Protein AF-A0AAW3J1D9-F1 (afdb_monomer)

Nearest PDB structures (foldseek):
  5zl4-assembly1_A  TM=1.406E-01  e=4.788E+00  Pseudarthrobacter chlorophenolicus A6

Secondary structure (DSSP, 8-state):
-----S---TT-EEES-EEE-SS-EES-EEEE---TTS-----EEES-EEE-SS-EETT-EEEETT-EEES-EEE-TT-EES-EEEES-EE-S-EEEETT-EESS-EEEES-EE-S-EEEE-SSTT--EEES-EEE-TT-EE-S-EEEESSEEEEEEEEESSEE-S-EEEEB-STT-B-EEEEEEESSEESS-EEE-TT-EEEEEEEES-EETT-EEE---TT---EEEEEEEEEETT-EEEEEEESB-STT---EEEEEEEEE-TT-EEEEEEE-BTEEEEEEEE-TT-EESS-EEE-TT-EEEEEEEEES-EETT-EEESSEEEEEEEEEEEEEEEEEE-TT-EEEEEEEEEEEEEEESS-EEEEEEEE-TT-EEEETTTT-EEEE-SSSTTTEEE-TT-EEESEEEE-SEEEEEE--SEEES-EEE-TT-EEEEEEE-EEEEEEEESSEEEEEEE-SEEEEEEESSEEEEEEESSEETT-EEESSEEEEEEE-TT-B-TTT-EEESSEEEEEEE--TTEEEEESSEEEEEEESS-EEEESS-EEEEEEEE-STT--EEEPTT---EE-TTS--S------

Solvent-accessible surface area (backbone atoms only — not comparable to full-atom values): 24911 Å² total; per-residue (Å²): 141,82,85,77,87,84,67,93,53,59,62,47,68,47,80,57,67,52,71,50,65,64,84,36,72,45,62,65,47,78,38,61,7,74,44,99,82,78,58,65,16,55,19,31,38,41,32,34,40,38,29,40,55,51,18,36,26,62,68,9,40,39,28,23,42,45,1,30,36,50,30,34,42,37,32,24,38,61,8,39,32,39,19,38,39,28,39,41,11,35,32,55,30,34,42,39,34,28,33,38,10,35,32,39,86,11,38,39,28,38,47,12,44,29,54,27,31,42,37,32,43,25,92,53,89,83,26,51,28,41,31,37,31,39,35,34,29,57,76,11,41,30,52,24,36,42,37,28,23,5,41,12,33,36,68,49,36,39,37,32,44,13,38,33,58,20,36,43,36,27,22,58,58,56,92,93,35,32,3,34,36,42,28,34,44,28,48,20,38,30,55,29,33,42,36,31,15,25,55,6,36,33,50,32,40,39,24,62,43,6,36,28,54,56,10,39,38,32,59,46,60,56,88,43,77,30,48,14,37,33,49,33,38,40,28,28,49,67,7,37,31,44,24,38,41,28,14,40,92,57,88,84,46,48,15,26,16,36,34,47,34,39,38,29,26,44,57,6,37,35,31,34,40,37,28,23,28,48,8,37,32,50,30,40,38,34,29,46,53,8,36,28,65,61,13,38,38,32,31,56,63,8,38,35,41,33,38,40,39,33,52,62,39,49,43,36,86,14,37,39,30,29,12,43,33,44,32,40,38,36,46,21,64,88,38,76,36,41,36,36,29,34,73,72,9,39,33,29,28,43,37,30,55,25,18,33,40,40,42,32,75,70,27,49,72,75,57,31,42,35,31,28,50,70,7,36,44,26,24,53,92,34,72,26,70,52,79,28,64,42,76,36,66,87,20,54,43,58,30,59,62,10,36,37,27,16,26,43,31,36,57,24,60,40,69,66,49,72,45,52,24,39,31,52,24,33,42,34,35,30,68,85,9,36,33,42,32,36,39,42,28,38,27,61,36,37,42,36,33,44,14,39,35,36,38,39,36,30,72,28,47,30,21,31,38,36,35,62,26,42,30,45,34,38,39,34,54,23,32,26,55,58,7,39,41,32,56,17,40,30,46,32,38,37,36,33,64,62,36,39,28,52,91,55,16,36,37,32,63,20,40,32,46,29,38,39,34,42,23,66,77,38,39,37,35,30,58,35,39,33,26,29,41,39,34,58,21,28,32,39,38,29,33,68,16,34,37,42,41,34,65,42,70,46,70,100,82,46,46,71,41,70,40,99,82,32,43,92,40,77,40,92,68,24,66,91,80,52,86,76,73,90,122

Radius of gyration: 38.56 Å; Cα contacts (8 Å, |Δi|>4): 2156; chains: 1; bounding box: 84×46×118 Å

Sequence (583 aa):
GGNSTGGSGNNASLTGNISLAGQSSISKILIDGSNSSGANGTPKLDGNITLNTSNGITNGITIANGGTLDGNINAQSSSRIGGIAINNGSLAGNISLTNNARIQNGIVLDSANMTGSISLSTASGGGNITIDSINIGNGSTMTGDISVVGNSKITDTITIDGTLEGNVKAAWGNANYNGTINQMDISGIITQKVQLDNNSKIATLNLNGGTITGGIAFQGAITNGDTATIDNLTLNRDAYIGGIDIGNTTSGSQAKGVISNLILNDTASIGTITNNSNGTISNIALNGTSTITNGITNASGGTISNITLASSNTIHNGITNDGVITEINHNVAGVENAVTNNAGGSISKLIISQGTIEYNGEGDITEELSVKGGATLSMNAGSGTITMNGAVGSKLNLESGSTFKGSLKNTGSISSWSNVSNIEGSFINDAGANIGSLSAGQIAENLLNKGNIGDLTIDNVVGTLSNESEITTLSVQNRVANGILNSGNIQTLTLESNADLGSVGVSNDGVITSLNNHKAGMQITNAQGIGTLAVDANTTYAGAGSITNALDIDGTQTQFTIDNNGTLTLTDTAGANSVKTIT

Structure (mmCIF, N/CA/C/O backbone):
data_AF-A0AAW3J1D9-F1
#
_entry.id   AF-A0AAW3J1D9-F1
#
loop_
_atom_site.group_PDB
_atom_site.id
_atom_site.type_symbol
_atom_site.label_atom_id
_atom_site.label_alt_id
_atom_site.label_comp_id
_atom_site.label_asym_id
_atom_site.label_entity_id
_atom_site.label_seq_id
_atom_site.pdbx_PDB_ins_code
_atom_site.Cartn_x
_atom_site.Cartn_y
_atom_site.Cartn_z
_atom_site.occupancy
_atom_site.B_iso_or_equiv
_atom_site.auth_seq_id
_atom_site.auth_comp_id
_atom_site.auth_asym_id
_atom_site.auth_atom_id
_atom_site.pdbx_PDB_model_num
ATOM 1 N N . GLY A 1 1 ? 32.863 3.234 -49.747 1.00 33.53 1 GLY A N 1
ATOM 2 C CA . GLY A 1 1 ? 33.451 2.782 -51.021 1.00 33.53 1 GLY A CA 1
ATOM 3 C C . GLY A 1 1 ? 33.978 1.384 -50.816 1.00 33.53 1 GLY A C 1
ATOM 4 O O . GLY A 1 1 ? 34.699 1.180 -49.856 1.00 33.53 1 GLY A O 1
ATOM 5 N N . GLY A 1 2 ? 33.553 0.446 -51.659 1.00 29.66 2 GLY A N 1
ATOM 6 C CA . GLY A 1 2 ? 33.844 -0.984 -51.551 1.00 29.66 2 GLY A CA 1
ATOM 7 C C . GLY A 1 2 ? 32.875 -1.744 -52.450 1.00 29.66 2 GLY A C 1
ATOM 8 O O . GLY A 1 2 ? 31.914 -2.329 -51.972 1.00 29.66 2 GLY A O 1
ATOM 9 N N . ASN A 1 3 ? 33.057 -1.619 -53.765 1.00 34.56 3 ASN A N 1
ATOM 10 C CA . ASN A 1 3 ? 32.281 -2.370 -54.744 1.00 34.56 3 ASN A CA 1
ATOM 11 C C . ASN A 1 3 ? 32.959 -3.737 -54.908 1.00 34.56 3 ASN A C 1
ATOM 13 O O . ASN A 1 3 ? 33.983 -3.828 -55.582 1.00 34.56 3 ASN A O 1
ATOM 17 N N . SER A 1 4 ? 32.438 -4.780 -54.258 1.00 36.31 4 SER A N 1
ATOM 18 C CA . SER A 1 4 ? 32.796 -6.159 -54.606 1.00 36.31 4 SER A CA 1
ATOM 19 C C . SER A 1 4 ? 31.943 -6.572 -55.799 1.00 36.31 4 SER A C 1
ATOM 21 O O . SER A 1 4 ? 30.867 -7.152 -55.663 1.00 36.31 4 SER A O 1
ATOM 23 N N . THR A 1 5 ? 32.405 -6.237 -56.998 1.00 43.03 5 THR A N 1
ATOM 24 C CA . THR A 1 5 ? 31.952 -6.927 -58.202 1.00 43.03 5 THR A CA 1
ATOM 25 C C . THR A 1 5 ? 32.603 -8.308 -58.215 1.00 43.03 5 THR A C 1
ATOM 27 O O . THR A 1 5 ? 33.762 -8.434 -58.604 1.00 43.03 5 THR A O 1
ATOM 30 N N . GLY A 1 6 ? 31.861 -9.338 -57.795 1.00 38.62 6 GLY A N 1
ATOM 31 C CA . GLY A 1 6 ? 32.135 -10.719 -58.212 1.00 38.62 6 GLY A CA 1
ATOM 32 C C . GLY A 1 6 ? 32.705 -11.697 -57.180 1.00 38.62 6 GLY A C 1
ATOM 33 O O . GLY A 1 6 ? 33.361 -12.652 -57.584 1.00 38.62 6 GLY A O 1
ATOM 34 N N . GLY A 1 7 ? 32.440 -11.531 -55.883 1.00 36.62 7 GLY A N 1
ATOM 35 C CA . GLY A 1 7 ? 32.753 -12.560 -54.887 1.00 36.62 7 GLY A CA 1
ATOM 36 C C . GLY A 1 7 ? 31.686 -12.651 -53.804 1.00 36.62 7 GLY A C 1
ATOM 37 O O . GLY A 1 7 ? 31.622 -11.779 -52.941 1.00 36.62 7 GLY A O 1
ATOM 38 N N . SER A 1 8 ? 30.879 -13.716 -53.836 1.00 44.88 8 SER A N 1
ATOM 39 C CA . SER A 1 8 ? 30.083 -14.190 -52.694 1.00 44.88 8 SER A CA 1
ATOM 40 C C . SER A 1 8 ? 31.051 -14.676 -51.614 1.00 44.88 8 SER A C 1
ATOM 42 O O . SER A 1 8 ? 31.348 -15.863 -51.509 1.00 44.88 8 SER A O 1
ATOM 44 N N . GLY A 1 9 ? 31.667 -13.740 -50.897 1.00 48.22 9 GLY A N 1
ATOM 45 C CA . GLY A 1 9 ? 32.564 -14.046 -49.797 1.00 48.22 9 GLY A CA 1
ATOM 46 C C . GLY A 1 9 ? 31.739 -14.276 -48.545 1.00 48.22 9 GLY A C 1
ATOM 47 O O . GLY A 1 9 ? 31.242 -13.310 -47.975 1.00 48.22 9 GLY A O 1
ATOM 48 N N . ASN A 1 10 ? 31.651 -15.528 -48.094 1.00 53.97 10 ASN A N 1
ATOM 49 C CA . ASN A 1 10 ? 30.916 -15.918 -46.887 1.00 53.97 10 ASN A CA 1
ATOM 50 C C . ASN A 1 10 ? 31.329 -15.116 -45.628 1.00 53.97 10 ASN A C 1
ATOM 52 O O . ASN A 1 10 ? 30.590 -15.120 -44.662 1.00 53.97 10 ASN A O 1
ATOM 56 N N . ASN A 1 11 ? 32.453 -14.384 -45.633 1.00 63.72 11 ASN A N 1
ATOM 57 C CA . ASN A 1 11 ? 32.933 -13.542 -44.528 1.00 63.72 11 ASN A CA 1
ATOM 58 C C . ASN A 1 11 ? 33.411 -12.155 -45.017 1.00 63.72 11 ASN A C 1
ATOM 60 O O . ASN A 1 11 ? 34.530 -11.734 -44.720 1.00 63.72 11 ASN A O 1
ATOM 64 N N . ALA A 1 12 ? 32.617 -11.451 -45.830 1.00 69.38 12 ALA A N 1
ATOM 65 C CA . ALA A 1 12 ? 32.970 -10.099 -46.266 1.00 69.38 12 ALA A CA 1
ATOM 66 C C . ALA A 1 12 ? 33.048 -9.134 -45.063 1.00 69.38 12 ALA A C 1
ATOM 68 O O . ALA A 1 12 ? 32.057 -8.919 -44.368 1.00 69.38 12 ALA A O 1
ATOM 69 N N . SER A 1 13 ? 34.226 -8.549 -44.827 1.00 79.06 13 SER A N 1
ATOM 70 C CA . SER A 1 13 ? 34.449 -7.552 -43.774 1.00 79.06 13 SER A CA 1
ATOM 71 C C . SER A 1 13 ? 34.736 -6.188 -44.397 1.00 79.06 13 SER A C 1
ATOM 73 O O . SER A 1 13 ? 35.704 -6.041 -45.142 1.00 79.06 13 SER A O 1
ATOM 75 N N . LEU A 1 14 ? 33.919 -5.186 -44.077 1.00 84.44 14 LEU A N 1
ATOM 76 C CA . LEU A 1 14 ? 34.184 -3.782 -44.387 1.00 84.44 14 LEU A CA 1
ATOM 77 C C . LEU A 1 14 ? 34.719 -3.102 -43.128 1.00 84.44 14 LEU A C 1
ATOM 79 O O . LEU A 1 14 ? 34.025 -3.054 -42.120 1.00 84.44 14 LEU A O 1
ATOM 83 N N . THR A 1 15 ? 35.936 -2.566 -43.192 1.00 83.12 15 THR A N 1
ATOM 84 C CA . THR A 1 15 ? 36.508 -1.728 -42.134 1.00 83.12 15 THR A CA 1
ATOM 85 C C . THR A 1 15 ? 36.395 -0.252 -42.528 1.00 83.12 15 THR A C 1
ATOM 87 O O . THR A 1 15 ? 36.745 0.137 -43.645 1.00 83.12 15 THR A O 1
ATOM 90 N N . GLY A 1 16 ? 35.885 0.584 -41.623 1.00 84.31 16 GLY A N 1
ATOM 91 C CA . GLY A 1 16 ? 35.731 2.028 -41.817 1.00 84.31 16 GLY A CA 1
ATOM 92 C C . GLY A 1 16 ? 34.289 2.535 -41.715 1.00 84.31 16 GLY A C 1
ATOM 93 O O . GLY A 1 16 ? 33.321 1.783 -41.753 1.00 84.31 16 GLY A O 1
ATOM 94 N N . ASN A 1 17 ? 34.147 3.856 -41.577 1.00 89.56 17 ASN A N 1
ATOM 95 C CA . ASN A 1 17 ? 32.850 4.494 -41.342 1.00 89.56 17 ASN A CA 1
ATOM 96 C C . ASN A 1 17 ? 32.045 4.689 -42.641 1.00 89.56 17 ASN A C 1
ATOM 98 O O . ASN A 1 17 ? 32.584 5.114 -43.666 1.00 89.56 17 ASN A O 1
ATOM 102 N N . ILE A 1 18 ? 30.727 4.511 -42.560 1.00 91.44 18 ILE A N 1
ATOM 103 C CA . ILE A 1 18 ? 29.759 5.021 -43.534 1.00 91.44 18 ILE A CA 1
ATOM 104 C C . ILE A 1 18 ? 29.268 6.375 -43.014 1.00 91.44 18 ILE A C 1
ATOM 106 O O . ILE A 1 18 ? 28.468 6.434 -42.088 1.00 91.44 18 ILE A O 1
ATOM 110 N N . SER A 1 19 ? 29.752 7.474 -43.594 1.00 89.62 19 SER A N 1
ATOM 111 C CA . SER A 1 19 ? 29.357 8.834 -43.200 1.00 89.62 19 SER A CA 1
ATOM 112 C C . SER A 1 19 ? 28.662 9.548 -44.353 1.00 89.62 19 SER A C 1
ATOM 114 O O . SER A 1 19 ? 29.187 9.583 -45.468 1.00 89.62 19 SER A O 1
ATOM 116 N N . LEU A 1 20 ? 27.486 10.116 -44.089 1.00 88.12 20 LEU A N 1
ATOM 117 C CA . LEU A 1 20 ? 26.763 10.950 -45.042 1.00 88.12 20 LEU A CA 1
ATOM 118 C C . LEU A 1 20 ? 27.055 12.426 -44.737 1.00 88.12 20 LEU A C 1
ATOM 120 O O . LEU A 1 20 ? 27.019 12.869 -43.587 1.00 88.12 20 LEU A O 1
ATOM 124 N N . ALA A 1 21 ? 27.358 13.192 -45.784 1.00 80.31 21 ALA A N 1
ATOM 125 C CA . ALA A 1 21 ? 27.618 14.626 -45.708 1.00 80.31 21 ALA A CA 1
ATOM 126 C C . ALA A 1 21 ? 26.674 15.396 -46.643 1.00 80.31 21 ALA A C 1
ATOM 128 O O . ALA A 1 21 ? 26.164 14.847 -47.623 1.00 80.31 21 ALA A O 1
ATOM 129 N N . GLY A 1 22 ? 26.433 16.674 -46.343 1.00 82.25 22 GLY A N 1
ATOM 130 C CA . GLY A 1 22 ? 25.480 17.498 -47.094 1.00 82.25 22 GLY A CA 1
ATOM 131 C C . GLY A 1 22 ? 24.052 16.946 -47.024 1.00 82.25 22 GLY A C 1
ATOM 132 O O . GLY A 1 22 ? 23.687 16.312 -46.044 1.00 82.25 22 GLY A O 1
ATOM 133 N N . GLN A 1 23 ? 23.250 17.151 -48.070 1.00 87.00 23 GLN A N 1
ATOM 134 C CA . GLN A 1 23 ? 21.883 16.614 -48.188 1.00 87.00 23 GLN A CA 1
ATOM 135 C C . GLN A 1 23 ? 21.884 15.265 -48.927 1.00 87.00 23 GLN A C 1
ATOM 137 O O . GLN A 1 23 ? 21.346 15.136 -50.024 1.00 87.00 23 GLN A O 1
ATOM 142 N N . SER A 1 24 ? 22.558 14.268 -48.353 1.00 90.94 24 SER A N 1
ATOM 143 C CA . SER A 1 24 ? 22.689 12.934 -48.952 1.00 90.94 24 SER A CA 1
ATOM 144 C C . SER A 1 24 ? 21.612 11.965 -48.468 1.00 90.94 24 SER A C 1
ATOM 146 O O . SER A 1 24 ? 21.200 12.012 -47.306 1.00 90.94 24 SER A O 1
ATOM 148 N N . SER A 1 25 ? 21.212 11.039 -49.341 1.00 91.69 25 SER A N 1
ATOM 149 C CA . SER A 1 25 ? 20.334 9.920 -48.996 1.00 91.69 25 SER A CA 1
ATOM 150 C C . SER A 1 25 ? 20.894 8.588 -49.495 1.00 91.69 25 SER A C 1
ATOM 152 O O . SER A 1 25 ? 21.507 8.515 -50.559 1.00 91.69 25 SER A O 1
ATOM 154 N N . ILE A 1 26 ? 20.692 7.534 -48.709 1.00 93.19 26 ILE A N 1
ATOM 155 C CA . ILE A 1 26 ? 20.931 6.139 -49.079 1.00 93.19 26 ILE A CA 1
ATOM 156 C C . ILE A 1 26 ? 19.579 5.427 -49.063 1.00 93.19 26 ILE A C 1
ATOM 158 O O . ILE A 1 26 ? 18.743 5.679 -48.199 1.00 93.19 26 ILE A O 1
ATOM 162 N N . SER A 1 27 ? 19.349 4.519 -50.010 1.00 94.38 27 SER A N 1
ATOM 163 C CA . SER A 1 27 ? 18.112 3.738 -50.006 1.00 94.38 27 SER A CA 1
ATOM 164 C C . SER A 1 27 ? 18.087 2.747 -48.841 1.00 94.38 27 SER A C 1
ATOM 166 O O . SER A 1 27 ? 17.171 2.808 -48.035 1.00 94.38 27 SER A O 1
ATOM 168 N N . LYS A 1 28 ? 19.087 1.868 -48.716 1.00 95.06 28 LYS A N 1
ATOM 169 C CA . LYS A 1 28 ? 19.164 0.838 -47.671 1.00 95.06 28 LYS A CA 1
ATOM 170 C C . LYS A 1 28 ? 20.618 0.529 -47.324 1.00 95.06 28 LYS A C 1
ATOM 172 O O . LYS A 1 28 ? 21.468 0.558 -48.212 1.00 95.06 28 LYS A O 1
ATOM 177 N N . ILE A 1 29 ? 20.883 0.180 -46.068 1.00 95.12 29 ILE A N 1
ATOM 178 C CA . ILE A 1 29 ? 22.116 -0.511 -45.668 1.00 95.12 29 ILE A CA 1
ATOM 179 C C . ILE A 1 29 ? 21.734 -1.930 -45.245 1.00 95.12 29 ILE A C 1
ATOM 181 O O . ILE A 1 29 ? 20.838 -2.104 -44.422 1.00 95.12 29 ILE A O 1
ATOM 185 N N . LEU A 1 30 ? 22.384 -2.935 -45.829 1.00 93.56 30 LEU A N 1
ATOM 186 C CA . LEU A 1 30 ? 22.150 -4.347 -45.537 1.00 93.56 30 LEU A CA 1
ATOM 187 C C . LEU A 1 30 ? 23.481 -5.020 -45.192 1.00 93.56 30 LEU A C 1
ATOM 189 O O . LEU A 1 30 ? 24.410 -4.981 -45.996 1.00 93.56 30 LEU A O 1
ATOM 193 N N . ILE A 1 31 ? 23.549 -5.634 -44.014 1.00 91.88 31 ILE A N 1
ATOM 194 C CA . ILE A 1 31 ? 24.646 -6.495 -43.565 1.00 91.88 31 ILE A CA 1
ATOM 195 C C . ILE A 1 31 ? 24.032 -7.882 -43.368 1.00 91.88 31 ILE A C 1
ATOM 197 O O . ILE A 1 31 ? 23.417 -8.139 -42.339 1.00 91.88 31 ILE A O 1
ATOM 201 N N . ASP A 1 32 ? 24.118 -8.740 -44.383 1.00 89.00 32 ASP A N 1
ATOM 202 C CA . ASP A 1 32 ? 23.394 -10.017 -44.441 1.00 89.00 32 ASP A CA 1
ATOM 203 C C . ASP A 1 32 ? 24.348 -11.184 -44.690 1.00 89.00 32 ASP A C 1
ATOM 205 O O . ASP A 1 32 ? 25.047 -11.200 -45.703 1.00 89.00 32 ASP A O 1
ATOM 209 N N . GLY A 1 33 ? 24.374 -12.139 -43.757 1.00 82.00 33 GLY A N 1
ATOM 210 C CA . GLY A 1 33 ? 25.173 -13.361 -43.849 1.00 82.00 33 GLY A CA 1
ATOM 211 C C . GLY A 1 33 ? 24.520 -14.508 -44.613 1.00 82.00 33 GLY A C 1
ATOM 212 O O . GLY A 1 33 ? 25.092 -15.596 -44.658 1.00 82.00 33 GLY A O 1
ATOM 213 N N . SER A 1 34 ? 23.352 -14.315 -45.227 1.00 77.12 34 SER A N 1
ATOM 214 C CA . SER A 1 34 ? 22.714 -15.368 -46.018 1.00 77.12 34 SER A CA 1
ATOM 215 C C . SER A 1 34 ? 23.601 -15.830 -47.191 1.00 77.12 34 SER A C 1
ATOM 217 O O . SER A 1 34 ? 24.155 -15.026 -47.940 1.00 77.12 34 SER A O 1
ATOM 219 N N . ASN A 1 35 ? 23.740 -17.152 -47.364 1.00 65.12 35 ASN A N 1
ATOM 220 C CA . ASN A 1 35 ? 24.422 -17.764 -48.513 1.00 65.12 35 ASN A CA 1
ATOM 221 C C . ASN A 1 35 ? 23.514 -18.764 -49.229 1.00 65.12 35 ASN A C 1
ATOM 223 O O . ASN A 1 35 ? 22.748 -19.500 -48.608 1.00 65.12 35 ASN A O 1
ATOM 227 N N . SER A 1 36 ? 23.697 -18.881 -50.545 1.00 58.53 36 SER A N 1
ATOM 228 C CA . SER A 1 36 ? 22.977 -19.832 -51.406 1.00 58.53 36 SER A CA 1
ATOM 229 C C . SER A 1 36 ? 23.272 -21.312 -51.114 1.00 58.53 36 SER A C 1
ATOM 231 O O . SER A 1 36 ? 22.563 -22.180 -51.618 1.00 58.53 36 SER A O 1
ATOM 233 N N . SER A 1 37 ? 24.295 -21.615 -50.306 1.00 61.41 37 SER A N 1
ATOM 234 C CA . SER A 1 37 ? 24.718 -22.974 -49.934 1.00 61.41 37 SER A CA 1
ATOM 235 C C . SER A 1 37 ? 24.158 -23.478 -48.595 1.00 61.41 37 SER A C 1
ATOM 237 O O . SER A 1 37 ? 24.487 -24.591 -48.191 1.00 61.41 37 SER A O 1
ATOM 239 N N . GLY A 1 38 ? 23.333 -22.686 -47.897 1.00 56.78 38 GLY A N 1
ATOM 240 C CA . GLY A 1 38 ? 22.695 -23.075 -46.630 1.00 56.78 38 GLY A CA 1
ATOM 241 C C . GLY A 1 38 ? 23.554 -22.905 -45.368 1.00 56.78 38 GLY A C 1
ATOM 242 O O . GLY A 1 38 ? 23.057 -23.141 -44.272 1.00 56.78 38 GLY A O 1
ATOM 243 N N . ALA A 1 39 ? 24.813 -22.467 -45.491 1.00 59.97 39 ALA A N 1
ATOM 244 C CA . ALA A 1 39 ? 25.654 -22.079 -44.356 1.00 59.97 39 ALA A CA 1
ATOM 245 C C . ALA A 1 39 ? 25.742 -20.547 -44.264 1.00 59.97 39 ALA A C 1
ATOM 247 O O . ALA A 1 39 ? 26.372 -19.915 -45.117 1.00 59.97 39 ALA A O 1
ATOM 248 N N . ASN A 1 40 ? 25.120 -19.953 -43.241 1.00 61.25 40 ASN A N 1
ATOM 249 C CA . ASN A 1 40 ? 25.203 -18.511 -43.002 1.00 61.25 40 ASN A CA 1
ATOM 250 C C . ASN A 1 40 ? 26.663 -18.093 -42.757 1.00 61.25 40 ASN A C 1
ATOM 252 O O . ASN A 1 40 ? 27.382 -18.704 -41.967 1.00 61.25 40 ASN A O 1
ATOM 256 N N . GLY A 1 41 ? 27.095 -17.070 -43.482 1.00 65.50 41 GLY A N 1
ATOM 257 C CA . GLY A 1 41 ? 28.347 -16.362 -43.289 1.00 65.50 41 GLY A CA 1
ATOM 258 C C . GLY A 1 41 ? 28.297 -15.364 -42.130 1.00 65.50 41 GLY A C 1
ATOM 259 O O . GLY A 1 41 ? 27.224 -15.069 -41.611 1.00 65.50 41 GLY A O 1
ATOM 260 N N . THR A 1 42 ? 29.442 -14.793 -41.746 1.00 76.50 42 THR A N 1
ATOM 261 C CA . THR A 1 42 ? 29.513 -13.750 -40.699 1.00 76.50 42 THR A CA 1
ATOM 262 C C . THR A 1 42 ? 30.040 -12.423 -41.259 1.00 76.50 42 THR A C 1
ATOM 264 O O . THR A 1 42 ? 31.132 -11.984 -40.878 1.00 76.50 42 THR A O 1
ATOM 267 N N . PRO A 1 43 ? 29.347 -11.786 -42.223 1.00 84.06 43 PRO A N 1
ATOM 268 C CA . PRO A 1 43 ? 29.795 -10.511 -42.757 1.00 84.06 43 PRO A CA 1
ATOM 269 C C . PRO A 1 43 ? 29.787 -9.449 -41.663 1.00 84.06 43 PRO A C 1
ATOM 271 O O . PRO A 1 43 ? 28.867 -9.377 -40.844 1.00 84.06 43 PRO A O 1
ATOM 274 N N . LYS A 1 44 ? 30.827 -8.620 -41.664 1.00 88.25 44 LYS A N 1
ATOM 275 C CA . LYS A 1 44 ? 31.084 -7.637 -40.613 1.00 88.25 44 LYS A CA 1
ATOM 276 C C . LYS A 1 44 ? 31.223 -6.245 -41.218 1.00 88.25 44 LYS A C 1
ATOM 278 O O . LYS A 1 44 ? 32.023 -6.045 -42.131 1.00 88.25 44 LYS A O 1
ATOM 283 N N . LEU A 1 45 ? 30.491 -5.271 -40.687 1.00 92.31 45 LEU A N 1
ATOM 284 C CA . LEU A 1 45 ? 30.875 -3.864 -40.789 1.00 92.31 45 LEU A CA 1
ATOM 285 C C . LEU A 1 45 ? 31.555 -3.473 -39.479 1.00 92.31 45 LEU A C 1
ATOM 287 O O . LEU A 1 45 ? 30.917 -3.472 -38.435 1.00 92.31 45 LEU A O 1
ATOM 291 N N . ASP A 1 46 ? 32.846 -3.175 -39.546 1.00 91.69 46 ASP A N 1
ATOM 292 C CA . ASP A 1 46 ? 33.659 -2.689 -38.434 1.00 91.69 46 ASP A CA 1
ATOM 293 C C . ASP A 1 46 ? 33.876 -1.181 -38.615 1.00 91.69 46 ASP A C 1
ATOM 295 O O . ASP A 1 46 ? 34.748 -0.731 -39.369 1.00 91.69 46 ASP A O 1
ATOM 299 N N . GLY A 1 47 ? 32.980 -0.393 -38.028 1.00 91.88 47 GLY A N 1
ATOM 300 C CA . GLY A 1 47 ? 32.904 1.045 -38.245 1.00 91.88 47 GLY A CA 1
ATOM 301 C C . GLY A 1 47 ? 31.506 1.617 -38.035 1.00 91.88 47 GLY A C 1
ATOM 302 O O . GLY A 1 47 ? 30.504 0.909 -37.999 1.00 91.88 47 GLY A O 1
ATOM 303 N N . ASN A 1 48 ? 31.429 2.939 -37.893 1.00 95.50 48 ASN A N 1
ATOM 304 C CA . ASN A 1 48 ? 30.175 3.623 -37.590 1.00 95.50 48 ASN A CA 1
ATOM 305 C C . ASN A 1 48 ? 29.356 3.921 -38.850 1.00 95.50 48 ASN A C 1
ATOM 307 O O . ASN A 1 48 ? 29.911 4.246 -39.901 1.00 95.50 48 ASN A O 1
ATOM 311 N N . ILE A 1 49 ? 28.034 3.936 -38.704 1.00 96.44 49 ILE A N 1
ATOM 312 C CA . ILE A 1 49 ? 27.098 4.559 -39.641 1.00 96.44 49 ILE A CA 1
ATOM 313 C C . ILE A 1 49 ? 26.703 5.914 -39.050 1.00 96.44 49 ILE A C 1
ATOM 315 O O . ILE A 1 49 ? 26.047 5.960 -38.014 1.00 96.44 49 ILE A O 1
ATOM 319 N N . THR A 1 50 ? 27.086 7.018 -39.689 1.00 95.00 50 THR A N 1
ATOM 320 C CA . THR A 1 50 ? 26.844 8.377 -39.178 1.00 95.00 50 THR A CA 1
ATOM 321 C C . THR A 1 50 ? 26.086 9.232 -40.189 1.00 95.00 50 THR A C 1
ATOM 323 O O . THR A 1 50 ? 26.531 9.441 -41.320 1.00 95.00 50 THR A O 1
ATOM 326 N N . LEU A 1 51 ? 24.944 9.764 -39.755 1.00 94.69 51 LEU A N 1
ATOM 327 C CA . LEU A 1 51 ? 24.120 10.731 -40.472 1.00 94.69 51 LEU A CA 1
ATOM 328 C C . LEU A 1 51 ? 24.205 12.079 -39.752 1.00 94.69 51 LEU A C 1
ATOM 330 O O . LEU A 1 51 ? 23.870 12.170 -38.570 1.00 94.69 51 LEU A O 1
ATOM 334 N N . ASN A 1 52 ? 24.626 13.120 -40.471 1.00 88.25 52 ASN A N 1
ATOM 335 C CA . ASN A 1 52 ? 24.820 14.459 -39.919 1.00 88.25 52 ASN A CA 1
ATOM 336 C C . ASN A 1 52 ? 23.543 15.299 -40.057 1.00 88.25 52 ASN A C 1
ATOM 338 O O . ASN A 1 52 ? 22.554 15.026 -39.392 1.00 88.25 52 ASN A O 1
ATOM 342 N N . THR A 1 53 ? 23.521 16.329 -40.901 1.00 87.50 53 THR A N 1
ATOM 343 C CA . THR A 1 53 ? 22.364 17.227 -41.040 1.00 87.50 53 THR A CA 1
ATOM 344 C C . THR A 1 53 ? 21.599 16.913 -42.317 1.00 87.50 53 THR A C 1
ATOM 346 O O . THR A 1 53 ? 22.181 16.897 -43.397 1.00 87.50 53 THR A O 1
ATOM 349 N N . SER A 1 54 ? 20.282 16.718 -42.203 1.00 87.94 54 SER A N 1
ATOM 350 C CA . SER A 1 54 ? 19.374 16.461 -43.330 1.00 87.94 54 SER A CA 1
ATOM 351 C C . SER A 1 54 ? 19.754 15.235 -44.174 1.00 87.94 54 SER A C 1
ATOM 353 O O . SER A 1 54 ? 19.536 15.227 -45.386 1.00 87.94 54 SER A O 1
ATOM 355 N N . ASN A 1 55 ? 20.317 14.195 -43.548 1.00 93.94 55 ASN A N 1
ATOM 356 C CA . ASN A 1 55 ? 20.593 12.926 -44.216 1.00 93.94 55 ASN A CA 1
ATOM 357 C C . ASN A 1 55 ? 19.446 11.928 -44.060 1.00 93.94 55 ASN A C 1
ATOM 359 O O . ASN A 1 55 ? 18.690 11.977 -43.091 1.00 93.94 55 ASN A O 1
ATOM 363 N N . GLY A 1 56 ? 19.330 11.017 -45.025 1.00 94.31 56 GLY A N 1
ATOM 364 C CA . GLY A 1 56 ? 18.279 10.003 -45.048 1.00 94.31 56 GLY A CA 1
ATOM 365 C C . GLY A 1 56 ? 18.808 8.599 -45.317 1.00 94.31 56 GLY A C 1
ATOM 366 O O . GLY A 1 56 ? 19.597 8.414 -46.240 1.00 94.31 56 GLY A O 1
ATOM 367 N N . ILE A 1 57 ? 18.325 7.606 -44.572 1.00 96.31 57 ILE A N 1
ATOM 368 C CA . ILE A 1 57 ? 18.313 6.206 -45.016 1.00 96.31 57 ILE A CA 1
ATOM 369 C C . ILE A 1 57 ? 16.853 5.772 -45.143 1.00 96.31 57 ILE A C 1
ATOM 371 O O . ILE A 1 57 ? 16.207 5.494 -44.137 1.00 96.31 57 ILE A O 1
ATOM 375 N N . THR A 1 58 ? 16.313 5.753 -46.360 1.00 93.88 58 THR A N 1
ATOM 376 C CA . THR A 1 58 ? 14.856 5.665 -46.580 1.00 93.88 58 THR A CA 1
ATOM 377 C C . THR A 1 58 ? 14.256 4.317 -46.181 1.00 93.88 58 THR A C 1
ATOM 379 O O . THR A 1 58 ? 13.235 4.290 -45.511 1.00 93.88 58 THR A O 1
ATOM 382 N N . ASN A 1 59 ? 14.900 3.209 -46.546 1.00 93.44 59 ASN A N 1
ATOM 383 C CA . ASN A 1 59 ? 14.446 1.838 -46.273 1.00 93.44 59 ASN A CA 1
ATOM 384 C C . ASN A 1 59 ? 15.184 1.210 -45.080 1.00 93.44 59 ASN A C 1
ATOM 386 O O . ASN A 1 59 ? 15.240 -0.013 -44.951 1.00 93.44 59 ASN A O 1
ATOM 390 N N . GLY A 1 60 ? 15.791 2.052 -44.244 1.00 96.56 60 GLY A N 1
ATOM 391 C CA . GLY A 1 60 ? 16.425 1.640 -43.002 1.00 96.56 60 GLY A CA 1
ATOM 392 C C . GLY A 1 60 ? 17.747 0.880 -43.137 1.00 96.56 60 GLY A C 1
ATOM 393 O O . GLY A 1 60 ? 18.374 0.788 -44.201 1.00 96.56 60 GLY A O 1
ATOM 394 N N . ILE A 1 61 ? 18.178 0.364 -41.991 1.00 97.75 61 ILE A N 1
ATOM 395 C CA . ILE A 1 61 ? 19.371 -0.461 -41.811 1.00 97.75 61 ILE A CA 1
ATOM 396 C C . ILE A 1 61 ? 18.903 -1.861 -41.414 1.00 97.75 61 ILE A C 1
ATOM 398 O O . ILE A 1 61 ? 18.067 -2.007 -40.525 1.00 97.75 61 ILE A O 1
ATOM 402 N N . THR A 1 62 ? 19.431 -2.894 -42.062 1.00 96.94 62 THR A N 1
ATOM 403 C CA . THR A 1 62 ? 19.139 -4.291 -41.725 1.00 96.94 62 THR A CA 1
ATOM 404 C C . THR A 1 62 ? 20.435 -5.047 -41.461 1.00 96.94 62 THR A C 1
ATOM 406 O O . THR A 1 62 ? 21.325 -5.051 -42.312 1.00 96.94 62 THR A O 1
ATOM 409 N N . ILE A 1 63 ? 20.521 -5.707 -40.309 1.00 95.56 63 ILE A N 1
ATOM 410 C CA . ILE A 1 63 ? 21.587 -6.639 -39.938 1.00 95.56 63 ILE A CA 1
ATOM 411 C C . ILE A 1 63 ? 20.933 -8.014 -39.810 1.00 95.56 63 ILE A C 1
ATOM 413 O O . ILE A 1 63 ? 20.055 -8.183 -38.967 1.00 95.56 63 ILE A O 1
ATOM 417 N N . ALA A 1 64 ? 21.297 -8.971 -40.661 1.00 93.31 64 ALA A N 1
ATOM 418 C CA . ALA A 1 64 ? 20.580 -10.237 -40.759 1.00 93.31 64 ALA A CA 1
ATOM 419 C C . ALA A 1 64 ? 21.482 -11.472 -40.877 1.00 93.31 64 ALA A C 1
ATOM 421 O O . ALA A 1 64 ? 22.612 -11.386 -41.361 1.00 93.31 64 ALA A O 1
ATOM 422 N N . ASN A 1 65 ? 20.947 -12.629 -40.475 1.00 89.50 65 ASN A N 1
ATOM 423 C CA . ASN A 1 65 ? 21.485 -13.966 -40.769 1.00 89.50 65 ASN A CA 1
ATOM 424 C C . ASN A 1 65 ? 22.976 -14.144 -40.420 1.00 89.50 65 ASN A C 1
ATOM 426 O O . ASN A 1 65 ? 23.762 -14.587 -41.252 1.00 89.50 65 ASN A O 1
ATOM 430 N N . GLY A 1 66 ? 23.388 -13.774 -39.208 1.00 87.50 66 GLY A N 1
ATOM 431 C CA . GLY A 1 66 ? 24.783 -13.836 -38.750 1.00 87.50 66 GLY A CA 1
ATOM 432 C C . GLY A 1 66 ? 25.627 -12.608 -39.110 1.00 87.50 66 GLY A C 1
ATOM 433 O O . GLY A 1 66 ? 26.786 -12.513 -38.700 1.00 87.50 66 G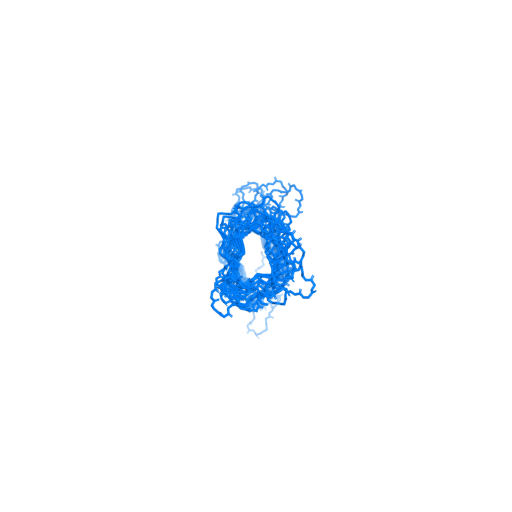LY A O 1
ATOM 434 N N . GLY A 1 67 ? 25.055 -11.640 -39.831 1.00 91.81 67 GLY A N 1
ATOM 435 C CA . GLY A 1 67 ? 25.661 -10.333 -40.051 1.00 91.81 67 GLY A CA 1
ATOM 436 C C . GLY A 1 67 ? 25.935 -9.597 -38.738 1.00 91.81 67 GLY A C 1
ATOM 437 O O . GLY A 1 67 ? 25.165 -9.690 -37.780 1.00 91.81 67 GLY A O 1
ATOM 438 N N . THR A 1 68 ? 27.044 -8.860 -38.695 1.00 93.00 68 THR A N 1
ATOM 439 C CA . THR A 1 68 ? 27.484 -8.113 -37.511 1.00 93.00 68 THR A CA 1
ATOM 440 C C . THR A 1 68 ? 27.824 -6.664 -37.862 1.00 93.00 68 THR A C 1
ATOM 442 O O . THR A 1 68 ? 28.601 -6.405 -38.783 1.00 93.00 68 THR A O 1
ATOM 445 N N . LEU A 1 69 ? 27.288 -5.712 -37.095 1.00 96.06 69 LEU A N 1
ATOM 446 C CA . LEU A 1 69 ? 27.780 -4.335 -37.042 1.00 96.06 69 LEU A CA 1
ATOM 447 C C . LEU A 1 69 ? 28.569 -4.134 -35.746 1.00 96.06 69 LEU A C 1
ATOM 449 O O . LEU A 1 69 ? 28.005 -4.103 -34.655 1.00 96.06 69 LEU A O 1
ATOM 453 N N . ASP A 1 70 ? 29.879 -3.977 -35.881 1.00 94.12 70 ASP A N 1
ATOM 454 C CA . ASP A 1 70 ? 30.788 -3.615 -34.799 1.00 94.12 70 ASP A CA 1
ATOM 455 C C . ASP A 1 70 ? 31.110 -2.123 -34.900 1.00 94.12 70 ASP A C 1
ATOM 457 O O . ASP A 1 70 ? 32.089 -1.685 -35.504 1.00 94.12 70 ASP A O 1
ATOM 461 N N . GLY A 1 71 ? 30.168 -1.318 -34.431 1.00 93.94 71 GLY A N 1
ATOM 462 C CA . GLY A 1 71 ? 30.200 0.128 -34.564 1.00 93.94 71 GLY A CA 1
ATOM 463 C C . GLY A 1 71 ? 28.859 0.739 -34.193 1.00 93.94 71 GLY A C 1
ATOM 464 O O . GLY A 1 71 ? 27.888 0.034 -33.928 1.00 93.94 71 GLY A O 1
ATOM 465 N N . ASN A 1 72 ? 28.805 2.067 -34.146 1.00 97.06 72 ASN A N 1
ATOM 466 C CA . ASN A 1 72 ? 27.604 2.791 -33.743 1.00 97.06 72 ASN A CA 1
ATOM 467 C C . ASN A 1 72 ? 26.750 3.183 -34.954 1.00 97.06 72 ASN A C 1
ATOM 469 O O . ASN A 1 72 ? 27.276 3.484 -36.027 1.00 97.06 72 ASN A O 1
ATOM 473 N N . ILE A 1 73 ? 25.440 3.282 -34.746 1.00 97.81 73 ILE A N 1
ATOM 474 C CA . ILE A 1 73 ? 24.505 3.959 -35.644 1.00 97.81 73 ILE A CA 1
ATOM 475 C C . ILE A 1 73 ? 24.181 5.318 -35.024 1.00 97.81 73 ILE A C 1
ATOM 477 O O . ILE A 1 73 ? 23.509 5.401 -34.000 1.00 97.81 73 ILE A O 1
ATOM 481 N N . ASN A 1 74 ? 24.653 6.394 -35.645 1.00 96.12 74 ASN A N 1
ATOM 482 C CA . ASN A 1 74 ? 24.485 7.759 -35.163 1.00 96.12 74 ASN A CA 1
ATOM 483 C C . ASN A 1 74 ? 23.602 8.552 -36.127 1.00 96.12 74 ASN A C 1
ATOM 485 O O . ASN A 1 74 ? 23.982 8.769 -37.279 1.00 96.12 74 ASN A O 1
ATOM 489 N N . ALA A 1 75 ? 22.459 9.041 -35.652 1.00 93.69 75 ALA A N 1
ATOM 490 C CA . ALA A 1 75 ? 21.629 9.990 -36.384 1.00 93.69 75 ALA A CA 1
ATOM 491 C C . ALA A 1 75 ? 21.575 11.320 -35.630 1.00 93.69 75 ALA A C 1
ATOM 493 O O . ALA A 1 75 ? 21.150 11.392 -34.482 1.00 93.69 75 ALA A O 1
ATOM 494 N N . GLN A 1 76 ? 22.021 12.388 -36.278 1.00 91.31 76 GLN A N 1
ATOM 495 C CA . GLN A 1 76 ? 22.123 13.706 -35.661 1.00 91.31 76 GLN A CA 1
ATOM 496 C C . GLN A 1 76 ? 21.177 14.700 -36.340 1.00 91.31 76 GLN A C 1
ATOM 498 O O . GLN A 1 76 ? 20.693 14.473 -37.451 1.00 91.31 76 GLN A O 1
ATOM 503 N N . SER A 1 77 ? 20.930 15.834 -35.682 1.00 87.75 77 SER A N 1
ATOM 504 C CA . SER A 1 77 ? 20.255 16.993 -36.288 1.00 87.75 77 SER A CA 1
ATOM 505 C C . SER A 1 77 ? 18.942 16.600 -36.976 1.00 87.75 77 SER A C 1
ATOM 507 O O . SER A 1 77 ? 18.132 15.939 -36.358 1.00 87.75 77 SER A O 1
ATOM 509 N N . SER A 1 78 ? 18.673 17.007 -38.216 1.00 89.69 78 SER A N 1
ATOM 510 C CA . SER A 1 78 ? 17.429 16.717 -38.951 1.00 89.69 78 SER A CA 1
ATOM 511 C C . SER A 1 78 ? 17.427 15.374 -39.706 1.00 89.69 78 SER A C 1
ATOM 513 O O . SER A 1 78 ? 16.631 15.201 -40.634 1.00 89.69 78 SER A O 1
ATOM 515 N N . SER A 1 79 ? 18.328 14.446 -39.369 1.00 93.62 79 SER A N 1
ATOM 516 C CA . SER A 1 79 ? 18.474 13.179 -40.093 1.00 93.62 79 SER A CA 1
ATOM 517 C C . SER A 1 79 ? 17.346 12.182 -39.825 1.00 93.62 79 SER A C 1
ATOM 519 O O . SER A 1 79 ? 16.710 12.198 -38.769 1.00 93.62 79 SER A O 1
ATOM 521 N N . ARG A 1 80 ? 17.094 11.306 -40.803 1.00 95.38 80 ARG A N 1
ATOM 522 C CA . ARG A 1 80 ? 16.013 10.313 -40.778 1.00 95.38 80 ARG A CA 1
ATOM 523 C C . ARG A 1 80 ? 16.505 8.928 -41.186 1.00 95.38 80 ARG A C 1
ATOM 525 O O . ARG A 1 80 ? 17.201 8.788 -42.188 1.00 95.38 80 ARG A O 1
ATOM 532 N N . ILE A 1 81 ? 16.081 7.905 -40.456 1.00 97.31 81 ILE A N 1
ATOM 533 C CA . ILE A 1 81 ? 16.266 6.496 -40.816 1.00 97.31 81 ILE A CA 1
ATOM 534 C C . ILE A 1 81 ? 14.878 5.848 -40.855 1.00 97.31 81 ILE A C 1
ATOM 536 O O . ILE A 1 81 ? 14.090 6.039 -39.938 1.00 97.31 81 ILE A O 1
ATOM 540 N N . GLY A 1 82 ? 14.568 5.091 -41.904 1.00 95.62 82 GLY A N 1
ATOM 541 C CA . GLY A 1 82 ? 13.274 4.422 -42.082 1.00 95.62 82 GLY A CA 1
ATOM 542 C C . GLY A 1 82 ? 13.072 3.151 -41.253 1.00 95.62 82 GLY A C 1
ATOM 543 O O . GLY A 1 82 ? 12.141 2.410 -41.538 1.00 95.62 82 GLY A O 1
ATOM 544 N N . GLY A 1 83 ? 13.960 2.865 -40.301 1.00 97.12 83 GLY A N 1
ATOM 545 C CA . GLY A 1 83 ? 13.904 1.705 -39.410 1.00 97.12 83 GLY A CA 1
ATOM 546 C C . GLY A 1 83 ? 15.274 1.063 -39.206 1.00 97.12 83 GLY A C 1
ATOM 547 O O . GLY A 1 83 ? 16.172 1.202 -40.044 1.00 97.12 83 GLY A O 1
ATOM 548 N N . ILE A 1 84 ? 15.447 0.357 -38.094 1.00 98.44 84 ILE A N 1
ATOM 549 C CA . ILE A 1 84 ? 16.624 -0.486 -37.849 1.00 98.44 84 ILE A CA 1
ATOM 550 C C . ILE A 1 84 ? 16.128 -1.879 -37.481 1.00 98.44 84 ILE A C 1
ATOM 552 O O . ILE A 1 84 ? 15.429 -2.040 -36.490 1.00 98.44 84 ILE A O 1
ATOM 556 N N . ALA A 1 85 ? 16.490 -2.883 -38.272 1.00 97.81 85 ALA A N 1
ATOM 557 C CA . ALA A 1 85 ? 16.123 -4.271 -38.024 1.00 97.81 85 ALA A CA 1
ATOM 558 C C . ALA A 1 85 ? 17.379 -5.118 -37.814 1.00 97.81 85 ALA A C 1
ATOM 560 O O . ALA A 1 85 ? 18.259 -5.148 -38.676 1.00 97.81 85 ALA A O 1
ATOM 561 N N . ILE A 1 86 ? 17.444 -5.825 -36.692 1.00 97.25 86 ILE A N 1
ATOM 562 C CA . ILE A 1 86 ? 18.467 -6.819 -36.381 1.00 97.25 86 ILE A CA 1
ATOM 563 C C . ILE A 1 86 ? 17.741 -8.160 -36.293 1.00 97.25 86 ILE A C 1
ATOM 565 O O . ILE A 1 86 ? 16.979 -8.378 -35.360 1.00 97.25 86 ILE A O 1
ATOM 569 N N . ASN A 1 87 ? 17.919 -9.030 -37.285 1.00 95.44 87 ASN A N 1
ATOM 570 C CA . ASN A 1 87 ? 17.206 -10.305 -37.392 1.00 95.44 87 ASN A CA 1
ATOM 571 C C . ASN A 1 87 ? 18.211 -11.455 -37.465 1.00 95.44 87 ASN A C 1
ATOM 573 O O . ASN A 1 87 ? 18.870 -11.632 -38.489 1.00 95.44 87 ASN A O 1
ATOM 577 N N . ASN A 1 88 ? 18.354 -12.231 -36.392 1.00 92.25 88 ASN A N 1
ATOM 578 C CA . ASN A 1 88 ? 19.413 -13.237 -36.275 1.00 92.25 88 ASN A CA 1
ATOM 579 C C . ASN A 1 88 ? 20.816 -12.640 -36.515 1.00 92.25 88 ASN A C 1
ATOM 581 O O . ASN A 1 88 ? 21.701 -13.297 -37.059 1.00 92.25 88 ASN A O 1
ATOM 585 N N . GLY A 1 89 ? 21.002 -11.360 -36.185 1.00 92.69 89 GLY A N 1
ATOM 586 C CA . GLY A 1 89 ? 22.238 -10.599 -36.373 1.00 92.69 89 GLY A CA 1
ATOM 587 C C . GLY A 1 89 ? 22.778 -10.049 -35.054 1.00 92.69 89 GLY A C 1
ATOM 588 O O . GLY A 1 89 ? 22.183 -10.255 -33.993 1.00 92.69 89 GLY A O 1
ATOM 589 N N . SER A 1 90 ? 23.902 -9.333 -35.125 1.00 95.19 90 SER A N 1
ATOM 590 C CA . SER A 1 90 ? 24.527 -8.714 -33.951 1.00 95.19 90 SER A CA 1
ATOM 591 C C . SER A 1 90 ? 24.881 -7.240 -34.160 1.00 95.19 90 SER A C 1
ATOM 593 O O . SER A 1 90 ? 25.395 -6.857 -35.215 1.00 95.19 90 SER A O 1
ATOM 595 N N . LEU A 1 91 ? 24.633 -6.415 -33.142 1.00 97.31 91 LEU A N 1
ATOM 596 C CA . LEU A 1 91 ? 25.078 -5.023 -33.063 1.00 97.31 91 LEU A CA 1
ATOM 597 C C . LEU A 1 91 ? 25.889 -4.806 -31.782 1.00 97.31 91 LEU A C 1
ATOM 599 O O . LEU A 1 91 ? 25.339 -4.793 -30.683 1.00 97.31 91 LEU A O 1
ATOM 603 N N . ALA A 1 92 ? 27.195 -4.582 -31.917 1.00 94.19 92 ALA A N 1
ATOM 604 C CA . ALA A 1 92 ? 28.049 -4.360 -30.753 1.00 94.19 92 ALA A CA 1
ATOM 605 C C . ALA A 1 92 ? 27.952 -2.920 -30.204 1.00 94.19 92 ALA A C 1
ATOM 607 O O . ALA A 1 92 ? 28.068 -2.688 -28.999 1.00 94.19 92 ALA A O 1
ATOM 608 N N . GLY A 1 93 ? 27.752 -1.940 -31.090 1.00 94.06 93 GLY A N 1
ATOM 609 C CA . GLY A 1 93 ? 27.742 -0.521 -30.736 1.00 94.06 93 GLY A CA 1
ATOM 610 C C . GLY A 1 93 ? 26.358 0.052 -30.437 1.00 94.06 93 GLY A C 1
ATOM 611 O O . GLY A 1 93 ? 25.345 -0.641 -30.409 1.00 94.06 93 GLY A O 1
ATOM 612 N N . ASN A 1 94 ? 26.321 1.359 -30.196 1.00 97.56 94 ASN A N 1
ATOM 613 C CA . ASN A 1 94 ? 25.118 2.074 -29.781 1.00 97.56 94 ASN A CA 1
ATOM 614 C C . ASN A 1 94 ? 24.264 2.511 -30.973 1.00 97.56 94 ASN A C 1
ATOM 616 O O . ASN A 1 94 ? 24.780 2.786 -32.058 1.00 97.56 94 ASN A O 1
ATOM 620 N N . ILE A 1 95 ? 22.973 2.707 -30.724 1.00 98.00 95 ILE A N 1
ATOM 621 C CA . ILE A 1 95 ? 22.089 3.499 -31.580 1.00 98.00 95 ILE A CA 1
ATOM 622 C C . ILE A 1 95 ? 21.865 4.839 -30.878 1.00 98.00 95 ILE A C 1
ATOM 624 O O . ILE A 1 95 ? 21.194 4.905 -29.851 1.00 98.00 95 ILE A O 1
ATOM 628 N N . SER A 1 96 ? 22.446 5.910 -31.415 1.00 96.19 96 SER A N 1
ATOM 629 C CA . SER A 1 96 ? 22.432 7.237 -30.790 1.00 96.19 96 SER A CA 1
ATOM 630 C C . SER A 1 96 ? 21.731 8.260 -31.671 1.00 96.19 96 SER A C 1
ATOM 632 O O . SER A 1 96 ? 22.123 8.489 -32.819 1.00 96.19 96 SER A O 1
ATOM 634 N N . LEU A 1 97 ? 20.713 8.912 -31.116 1.00 94.38 97 LEU A N 1
ATOM 635 C CA . LEU A 1 97 ? 19.988 10.006 -31.744 1.00 94.38 97 LEU A CA 1
ATOM 636 C C . LEU A 1 97 ? 20.233 11.298 -30.973 1.00 94.38 97 LEU A C 1
ATOM 638 O O . LEU A 1 97 ? 20.116 11.333 -29.747 1.00 94.38 97 LEU A O 1
ATOM 642 N N . THR A 1 98 ? 20.517 12.380 -31.698 1.00 90.75 98 THR A N 1
ATOM 643 C CA . THR A 1 98 ? 20.664 13.713 -31.102 1.00 90.75 98 THR A CA 1
ATOM 644 C C . THR A 1 98 ? 19.873 14.786 -31.843 1.00 90.75 98 THR A C 1
ATOM 646 O O . THR A 1 98 ? 19.616 14.704 -33.047 1.00 90.75 98 THR A O 1
ATOM 649 N N . ASN A 1 99 ? 19.511 15.843 -31.113 1.00 86.19 99 ASN A N 1
ATOM 650 C CA . ASN A 1 99 ? 18.803 17.027 -31.609 1.00 86.19 99 ASN A CA 1
ATOM 651 C C . ASN A 1 99 ? 17.396 16.741 -32.177 1.00 86.19 99 ASN A C 1
ATOM 653 O O . ASN A 1 99 ? 16.435 16.749 -31.423 1.00 86.19 99 ASN A O 1
ATOM 657 N N . ASN A 1 100 ? 17.242 16.554 -33.493 1.00 88.25 100 ASN A N 1
ATOM 658 C CA . ASN A 1 100 ? 15.940 16.422 -34.177 1.00 88.25 100 ASN A CA 1
ATOM 659 C C . ASN A 1 100 ? 15.834 15.124 -34.997 1.00 88.25 100 ASN A C 1
ATOM 661 O O . ASN A 1 100 ? 15.035 15.038 -35.942 1.00 88.25 100 ASN A O 1
ATOM 665 N N . ALA A 1 101 ? 16.717 14.167 -34.698 1.00 92.00 101 ALA A N 1
ATOM 666 C CA . ALA A 1 101 ? 16.870 12.955 -35.475 1.00 92.00 101 ALA A CA 1
ATOM 667 C C . ALA A 1 101 ? 15.642 12.065 -35.298 1.00 92.00 101 ALA A C 1
ATOM 669 O O . ALA A 1 101 ? 14.973 12.112 -34.264 1.00 92.00 101 ALA A O 1
ATOM 670 N N . ARG A 1 102 ? 15.327 11.265 -36.317 1.00 94.12 102 ARG A N 1
ATOM 671 C CA . ARG A 1 102 ? 14.165 10.372 -36.277 1.00 94.12 102 ARG A CA 1
ATOM 672 C C . ARG A 1 102 ? 14.487 8.986 -36.804 1.00 94.12 102 ARG A C 1
ATOM 674 O O . ARG A 1 102 ? 15.137 8.864 -37.845 1.00 94.12 102 ARG A O 1
ATOM 681 N N . ILE A 1 103 ? 13.957 7.971 -36.129 1.00 96.31 103 ILE A N 1
ATOM 682 C CA . ILE A 1 103 ? 13.801 6.627 -36.687 1.00 96.31 103 ILE A CA 1
ATOM 683 C C . ILE A 1 103 ? 12.308 6.368 -36.866 1.00 96.31 103 ILE A C 1
ATOM 685 O O . ILE A 1 103 ? 11.557 6.347 -35.897 1.00 96.31 103 ILE A O 1
ATOM 689 N N . GLN A 1 104 ? 11.901 6.181 -38.114 1.00 93.19 104 GLN A N 1
ATOM 690 C CA . GLN A 1 104 ? 10.554 5.746 -38.478 1.00 93.19 104 GLN A CA 1
ATOM 691 C C . GLN A 1 104 ? 10.517 4.218 -38.514 1.00 93.19 104 GLN A C 1
ATOM 693 O O . GLN A 1 104 ? 11.554 3.602 -38.739 1.00 93.19 104 GLN A O 1
ATOM 698 N N . ASN A 1 105 ? 9.358 3.601 -38.297 1.00 94.38 105 ASN A N 1
ATOM 699 C CA . ASN A 1 105 ? 9.173 2.142 -38.205 1.00 94.38 105 ASN A CA 1
ATOM 700 C C . ASN A 1 105 ? 9.971 1.456 -37.076 1.00 94.38 105 ASN A C 1
ATOM 702 O O . ASN A 1 105 ? 10.032 0.229 -37.016 1.00 94.38 105 ASN A O 1
ATOM 706 N N . GLY A 1 106 ? 10.576 2.245 -36.187 1.00 96.88 106 GLY A N 1
ATOM 707 C CA . GLY A 1 106 ? 11.210 1.767 -34.969 1.00 96.88 106 GLY A CA 1
ATOM 708 C C . GLY A 1 106 ? 12.525 1.001 -35.132 1.00 96.88 106 GLY A C 1
ATOM 709 O O . GLY A 1 106 ? 13.182 0.993 -36.180 1.00 96.88 106 GLY A O 1
ATOM 710 N N . ILE A 1 107 ? 12.925 0.389 -34.021 1.00 98.44 107 ILE A N 1
ATOM 711 C CA . ILE A 1 107 ? 14.075 -0.507 -33.893 1.00 98.44 107 ILE A CA 1
ATOM 712 C C . ILE A 1 107 ? 13.538 -1.886 -33.517 1.00 98.44 107 ILE A C 1
ATOM 714 O O . ILE A 1 107 ? 12.799 -2.002 -32.544 1.00 98.44 107 ILE A O 1
ATOM 718 N N . VAL A 1 108 ? 13.909 -2.928 -34.257 1.00 98.25 108 VAL A N 1
ATOM 719 C CA . VAL A 1 108 ? 13.435 -4.300 -34.031 1.00 98.25 108 VAL A CA 1
ATOM 720 C C . VAL A 1 108 ? 14.621 -5.243 -33.887 1.00 98.25 108 VAL A C 1
ATOM 722 O O . VAL A 1 108 ? 15.472 -5.304 -34.773 1.00 98.25 108 VAL A O 1
ATOM 725 N N . LEU A 1 109 ? 14.655 -5.986 -32.784 1.00 98.00 109 LEU A N 1
ATOM 726 C CA . LEU A 1 109 ? 15.576 -7.085 -32.515 1.00 98.00 109 LEU A CA 1
ATOM 727 C C . LEU A 1 109 ? 14.773 -8.389 -32.525 1.00 98.00 109 LEU A C 1
ATOM 729 O O . LEU A 1 109 ? 13.949 -8.612 -31.642 1.00 98.00 109 LEU A O 1
ATOM 733 N N . ASP A 1 110 ? 15.033 -9.264 -33.488 1.00 97.00 110 ASP A N 1
ATOM 734 C CA . ASP A 1 110 ? 14.398 -10.578 -33.628 1.00 97.00 110 ASP A CA 1
ATOM 735 C C . ASP A 1 110 ? 15.469 -11.670 -33.589 1.00 97.00 110 ASP A C 1
ATOM 737 O O . ASP A 1 110 ? 16.328 -11.726 -34.475 1.00 97.00 110 ASP A O 1
ATOM 741 N N . SER A 1 111 ? 15.457 -12.499 -32.539 1.00 95.38 111 SER A N 1
ATOM 742 C CA . SER A 1 111 ? 16.507 -13.491 -32.263 1.00 95.38 111 SER A CA 1
ATOM 743 C C . SER A 1 111 ? 17.924 -12.894 -32.359 1.00 95.38 111 SER A C 1
ATOM 745 O O . SER A 1 111 ? 18.840 -13.479 -32.939 1.00 95.38 111 SER A O 1
ATOM 747 N N . ALA A 1 112 ? 18.089 -11.664 -31.869 1.00 95.94 112 ALA A N 1
ATOM 748 C CA . ALA A 1 112 ? 19.259 -10.823 -32.103 1.00 95.94 112 ALA A CA 1
ATOM 749 C C . ALA A 1 112 ? 20.041 -10.515 -30.824 1.00 95.94 112 ALA A C 1
ATOM 751 O O . ALA A 1 112 ? 19.490 -10.508 -29.728 1.00 95.94 112 ALA A O 1
ATOM 752 N N . ASN A 1 113 ? 21.324 -10.182 -30.977 1.00 95.31 113 ASN A N 1
ATOM 753 C CA . ASN A 1 113 ? 22.165 -9.731 -29.869 1.00 95.31 113 ASN A CA 1
ATOM 754 C C . ASN A 1 113 ? 22.578 -8.271 -30.075 1.00 95.31 113 ASN A C 1
ATOM 756 O O . ASN A 1 113 ? 23.173 -7.928 -31.095 1.00 95.31 113 ASN A O 1
ATOM 760 N N . MET A 1 114 ? 22.294 -7.409 -29.103 1.00 97.81 114 MET A N 1
ATOM 761 C CA . MET A 1 114 ? 22.779 -6.031 -29.089 1.00 97.81 114 MET A CA 1
ATOM 762 C C . MET A 1 114 ? 23.516 -5.753 -27.784 1.00 97.81 114 MET A C 1
ATOM 764 O O . MET A 1 114 ? 22.941 -5.890 -26.712 1.00 97.81 114 MET A O 1
ATOM 768 N N . THR A 1 115 ? 24.776 -5.329 -27.845 1.00 95.81 115 THR A N 1
ATOM 769 C CA . THR A 1 115 ? 25.516 -4.997 -26.612 1.00 95.81 115 THR A CA 1
ATOM 770 C C . THR A 1 115 ? 25.520 -3.508 -26.283 1.00 95.81 115 THR A C 1
ATOM 772 O O . THR A 1 115 ? 25.783 -3.121 -25.147 1.00 95.81 115 THR A O 1
ATOM 775 N N . GLY A 1 116 ? 25.238 -2.657 -27.270 1.00 95.56 116 GLY A N 1
ATOM 776 C CA . GLY A 1 116 ? 25.167 -1.213 -27.073 1.00 95.56 116 GLY A CA 1
ATOM 777 C C . GLY A 1 116 ? 23.819 -0.734 -26.543 1.00 95.56 116 GLY A C 1
ATOM 778 O O . GLY A 1 116 ? 22.859 -1.493 -26.434 1.00 95.56 116 GLY A O 1
ATOM 779 N N . SER A 1 117 ? 23.754 0.561 -26.248 1.00 97.81 117 SER A N 1
ATOM 780 C CA . SER A 1 117 ? 22.554 1.258 -25.781 1.00 97.81 117 SER A CA 1
ATOM 781 C C . SER A 1 117 ? 21.765 1.879 -26.937 1.00 97.81 117 SER A C 1
ATOM 783 O O . SER A 1 117 ? 22.317 2.195 -27.995 1.00 97.81 117 SER A O 1
ATOM 785 N N . ILE A 1 118 ? 20.478 2.131 -26.707 1.00 97.81 118 ILE A N 1
ATOM 786 C CA . ILE A 1 118 ? 19.645 3.008 -27.534 1.00 97.81 118 ILE A CA 1
ATOM 787 C C . ILE A 1 118 ? 19.474 4.318 -26.767 1.00 97.81 118 ILE A C 1
ATOM 789 O O . ILE A 1 118 ? 18.866 4.341 -25.700 1.00 97.81 118 ILE A O 1
ATOM 793 N N . SER A 1 119 ? 20.013 5.420 -27.286 1.00 94.31 119 SER A N 1
ATOM 794 C CA . SER A 1 119 ? 19.986 6.717 -26.605 1.00 94.31 119 SER A CA 1
ATOM 795 C C . SER A 1 119 ? 19.384 7.804 -27.483 1.00 94.31 119 SER A C 1
ATOM 797 O O . SER A 1 119 ? 19.829 8.033 -28.607 1.00 94.31 119 SER A O 1
ATOM 799 N N . LEU A 1 120 ? 18.387 8.501 -26.946 1.00 92.50 120 LEU A N 1
ATOM 800 C CA . LEU A 1 120 ? 17.808 9.709 -27.514 1.00 92.50 120 LEU A CA 1
ATOM 801 C C . LEU A 1 120 ? 18.171 10.860 -26.578 1.00 92.50 120 LEU A C 1
ATOM 803 O O . LEU A 1 120 ? 17.712 10.896 -25.436 1.00 92.50 120 LEU A O 1
ATOM 807 N N . SER A 1 121 ? 19.002 11.790 -27.042 1.00 88.50 121 SER A N 1
ATOM 808 C CA . SER A 1 121 ? 19.481 12.890 -26.205 1.00 88.50 121 SER A CA 1
ATOM 809 C C . SER A 1 121 ? 19.412 14.238 -26.914 1.00 88.50 121 SER A C 1
ATOM 811 O O . SER A 1 121 ? 20.102 14.500 -27.904 1.00 88.50 121 SER A O 1
ATOM 813 N N . THR A 1 122 ? 18.584 15.137 -26.383 1.00 79.56 122 THR A N 1
ATOM 814 C CA . THR A 1 122 ? 18.564 16.545 -26.794 1.00 79.56 122 THR A CA 1
ATOM 815 C C . THR A 1 122 ? 19.448 17.367 -25.855 1.00 79.56 122 THR A C 1
ATOM 817 O O . THR A 1 122 ? 19.084 17.585 -24.701 1.00 79.56 122 THR A O 1
ATOM 820 N N . ALA A 1 123 ? 20.593 17.852 -26.345 1.00 62.56 123 ALA A N 1
ATOM 821 C CA . ALA A 1 123 ? 21.528 18.664 -25.556 1.00 62.56 123 ALA A CA 1
ATOM 822 C C . ALA A 1 123 ? 21.050 20.114 -25.321 1.00 62.56 123 ALA A C 1
ATOM 824 O O . ALA A 1 123 ? 21.517 20.786 -24.404 1.00 62.56 123 ALA A O 1
ATOM 825 N N . SER A 1 124 ? 20.120 20.616 -26.138 1.00 57.41 124 SER A N 1
ATOM 826 C CA . SER A 1 124 ? 19.541 21.957 -26.023 1.00 57.41 124 SER A CA 1
ATOM 827 C C . SER A 1 124 ? 18.038 21.894 -26.296 1.00 57.41 124 SER A C 1
ATOM 829 O O . SER A 1 124 ? 17.587 21.150 -27.167 1.00 57.41 124 SER A O 1
ATOM 831 N N . GLY A 1 125 ? 17.252 22.650 -25.528 1.00 56.53 125 GLY A N 1
ATOM 832 C CA . GLY A 1 125 ? 15.797 22.501 -25.411 1.00 56.53 125 GLY A CA 1
ATOM 833 C C . GLY A 1 125 ? 14.956 22.587 -26.697 1.00 56.53 125 GLY A C 1
ATOM 834 O O . GLY A 1 125 ? 13.763 22.385 -26.643 1.00 56.53 125 GLY A O 1
ATOM 835 N N . GLY A 1 126 ? 15.509 22.854 -27.878 1.00 63.06 126 GLY A N 1
ATOM 836 C CA . GLY A 1 126 ? 14.714 22.922 -29.116 1.00 63.06 126 GLY A CA 1
ATOM 837 C C . GLY A 1 126 ? 14.539 21.597 -29.868 1.00 63.06 126 GLY A C 1
ATOM 838 O O . GLY A 1 126 ? 13.779 21.553 -30.833 1.00 63.06 126 GLY A O 1
ATOM 839 N N . GLY A 1 127 ? 15.283 20.548 -29.506 1.00 71.31 127 GLY A N 1
ATOM 840 C CA . GLY A 1 127 ? 15.253 19.271 -30.223 1.00 71.31 127 GLY A CA 1
ATOM 841 C C . GLY A 1 127 ? 13.935 18.517 -30.042 1.00 71.31 127 GLY A C 1
ATOM 842 O O . GLY A 1 127 ? 13.311 18.635 -28.999 1.00 71.31 127 GLY A O 1
ATOM 843 N N . ASN A 1 128 ? 13.506 17.737 -31.030 1.00 82.38 128 ASN A N 1
ATOM 844 C CA . ASN A 1 128 ? 12.461 16.724 -30.865 1.00 82.38 128 ASN A CA 1
ATOM 845 C C . ASN A 1 128 ? 12.918 15.444 -31.567 1.00 82.38 128 ASN A C 1
ATOM 847 O O . ASN A 1 128 ? 12.911 15.367 -32.802 1.00 82.38 128 ASN A O 1
ATOM 851 N N . ILE A 1 129 ? 13.359 14.479 -30.763 1.00 88.75 129 ILE A N 1
ATOM 852 C CA . ILE A 1 129 ? 13.804 13.169 -31.230 1.00 88.75 129 ILE A CA 1
ATOM 853 C C . ILE A 1 129 ? 12.632 12.217 -31.108 1.00 88.75 129 ILE A C 1
ATOM 855 O O . ILE A 1 129 ? 12.072 12.070 -30.023 1.00 88.75 129 ILE A O 1
ATOM 859 N N . THR A 1 130 ? 12.293 11.545 -32.203 1.00 91.00 130 THR A N 1
ATOM 860 C CA . THR A 1 130 ? 11.235 10.536 -32.196 1.00 91.00 130 THR A CA 1
ATOM 861 C C . THR A 1 130 ? 11.759 9.208 -32.705 1.00 91.00 130 THR A C 1
ATOM 863 O O . THR A 1 130 ? 12.41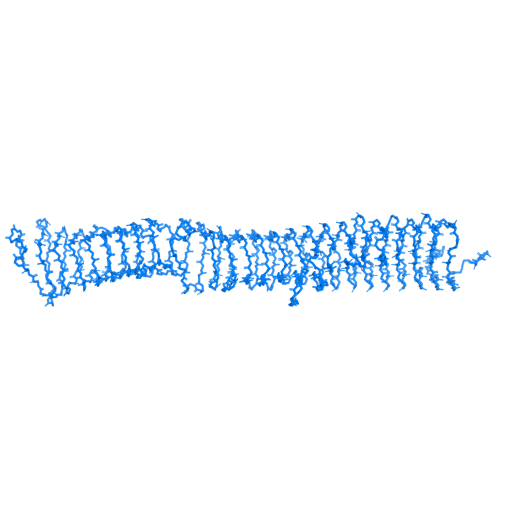2 9.141 -33.751 1.00 91.00 130 THR A O 1
ATOM 866 N N . ILE A 1 131 ? 11.428 8.152 -31.977 1.00 94.75 131 ILE A N 1
ATOM 867 C CA . ILE A 1 131 ? 11.431 6.790 -32.496 1.00 94.75 131 ILE A CA 1
ATOM 868 C C . ILE A 1 131 ? 9.999 6.287 -32.373 1.00 94.75 131 ILE A C 1
ATOM 870 O O . ILE A 1 131 ? 9.372 6.501 -31.335 1.00 94.75 131 ILE A O 1
ATOM 874 N N . ASP A 1 132 ? 9.489 5.647 -33.421 1.00 95.06 132 ASP A N 1
ATOM 875 C CA . ASP A 1 132 ? 8.121 5.126 -33.394 1.00 95.06 132 ASP A CA 1
ATOM 876 C C . ASP A 1 132 ? 7.993 4.046 -32.305 1.00 95.06 132 ASP A C 1
ATOM 878 O O . ASP A 1 132 ? 7.267 4.216 -31.326 1.00 95.06 132 ASP A O 1
ATOM 882 N N . SER A 1 133 ? 8.804 2.989 -32.400 1.00 97.06 133 SER A N 1
ATOM 883 C CA . SER A 1 133 ? 8.818 1.875 -31.448 1.00 97.06 133 SER A CA 1
ATOM 884 C C . SER A 1 133 ? 10.212 1.283 -31.225 1.00 97.06 133 SER A C 1
ATOM 886 O O . SER A 1 133 ? 11.132 1.467 -32.026 1.00 97.06 133 SER A O 1
ATOM 888 N N . ILE A 1 134 ? 10.375 0.548 -30.127 1.00 98.44 134 ILE A N 1
ATOM 889 C CA . ILE A 1 134 ? 11.529 -0.328 -29.888 1.00 98.44 134 ILE A CA 1
ATOM 890 C C . ILE A 1 134 ? 10.974 -1.703 -29.534 1.00 98.44 134 ILE A C 1
ATOM 892 O O . ILE A 1 134 ? 10.199 -1.813 -28.593 1.00 98.44 134 ILE A O 1
ATOM 896 N N . ASN A 1 135 ? 11.354 -2.743 -30.268 1.00 98.38 135 ASN A N 1
ATOM 897 C CA . ASN A 1 135 ? 10.909 -4.110 -30.030 1.00 98.38 135 ASN A CA 1
ATOM 898 C C . ASN A 1 135 ? 12.116 -5.023 -29.799 1.00 98.38 135 ASN A C 1
ATOM 900 O O . ASN A 1 135 ? 12.923 -5.225 -30.707 1.00 98.38 135 ASN A O 1
ATOM 904 N N . ILE A 1 136 ? 12.220 -5.576 -28.592 1.00 98.50 136 ILE A N 1
ATOM 905 C CA . ILE A 1 136 ? 13.138 -6.662 -28.254 1.00 98.50 136 ILE A CA 1
ATOM 906 C C . ILE A 1 136 ? 12.324 -7.951 -28.244 1.00 98.50 136 ILE A C 1
ATOM 908 O O . ILE A 1 136 ? 11.725 -8.309 -27.231 1.00 98.50 136 ILE A O 1
ATOM 912 N N . GLY A 1 137 ? 12.284 -8.622 -29.392 1.00 97.62 137 GLY A N 1
ATOM 913 C CA . GLY A 1 137 ? 11.508 -9.836 -29.602 1.00 97.62 137 GLY A CA 1
ATOM 914 C C . GLY A 1 137 ? 12.038 -11.036 -28.820 1.00 97.62 137 GLY A C 1
ATOM 915 O O . GLY A 1 137 ? 13.139 -11.020 -28.264 1.00 97.62 137 GLY A O 1
ATOM 916 N N . ASN A 1 138 ? 11.251 -12.110 -28.803 1.00 95.12 138 ASN A N 1
ATOM 917 C CA . ASN A 1 138 ? 11.630 -13.362 -28.155 1.00 95.12 138 ASN A CA 1
ATOM 918 C C . ASN A 1 138 ? 12.961 -13.901 -28.722 1.00 95.12 138 ASN A C 1
ATOM 920 O O . ASN A 1 138 ? 13.221 -13.820 -29.922 1.00 95.12 138 ASN A O 1
ATOM 924 N N . GLY A 1 139 ? 13.818 -14.424 -27.846 1.00 94.50 139 GLY A N 1
ATOM 925 C CA . GLY A 1 139 ? 15.153 -14.909 -28.199 1.00 94.50 139 GLY A CA 1
ATOM 926 C C . GLY A 1 139 ? 16.187 -13.807 -28.445 1.00 94.50 139 GLY A C 1
ATOM 927 O O . GLY A 1 139 ? 17.347 -14.131 -28.690 1.00 94.50 139 GLY A O 1
ATOM 928 N N . SER A 1 140 ? 15.800 -12.529 -28.370 1.00 98.31 140 SER A N 1
ATOM 929 C CA . SER A 1 140 ? 16.736 -11.408 -28.432 1.00 98.31 140 SER A CA 1
ATOM 930 C C . SER A 1 140 ? 17.256 -11.018 -27.051 1.00 98.31 140 SER A C 1
ATOM 932 O O . SER A 1 140 ? 16.513 -11.035 -26.067 1.00 98.31 140 SER A O 1
ATOM 934 N N . THR A 1 141 ? 18.510 -10.568 -27.013 1.00 98.12 141 THR A N 1
ATOM 935 C CA . THR A 1 141 ? 19.145 -9.991 -25.825 1.00 98.12 141 THR A CA 1
ATOM 936 C C . THR A 1 141 ? 19.730 -8.622 -26.153 1.00 98.12 141 THR A C 1
ATOM 938 O O . THR A 1 141 ? 20.469 -8.468 -27.130 1.00 98.12 141 THR A O 1
ATOM 941 N N . MET A 1 142 ? 19.436 -7.629 -25.315 1.00 98.44 142 MET A N 1
ATOM 942 C CA . MET A 1 142 ? 20.096 -6.325 -25.326 1.00 98.44 142 MET A CA 1
ATOM 943 C C . MET A 1 142 ? 20.769 -6.071 -23.980 1.00 98.44 142 MET A C 1
ATOM 945 O O . MET A 1 142 ? 20.094 -6.107 -22.956 1.00 98.44 142 MET A O 1
ATOM 949 N N . THR A 1 143 ? 22.072 -5.790 -23.959 1.00 97.50 143 THR A N 1
ATOM 950 C CA . THR A 1 143 ? 22.793 -5.546 -22.694 1.00 97.50 143 THR A CA 1
ATOM 951 C C . THR A 1 143 ? 22.906 -4.070 -22.326 1.00 97.50 143 THR A C 1
ATOM 953 O O . THR A 1 143 ? 23.145 -3.740 -21.168 1.00 97.50 143 THR A O 1
ATOM 956 N N . GLY A 1 144 ? 22.778 -3.171 -23.305 1.00 97.25 144 GLY A N 1
ATOM 957 C CA . GLY A 1 144 ? 22.797 -1.730 -23.064 1.00 97.25 144 GLY A CA 1
ATOM 958 C C . GLY A 1 144 ? 21.466 -1.190 -22.543 1.00 97.25 144 GLY A C 1
ATOM 959 O O . GLY A 1 144 ? 20.465 -1.898 -22.470 1.00 97.25 144 GLY A O 1
ATOM 960 N N . ASP A 1 145 ? 21.449 0.101 -22.221 1.00 97.38 145 ASP A N 1
ATOM 961 C CA . ASP A 1 145 ? 20.253 0.797 -21.741 1.00 97.38 145 ASP A CA 1
ATOM 962 C C . ASP A 1 145 ? 19.386 1.307 -22.904 1.00 97.38 145 ASP A C 1
ATOM 964 O O . ASP A 1 145 ? 19.889 1.654 -23.978 1.00 97.38 145 ASP A O 1
ATOM 968 N N . ILE A 1 146 ? 18.088 1.474 -22.655 1.00 97.56 146 ILE A N 1
ATOM 969 C CA . ILE A 1 146 ? 17.213 2.336 -23.456 1.00 97.56 146 ILE A CA 1
ATOM 970 C C . ILE A 1 146 ? 17.037 3.649 -22.694 1.00 97.56 146 ILE A C 1
ATOM 972 O O . ILE A 1 146 ? 16.491 3.663 -21.595 1.00 97.56 146 ILE A O 1
ATOM 976 N N . SER A 1 147 ? 17.488 4.763 -23.266 1.00 94.38 147 SER A N 1
ATOM 977 C CA . SER A 1 147 ? 17.507 6.065 -22.595 1.00 94.38 147 SER A CA 1
ATOM 978 C C . SER A 1 147 ? 16.824 7.145 -23.429 1.00 94.38 147 SER A C 1
ATOM 980 O O . SER A 1 147 ? 17.235 7.438 -24.553 1.00 94.38 147 SER A O 1
ATOM 982 N N . VAL A 1 148 ? 15.783 7.753 -22.861 1.00 92.12 148 VAL A N 1
ATOM 983 C CA . VAL A 1 148 ? 14.974 8.818 -23.458 1.00 92.12 148 VAL A CA 1
ATOM 984 C C . VAL A 1 148 ? 15.174 10.087 -22.635 1.00 92.12 148 VAL A C 1
ATOM 986 O O . VAL A 1 148 ? 14.612 10.235 -21.549 1.00 92.12 148 VAL A O 1
ATOM 989 N N . VAL A 1 149 ? 16.006 11.001 -23.137 1.00 88.06 149 VAL A N 1
ATOM 990 C CA . VAL A 1 149 ? 16.458 12.189 -22.397 1.00 88.06 149 VAL A CA 1
ATOM 991 C C . VAL A 1 149 ? 16.030 13.479 -23.087 1.00 88.06 149 VAL A C 1
ATOM 993 O O . VAL A 1 149 ? 16.114 13.614 -24.313 1.00 88.06 149 VAL A O 1
ATOM 996 N N . GLY A 1 150 ? 15.626 14.466 -22.284 1.00 83.00 150 GLY A N 1
ATOM 997 C CA . GLY A 1 150 ? 15.199 15.777 -22.779 1.00 83.00 150 GLY A CA 1
ATOM 998 C C . GLY A 1 150 ? 13.891 15.667 -23.557 1.00 83.00 150 GLY A C 1
ATOM 999 O O . GLY A 1 150 ? 13.071 14.844 -23.198 1.00 83.00 150 GLY A O 1
ATOM 1000 N N . ASN A 1 151 ? 13.667 16.446 -24.616 1.00 84.12 151 ASN A N 1
ATOM 1001 C CA . ASN A 1 151 ? 12.387 16.457 -25.354 1.00 84.12 151 ASN A CA 1
ATOM 1002 C C . ASN A 1 151 ? 12.218 15.258 -26.318 1.00 84.12 151 ASN A C 1
ATOM 1004 O O . ASN A 1 151 ? 11.744 15.401 -27.449 1.00 84.12 151 ASN A O 1
ATOM 1008 N N . SER A 1 152 ? 12.719 14.093 -25.923 1.00 89.44 152 SER A N 1
ATOM 1009 C CA . SER A 1 152 ? 12.724 12.883 -26.737 1.00 89.44 152 SER A CA 1
ATOM 1010 C C . SER A 1 152 ? 11.468 12.061 -26.472 1.00 89.44 152 SER A C 1
ATOM 1012 O O . SER A 1 152 ? 11.002 11.975 -25.334 1.00 89.44 152 SER A O 1
ATOM 1014 N N . LYS A 1 153 ? 10.932 11.423 -27.515 1.00 92.50 153 LYS A N 1
ATOM 1015 C CA . LYS A 1 153 ? 9.707 10.632 -27.427 1.00 92.50 153 LYS A CA 1
ATOM 1016 C C . LYS A 1 153 ? 9.840 9.275 -28.112 1.00 92.50 153 LYS A C 1
ATOM 1018 O O . LYS A 1 153 ? 10.264 9.198 -29.265 1.00 92.50 153 LYS A O 1
ATOM 1023 N N . ILE A 1 154 ? 9.391 8.230 -27.423 1.00 95.62 154 ILE A N 1
ATOM 1024 C CA . ILE A 1 154 ? 8.939 6.996 -28.071 1.00 95.62 154 ILE A CA 1
ATOM 1025 C C . ILE A 1 154 ? 7.438 7.144 -28.295 1.00 95.62 154 ILE A C 1
ATOM 1027 O O . ILE A 1 154 ? 6.686 7.298 -27.326 1.00 95.62 154 ILE A O 1
ATOM 1031 N N . THR A 1 155 ? 7.012 7.236 -29.556 1.00 92.69 155 THR A N 1
ATOM 1032 C CA . THR A 1 155 ? 5.636 7.656 -29.864 1.00 92.69 155 THR A CA 1
ATOM 1033 C C . THR A 1 155 ? 4.622 6.548 -29.689 1.00 92.69 155 THR A C 1
ATOM 1035 O O . THR A 1 155 ? 3.503 6.861 -29.286 1.00 92.69 155 THR A O 1
ATOM 1038 N N . ASP A 1 156 ? 5.026 5.300 -29.920 1.00 95.50 156 ASP A N 1
ATOM 1039 C CA . ASP A 1 156 ? 4.125 4.157 -29.927 1.00 95.50 156 ASP A CA 1
ATOM 1040 C C . ASP A 1 156 ? 4.410 3.285 -28.703 1.00 95.50 156 ASP A C 1
ATOM 1042 O O . ASP A 1 156 ? 3.802 3.491 -27.649 1.00 95.50 156 ASP A O 1
ATOM 1046 N N . THR A 1 157 ? 5.340 2.329 -28.805 1.00 97.50 157 THR A N 1
ATOM 1047 C CA . THR A 1 157 ? 5.561 1.316 -27.762 1.00 97.50 157 THR A CA 1
ATOM 1048 C C . THR A 1 157 ? 7.020 0.875 -27.668 1.00 97.50 157 THR A C 1
ATOM 1050 O O . THR A 1 157 ? 7.707 0.725 -28.681 1.00 97.50 157 THR A O 1
ATOM 1053 N N . ILE A 1 158 ? 7.486 0.636 -26.442 1.00 98.50 158 ILE A N 1
ATOM 1054 C CA . ILE A 1 158 ? 8.631 -0.239 -26.176 1.00 98.50 158 ILE A CA 1
ATOM 1055 C C . ILE A 1 158 ? 8.080 -1.623 -25.823 1.00 98.50 158 ILE A C 1
ATOM 1057 O O . ILE A 1 158 ? 7.424 -1.776 -24.794 1.00 98.50 158 ILE A O 1
ATOM 1061 N N . THR A 1 159 ? 8.343 -2.618 -26.661 1.00 98.56 159 THR A N 1
ATOM 1062 C CA . THR A 1 159 ? 7.952 -4.013 -26.436 1.00 98.56 159 THR A CA 1
ATOM 1063 C C . THR A 1 159 ? 9.176 -4.821 -26.033 1.00 98.56 159 THR A C 1
ATOM 1065 O O . THR A 1 159 ? 10.188 -4.799 -26.735 1.00 98.56 159 THR A O 1
ATOM 1068 N N . ILE A 1 160 ? 9.090 -5.527 -24.907 1.00 98.62 160 ILE A N 1
ATOM 1069 C CA . ILE A 1 160 ? 10.153 -6.401 -24.401 1.00 98.62 160 ILE A CA 1
ATOM 1070 C C . ILE A 1 160 ? 9.574 -7.804 -24.225 1.00 98.62 160 ILE A C 1
ATOM 1072 O O . ILE A 1 160 ? 8.945 -8.094 -23.208 1.00 98.62 160 ILE A O 1
ATOM 1076 N N . ASP A 1 161 ? 9.802 -8.668 -25.210 1.00 98.44 161 ASP A N 1
ATOM 1077 C CA . ASP A 1 161 ? 9.468 -10.098 -25.170 1.00 98.44 161 ASP A CA 1
ATOM 1078 C C . ASP A 1 161 ? 10.711 -10.968 -24.904 1.00 98.44 161 ASP A C 1
ATOM 1080 O O . ASP A 1 161 ? 10.599 -12.081 -24.394 1.00 98.44 161 ASP A O 1
ATOM 1084 N N . GLY A 1 162 ? 11.901 -10.466 -25.252 1.00 98.12 162 GLY A N 1
ATOM 1085 C CA . GLY A 1 162 ? 13.197 -11.065 -24.930 1.00 98.12 162 GLY A CA 1
ATOM 1086 C C . GLY A 1 162 ? 13.782 -10.559 -23.608 1.00 98.12 162 GLY A C 1
ATOM 1087 O O . GLY A 1 162 ? 13.061 -10.264 -22.653 1.00 98.12 162 GLY A O 1
ATOM 1088 N N . THR A 1 163 ? 15.109 -10.431 -23.561 1.00 98.62 163 THR A N 1
ATOM 1089 C CA . THR A 1 163 ? 15.837 -9.962 -22.373 1.00 98.62 163 THR A CA 1
ATOM 1090 C C . THR A 1 163 ? 16.489 -8.608 -22.629 1.00 98.62 163 THR A C 1
ATOM 1092 O O . THR A 1 163 ? 17.321 -8.457 -23.523 1.00 98.62 163 THR A O 1
ATOM 1095 N N . LEU A 1 164 ? 16.163 -7.626 -21.796 1.00 98.62 164 LEU A N 1
ATOM 1096 C CA . LEU A 1 164 ? 16.922 -6.392 -21.637 1.00 98.62 164 LEU A CA 1
ATOM 1097 C C . LEU A 1 164 ? 17.721 -6.486 -20.334 1.00 98.62 164 LEU A C 1
ATOM 1099 O O . LEU A 1 164 ? 17.156 -6.424 -19.244 1.00 98.62 164 LEU A O 1
ATOM 1103 N N . GLU A 1 165 ? 19.039 -6.634 -20.434 1.00 98.31 165 GLU A N 1
ATOM 1104 C CA . GLU A 1 165 ? 19.911 -6.651 -19.255 1.00 98.31 165 GLU A CA 1
ATOM 1105 C C . GLU A 1 165 ? 20.250 -5.242 -18.741 1.00 98.31 165 GLU A C 1
ATOM 1107 O O . GLU A 1 165 ? 20.830 -5.089 -17.668 1.00 98.31 165 GLU A O 1
ATOM 1112 N N . GLY A 1 166 ? 19.916 -4.206 -19.514 1.00 97.38 166 GLY A N 1
ATOM 1113 C CA . GLY A 1 166 ? 20.064 -2.807 -19.130 1.00 97.38 166 GLY A CA 1
ATOM 1114 C C . GLY A 1 166 ? 18.814 -2.219 -18.473 1.00 97.38 166 GLY A C 1
ATOM 1115 O O . GLY A 1 166 ? 17.843 -2.904 -18.149 1.00 97.38 166 GLY A O 1
ATOM 1116 N N . ASN A 1 167 ? 18.841 -0.906 -18.274 1.00 96.81 167 ASN A N 1
ATOM 1117 C CA . ASN A 1 167 ? 17.725 -0.119 -17.764 1.00 96.81 167 ASN A CA 1
ATOM 1118 C C . ASN A 1 167 ? 16.850 0.406 -18.905 1.00 96.81 167 ASN A C 1
ATOM 1120 O O . ASN A 1 167 ? 17.320 0.649 -20.019 1.00 96.81 167 ASN A O 1
ATOM 1124 N N . VAL A 1 168 ? 15.598 0.723 -18.579 1.00 97.25 168 VAL A N 1
ATOM 1125 C CA . VAL A 1 168 ? 14.812 1.700 -19.343 1.00 97.25 168 VAL A CA 1
ATOM 1126 C C . VAL A 1 168 ? 14.772 2.991 -18.545 1.00 97.25 168 VAL A C 1
ATOM 1128 O O . VAL A 1 168 ? 14.264 3.015 -17.429 1.00 97.25 168 VAL A O 1
ATOM 1131 N N . LYS A 1 169 ? 15.313 4.073 -19.098 1.00 93.38 169 LYS A N 1
ATOM 1132 C CA . LYS A 1 169 ? 15.426 5.366 -18.426 1.00 93.38 169 LYS A CA 1
ATOM 1133 C C . LYS A 1 169 ? 14.700 6.457 -19.207 1.00 93.38 169 LYS A C 1
ATOM 1135 O O . LYS A 1 169 ? 15.056 6.743 -20.347 1.00 93.38 169 LYS A O 1
ATOM 1140 N N . ALA A 1 170 ? 13.742 7.120 -18.569 1.00 91.19 170 ALA A N 1
ATOM 1141 C CA . ALA A 1 170 ? 13.149 8.364 -19.045 1.00 91.19 170 ALA A CA 1
ATOM 1142 C C . ALA A 1 170 ? 13.599 9.502 -18.125 1.00 91.19 170 ALA A C 1
ATOM 1144 O O . ALA A 1 170 ? 13.327 9.490 -16.928 1.00 91.19 170 ALA A O 1
ATOM 1145 N N . ALA A 1 171 ? 14.328 10.480 -18.658 1.00 83.12 171 ALA A N 1
ATOM 1146 C CA . ALA A 1 171 ? 14.960 11.498 -17.828 1.00 83.12 171 ALA A CA 1
ATOM 1147 C C . ALA A 1 171 ? 14.956 12.896 -18.442 1.00 83.12 171 ALA A C 1
ATOM 1149 O O . ALA A 1 171 ? 14.704 13.120 -19.628 1.00 83.12 171 ALA A O 1
ATOM 1150 N N . TRP A 1 172 ? 15.264 13.862 -17.584 1.00 72.50 172 TRP A N 1
ATOM 1151 C CA . TRP A 1 172 ? 15.337 15.277 -17.918 1.00 72.50 172 TRP A CA 1
ATOM 1152 C C . TRP A 1 172 ? 16.730 15.697 -18.390 1.00 72.50 172 TRP A C 1
ATOM 1154 O O . TRP A 1 172 ? 17.736 15.231 -17.863 1.00 72.50 172 TRP A O 1
ATOM 1164 N N . GLY A 1 173 ? 16.770 16.588 -19.387 1.00 63.94 173 GLY A N 1
ATOM 1165 C CA . GLY A 1 173 ? 18.002 17.173 -19.933 1.00 63.94 173 GLY A CA 1
ATOM 1166 C C . GLY A 1 173 ? 18.248 18.640 -19.530 1.00 63.94 173 GLY A C 1
ATOM 1167 O O . GLY A 1 173 ? 19.357 18.966 -19.124 1.00 63.94 173 GLY A O 1
ATOM 1168 N N . ASN A 1 174 ? 17.247 19.536 -19.650 1.00 61.06 174 ASN A N 1
ATOM 1169 C CA . ASN A 1 174 ? 17.265 20.960 -19.233 1.00 61.06 174 ASN A CA 1
ATOM 1170 C C . ASN A 1 174 ? 15.823 21.548 -19.258 1.00 61.06 174 ASN A C 1
ATOM 1172 O O . ASN A 1 174 ? 14.942 20.978 -19.907 1.00 61.06 174 ASN A O 1
ATOM 1176 N N . ALA A 1 175 ? 15.552 22.630 -18.517 1.00 55.44 175 ALA A N 1
ATOM 1177 C CA . ALA A 1 175 ? 14.231 23.116 -18.094 1.00 55.44 175 ALA A CA 1
ATOM 1178 C C . ALA A 1 175 ? 13.211 23.245 -19.241 1.00 55.44 175 ALA A C 1
ATOM 1180 O O . ALA A 1 175 ? 13.499 23.866 -20.264 1.00 55.44 175 ALA A O 1
ATOM 1181 N N . ASN A 1 176 ? 12.018 22.676 -19.012 1.00 60.84 176 ASN A N 1
ATOM 1182 C CA . ASN A 1 176 ? 10.811 22.619 -19.864 1.00 60.84 176 ASN A CA 1
ATOM 1183 C C . ASN A 1 176 ? 10.630 21.412 -20.806 1.00 60.84 176 ASN A C 1
ATOM 1185 O O . ASN A 1 176 ? 9.621 21.368 -21.504 1.00 60.84 176 ASN A O 1
ATOM 1189 N N . TYR A 1 177 ? 11.527 20.422 -20.822 1.00 68.69 177 TYR A N 1
ATOM 1190 C CA . TYR A 1 177 ? 11.442 19.304 -21.778 1.00 68.69 177 TYR A CA 1
ATOM 1191 C C . TYR A 1 177 ? 11.547 17.938 -21.117 1.00 68.69 177 TYR A C 1
ATOM 1193 O O . TYR A 1 177 ? 12.371 17.765 -20.227 1.00 68.69 177 TYR A O 1
ATOM 1201 N N . ASN A 1 178 ? 10.765 16.958 -21.567 1.00 73.94 178 ASN A N 1
ATOM 1202 C CA . ASN A 1 178 ? 10.640 15.676 -20.883 1.00 73.94 178 ASN A CA 1
ATOM 1203 C C . ASN A 1 178 ? 10.742 14.445 -21.783 1.00 73.94 178 ASN A C 1
ATOM 1205 O O . ASN A 1 178 ? 10.149 14.377 -22.860 1.00 73.94 178 ASN A O 1
ATOM 1209 N N . GLY A 1 179 ? 11.464 13.438 -21.280 1.00 84.75 179 GLY A N 1
ATOM 1210 C CA . GLY A 1 179 ? 11.491 12.126 -21.899 1.00 84.75 179 GLY A CA 1
ATOM 1211 C C . GLY A 1 179 ? 10.112 11.500 -21.756 1.00 84.75 179 GLY A C 1
ATOM 1212 O O . GLY A 1 179 ? 9.632 11.329 -20.633 1.00 84.75 179 GLY A O 1
ATOM 1213 N N . THR A 1 180 ? 9.468 11.205 -22.883 1.00 90.69 180 THR A N 1
ATOM 1214 C CA . THR A 1 180 ? 8.123 10.624 -22.901 1.00 90.69 180 THR A CA 1
ATOM 1215 C C . THR A 1 180 ? 8.142 9.265 -23.582 1.00 90.69 180 THR A C 1
ATOM 1217 O O . THR A 1 180 ? 8.571 9.137 -24.729 1.00 90.69 180 THR A O 1
ATOM 1220 N N . ILE A 1 181 ? 7.618 8.255 -22.901 1.00 95.81 181 ILE A N 1
ATOM 1221 C CA . ILE A 1 181 ? 7.337 6.943 -23.477 1.00 95.81 181 ILE A CA 1
ATOM 1222 C C . ILE A 1 181 ? 5.822 6.781 -23.476 1.00 95.81 181 ILE A C 1
ATOM 1224 O O . ILE A 1 181 ? 5.175 6.873 -22.434 1.00 95.81 181 ILE A O 1
ATOM 1228 N N . ASN A 1 182 ? 5.232 6.604 -24.655 1.00 95.88 182 ASN A N 1
ATOM 1229 C CA . ASN A 1 182 ? 3.786 6.455 -24.753 1.00 95.88 182 ASN A CA 1
ATOM 1230 C C . ASN A 1 182 ? 3.317 5.148 -24.098 1.00 95.88 182 ASN A C 1
ATOM 1232 O O . ASN A 1 182 ? 2.465 5.172 -23.213 1.00 95.88 182 ASN A O 1
ATOM 1236 N N . GLN A 1 183 ? 3.927 4.027 -24.470 1.00 97.94 183 GLN A N 1
ATOM 1237 C CA . GLN A 1 183 ? 3.585 2.727 -23.913 1.00 97.94 183 GLN A CA 1
ATOM 1238 C C . GLN A 1 183 ? 4.820 1.847 -23.741 1.00 97.94 183 GLN A C 1
ATOM 1240 O O . GLN A 1 183 ? 5.764 1.908 -24.530 1.00 97.94 183 GLN A O 1
ATOM 1245 N N . MET A 1 184 ? 4.790 1.011 -22.714 1.00 98.62 184 MET A N 1
ATOM 1246 C CA . MET A 1 184 ? 5.696 -0.109 -22.530 1.00 98.62 184 MET A CA 1
ATOM 1247 C C . MET A 1 184 ? 4.876 -1.375 -22.308 1.00 98.62 184 MET A C 1
ATOM 1249 O O . MET A 1 184 ? 4.035 -1.396 -21.413 1.00 98.62 184 MET A O 1
ATOM 1253 N N . ASP A 1 185 ? 5.158 -2.420 -23.080 1.00 98.56 185 ASP A N 1
ATOM 1254 C CA . ASP A 1 185 ? 4.564 -3.744 -22.910 1.00 98.56 185 ASP A CA 1
ATOM 1255 C C . ASP A 1 185 ? 5.681 -4.770 -22.696 1.00 98.56 185 ASP A C 1
ATOM 1257 O O . ASP A 1 185 ? 6.572 -4.928 -23.532 1.00 98.56 185 ASP A O 1
ATOM 1261 N N . ILE A 1 186 ? 5.654 -5.453 -21.553 1.00 98.69 186 ILE A N 1
ATOM 1262 C CA . ILE A 1 186 ? 6.713 -6.374 -21.135 1.00 98.69 186 ILE A CA 1
ATOM 1263 C C . ILE A 1 186 ? 6.111 -7.761 -20.926 1.00 98.69 186 ILE A C 1
ATOM 1265 O O . ILE A 1 186 ? 5.287 -7.966 -20.030 1.00 98.69 186 ILE A O 1
ATOM 1269 N N . SER A 1 187 ? 6.545 -8.722 -21.734 1.00 98.44 187 SER A N 1
ATOM 1270 C CA . SER A 1 187 ? 6.284 -10.153 -21.534 1.00 98.44 187 SER A CA 1
ATOM 1271 C C . SER A 1 187 ? 7.565 -10.949 -21.237 1.00 98.44 187 SER A C 1
ATOM 1273 O O . SER A 1 187 ? 7.494 -12.045 -20.690 1.00 98.44 187 SER A O 1
ATOM 1275 N N . GLY A 1 188 ? 8.728 -10.365 -21.541 1.00 98.44 188 GLY A N 1
ATOM 1276 C CA . GLY A 1 188 ? 10.058 -10.871 -21.226 1.00 98.44 188 GLY A CA 1
ATOM 1277 C C . GLY A 1 188 ? 10.628 -10.282 -19.935 1.00 98.44 188 GLY A C 1
ATOM 1278 O O . GLY A 1 188 ? 9.921 -10.123 -18.937 1.00 98.44 188 GLY A O 1
ATOM 1279 N N . ILE A 1 189 ? 11.926 -9.968 -19.938 1.00 98.69 189 ILE A N 1
ATOM 1280 C CA . ILE A 1 189 ? 12.674 -9.610 -18.724 1.00 98.69 189 ILE A CA 1
ATOM 1281 C C . ILE A 1 189 ? 13.421 -8.288 -18.908 1.00 98.69 189 ILE A C 1
ATOM 1283 O O . ILE A 1 189 ? 14.166 -8.115 -19.869 1.00 98.69 189 ILE A O 1
ATOM 1287 N N . ILE A 1 190 ? 13.290 -7.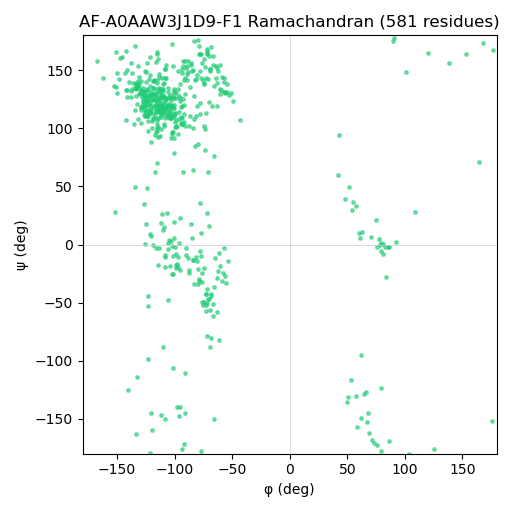393 -17.929 1.00 98.75 190 ILE A N 1
ATOM 1288 C CA . ILE A 1 190 ? 14.229 -6.300 -17.664 1.00 98.75 190 ILE A CA 1
ATOM 1289 C C . ILE A 1 190 ? 14.979 -6.658 -16.381 1.00 98.75 190 ILE A C 1
ATOM 1291 O O . ILE A 1 190 ? 14.372 -6.763 -15.314 1.00 98.75 190 ILE A O 1
ATOM 1295 N N . THR A 1 191 ? 16.290 -6.877 -16.453 1.00 98.06 191 THR A N 1
ATOM 1296 C CA . THR A 1 191 ? 17.051 -7.318 -15.268 1.00 98.06 191 THR A CA 1
ATOM 1297 C C . THR A 1 191 ? 17.352 -6.163 -14.312 1.00 98.06 191 THR A C 1
ATOM 1299 O O . THR A 1 191 ? 17.415 -6.363 -13.100 1.00 98.06 191 THR A O 1
ATOM 1302 N N . GLN A 1 192 ? 17.488 -4.946 -14.842 1.00 97.75 192 GLN A N 1
ATOM 1303 C CA . GLN A 1 192 ? 17.767 -3.746 -14.060 1.00 97.75 192 GLN A CA 1
ATOM 1304 C C . GLN A 1 192 ? 16.469 -2.973 -13.789 1.00 97.75 192 GLN A C 1
ATOM 1306 O O . GLN A 1 192 ? 15.453 -3.577 -13.443 1.00 97.75 192 GLN A O 1
ATOM 1311 N N . LYS A 1 193 ? 16.493 -1.637 -13.867 1.00 96.50 193 LYS A N 1
ATOM 1312 C CA . LYS A 1 193 ? 15.373 -0.785 -13.457 1.00 96.50 193 LYS A CA 1
ATOM 1313 C C . LYS A 1 193 ? 14.635 -0.164 -14.635 1.00 96.50 193 LYS A C 1
ATOM 1315 O O . LYS A 1 193 ? 15.225 0.137 -15.673 1.00 96.50 193 LYS A O 1
ATOM 1320 N N . VAL A 1 194 ? 13.365 0.154 -14.400 1.00 97.50 194 VAL A N 1
ATOM 1321 C CA . VAL A 1 194 ? 12.698 1.260 -15.096 1.00 97.50 194 VAL A CA 1
ATOM 1322 C C . VAL A 1 194 ? 12.864 2.516 -14.239 1.00 97.50 194 VAL A C 1
ATOM 1324 O O . VAL A 1 194 ? 12.472 2.537 -13.074 1.00 97.50 194 VAL A O 1
ATOM 1327 N N . GLN A 1 195 ? 13.496 3.549 -14.789 1.00 93.31 195 GLN A N 1
ATOM 1328 C CA . GLN A 1 195 ? 13.862 4.769 -14.071 1.00 93.31 195 GLN A CA 1
ATOM 1329 C C . GLN A 1 195 ? 13.178 5.985 -14.686 1.00 93.31 195 GLN A C 1
ATOM 1331 O O . GLN A 1 195 ? 13.267 6.200 -15.897 1.00 93.31 195 GLN A O 1
ATOM 1336 N N . LEU A 1 196 ? 12.532 6.788 -13.844 1.00 92.69 196 LEU A N 1
ATOM 1337 C CA . LEU A 1 196 ? 11.914 8.049 -14.232 1.00 92.69 196 LEU A CA 1
ATOM 1338 C C . LEU A 1 196 ? 12.507 9.192 -13.415 1.00 92.69 196 LEU A C 1
ATOM 1340 O O . LEU A 1 196 ? 12.456 9.174 -12.188 1.00 92.69 196 LEU A O 1
ATOM 1344 N N . ASP A 1 197 ? 13.008 10.220 -14.093 1.00 84.25 197 ASP A N 1
ATOM 1345 C CA . ASP A 1 197 ? 13.619 11.378 -13.443 1.00 84.25 197 ASP A CA 1
ATOM 1346 C C . ASP A 1 197 ? 12.876 12.671 -13.840 1.00 84.25 197 ASP A C 1
ATOM 1348 O O . ASP A 1 197 ? 12.595 12.892 -15.024 1.00 84.25 197 ASP A O 1
ATOM 1352 N N . ASN A 1 198 ? 12.618 13.561 -12.870 1.00 79.56 198 ASN A N 1
ATOM 1353 C CA . ASN A 1 198 ? 12.028 14.906 -13.054 1.00 79.56 198 ASN A CA 1
ATOM 1354 C C . ASN A 1 198 ? 10.739 14.878 -13.909 1.00 79.56 198 ASN A C 1
ATOM 1356 O O . ASN A 1 198 ? 9.927 14.004 -13.696 1.00 79.56 198 ASN A O 1
ATOM 1360 N N . ASN A 1 199 ? 10.511 15.771 -14.883 1.00 85.81 199 ASN A N 1
ATOM 1361 C CA . ASN A 1 199 ? 9.239 15.848 -15.642 1.00 85.81 199 ASN A CA 1
ATOM 1362 C C . ASN A 1 199 ? 8.956 14.688 -16.630 1.00 85.81 199 ASN A C 1
ATOM 1364 O O . ASN A 1 199 ? 8.136 14.843 -17.540 1.00 85.81 199 ASN A O 1
ATOM 1368 N N . SER A 1 200 ? 9.657 13.559 -16.519 1.00 89.31 200 SER A N 1
ATOM 1369 C CA . SER A 1 200 ? 9.489 12.404 -17.408 1.00 89.31 200 SER A CA 1
ATOM 1370 C C . SER A 1 200 ? 8.124 11.728 -17.258 1.00 89.31 200 SER A C 1
ATOM 1372 O O . SER A 1 200 ? 7.455 11.813 -16.224 1.00 89.31 200 SER A O 1
ATOM 1374 N N . LYS A 1 201 ? 7.691 11.057 -18.328 1.00 93.19 201 LYS A N 1
ATOM 1375 C CA . LYS A 1 201 ? 6.381 10.410 -18.376 1.00 93.19 201 LYS A CA 1
ATOM 1376 C C . LYS A 1 201 ? 6.423 9.069 -19.092 1.00 93.19 201 LYS A C 1
ATOM 1378 O O . LYS A 1 201 ? 6.921 8.979 -20.214 1.00 93.19 201 LYS A O 1
ATOM 1383 N N . ILE A 1 202 ? 5.805 8.068 -18.475 1.00 96.94 202 ILE A N 1
ATOM 1384 C CA . ILE A 1 202 ? 5.362 6.840 -19.133 1.00 96.94 202 ILE A CA 1
ATOM 1385 C C . ILE A 1 202 ? 3.835 6.821 -19.051 1.00 96.94 202 ILE A C 1
ATOM 1387 O O . ILE A 1 202 ? 3.281 6.785 -17.957 1.00 96.94 202 ILE A O 1
ATOM 1391 N N . ALA A 1 203 ? 3.121 6.893 -20.176 1.00 97.44 203 ALA A N 1
ATOM 1392 C CA . ALA A 1 203 ? 1.657 6.951 -20.091 1.00 97.44 203 ALA A CA 1
ATOM 1393 C C . ALA A 1 203 ? 1.066 5.590 -19.685 1.00 97.44 203 ALA A C 1
ATOM 1395 O O . ALA A 1 203 ? 0.181 5.524 -18.837 1.00 97.44 203 ALA A O 1
ATOM 1396 N N . THR A 1 204 ? 1.575 4.493 -20.248 1.00 98.31 204 THR A N 1
ATOM 1397 C CA . THR A 1 204 ? 1.151 3.137 -19.872 1.00 98.31 204 THR A CA 1
ATOM 1398 C C . THR A 1 204 ? 2.347 2.199 -19.765 1.00 98.31 204 THR A C 1
ATOM 1400 O O . THR A 1 204 ? 3.176 2.149 -20.671 1.00 98.31 204 THR A O 1
ATOM 1403 N N . LEU A 1 205 ? 2.423 1.441 -18.674 1.00 98.69 205 LEU A N 1
ATOM 1404 C CA . LEU A 1 205 ? 3.375 0.355 -18.463 1.00 98.69 205 LEU A CA 1
ATOM 1405 C C . LEU A 1 205 ? 2.596 -0.916 -18.108 1.00 98.69 205 LEU A C 1
ATOM 1407 O O . LEU A 1 205 ? 2.013 -1.013 -17.029 1.00 98.69 205 LEU A O 1
ATOM 1411 N N . ASN A 1 206 ? 2.591 -1.884 -19.020 1.00 98.62 206 ASN A N 1
ATOM 1412 C CA . ASN A 1 206 ? 1.926 -3.167 -18.839 1.00 98.62 206 ASN A CA 1
ATOM 1413 C C . ASN A 1 206 ? 2.954 -4.290 -18.731 1.00 98.62 206 ASN A C 1
ATOM 1415 O O . ASN A 1 206 ? 3.827 -4.430 -19.589 1.00 98.62 206 ASN A O 1
ATOM 1419 N N . LEU A 1 207 ? 2.808 -5.138 -17.717 1.00 98.69 207 LEU A N 1
ATOM 1420 C CA . LEU A 1 207 ? 3.523 -6.405 -17.622 1.00 98.69 207 LEU A CA 1
ATOM 1421 C C . LEU A 1 207 ? 2.516 -7.541 -17.811 1.00 98.69 207 LEU A C 1
ATOM 1423 O O . LEU A 1 207 ? 1.574 -7.680 -17.035 1.00 98.69 207 LEU A O 1
ATOM 1427 N N . ASN A 1 208 ? 2.717 -8.366 -18.836 1.00 97.50 208 ASN A N 1
ATOM 1428 C CA . ASN A 1 208 ? 1.835 -9.479 -19.190 1.00 97.50 208 ASN A CA 1
ATOM 1429 C C . ASN A 1 208 ? 2.581 -10.811 -19.025 1.00 97.50 208 ASN A C 1
ATOM 1431 O O . ASN A 1 208 ? 2.938 -11.452 -20.011 1.00 97.50 208 ASN A O 1
ATOM 1435 N N . GLY A 1 209 ? 2.848 -11.195 -17.772 1.00 97.50 209 GLY A N 1
ATOM 1436 C CA . GLY A 1 209 ? 3.783 -12.277 -17.418 1.00 97.50 209 GLY A CA 1
ATOM 1437 C C . GLY A 1 209 ? 5.265 -11.871 -17.457 1.00 97.50 209 GLY A C 1
ATOM 1438 O O . GLY A 1 209 ? 6.140 -12.692 -17.205 1.00 97.50 209 GLY A O 1
ATOM 1439 N N . GLY A 1 210 ? 5.556 -10.602 -17.764 1.00 98.38 210 GLY A N 1
ATOM 1440 C CA . GLY A 1 210 ? 6.915 -10.066 -17.788 1.00 98.38 210 GLY A CA 1
ATOM 1441 C C . GLY A 1 210 ? 7.487 -9.756 -16.402 1.00 98.38 210 GLY A C 1
ATOM 1442 O O . GLY A 1 210 ? 6.761 -9.641 -15.414 1.00 98.38 210 GLY A O 1
ATOM 1443 N N . THR A 1 211 ? 8.805 -9.578 -16.338 1.00 98.75 211 THR A N 1
ATOM 1444 C CA . THR A 1 211 ? 9.567 -9.375 -15.095 1.00 98.75 211 THR A CA 1
ATOM 1445 C C . THR A 1 211 ? 10.419 -8.105 -15.171 1.00 98.75 211 THR A C 1
ATOM 1447 O O . THR A 1 211 ? 11.171 -7.927 -16.127 1.00 98.75 211 THR A O 1
ATOM 1450 N N . ILE A 1 212 ? 10.367 -7.248 -14.145 1.00 98.81 212 ILE A N 1
ATOM 1451 C CA . ILE A 1 212 ? 11.346 -6.172 -13.908 1.00 98.81 212 ILE A CA 1
ATOM 1452 C C . ILE A 1 212 ? 12.070 -6.461 -12.591 1.00 98.81 212 ILE A C 1
ATOM 1454 O O . ILE A 1 212 ? 11.581 -6.135 -11.507 1.00 98.81 212 ILE A O 1
ATOM 1458 N N . THR A 1 213 ? 13.248 -7.071 -12.668 1.00 98.06 213 THR A N 1
ATOM 1459 C CA . THR A 1 213 ? 13.956 -7.571 -11.482 1.00 98.06 213 THR A CA 1
ATOM 1460 C C . THR A 1 213 ? 14.465 -6.442 -10.587 1.00 98.06 213 THR A C 1
ATOM 1462 O O . THR A 1 213 ? 14.303 -6.512 -9.371 1.00 98.06 213 THR A O 1
ATOM 1465 N N . GLY A 1 214 ? 15.036 -5.376 -11.157 1.00 97.19 214 GLY A N 1
ATOM 1466 C CA . GLY A 1 214 ? 15.548 -4.237 -10.386 1.00 97.19 214 GLY A CA 1
ATOM 1467 C C . GLY A 1 214 ? 14.468 -3.276 -9.879 1.00 97.19 214 GLY A C 1
ATOM 1468 O O . GLY A 1 214 ? 14.772 -2.396 -9.070 1.00 97.19 214 GLY A O 1
ATOM 1469 N N . GLY A 1 215 ? 13.223 -3.436 -10.331 1.00 98.00 215 GLY A N 1
ATOM 1470 C CA . GLY A 1 215 ? 12.093 -2.608 -9.929 1.00 98.00 215 GLY A CA 1
ATOM 1471 C C . GLY A 1 215 ? 11.904 -1.314 -10.729 1.00 98.00 215 GLY A C 1
ATOM 1472 O O . GLY A 1 215 ? 12.524 -1.086 -11.771 1.00 98.00 215 GLY A O 1
ATOM 1473 N N . ILE A 1 216 ? 11.026 -0.454 -10.218 1.00 97.81 216 ILE A N 1
ATOM 1474 C CA . ILE A 1 216 ? 10.740 0.883 -10.748 1.00 97.81 216 ILE A CA 1
ATOM 1475 C C . ILE A 1 216 ? 11.229 1.917 -9.740 1.00 97.81 216 ILE A C 1
ATOM 1477 O O . ILE A 1 216 ? 10.957 1.796 -8.548 1.00 97.81 216 ILE A O 1
ATOM 1481 N N . ALA A 1 217 ? 11.929 2.946 -10.208 1.00 93.69 217 ALA A N 1
ATOM 1482 C CA . ALA A 1 217 ? 12.410 4.018 -9.346 1.00 93.69 217 ALA A CA 1
ATOM 1483 C C . ALA A 1 217 ? 12.157 5.397 -9.955 1.00 93.69 217 ALA A C 1
ATOM 1485 O O . ALA A 1 217 ? 12.469 5.642 -11.122 1.00 93.69 217 ALA A O 1
ATOM 1486 N N . PHE A 1 218 ? 11.660 6.311 -9.128 1.00 91.19 218 PHE A N 1
ATOM 1487 C CA . PHE A 1 218 ? 11.516 7.723 -9.457 1.00 91.19 218 PHE A CA 1
ATOM 1488 C C . PHE A 1 218 ? 12.707 8.491 -8.858 1.00 91.19 218 PHE A C 1
ATOM 1490 O O . PHE A 1 218 ? 12.741 8.733 -7.655 1.00 91.19 218 PHE A O 1
ATOM 1497 N N . GLN A 1 219 ? 13.718 8.850 -9.659 1.00 72.31 219 GLN A N 1
ATOM 1498 C CA . GLN A 1 219 ? 14.957 9.481 -9.176 1.00 72.31 219 GLN A CA 1
ATOM 1499 C C . GLN A 1 219 ? 15.061 10.935 -9.665 1.00 72.31 219 GLN A C 1
ATOM 1501 O O . GLN A 1 219 ? 15.542 11.239 -10.749 1.00 72.31 219 GLN A O 1
ATOM 1506 N N . GLY A 1 220 ? 14.594 11.890 -8.863 1.00 64.75 220 GLY A N 1
ATOM 1507 C CA . GLY A 1 220 ? 14.650 13.310 -9.225 1.00 64.75 220 GLY A CA 1
ATOM 1508 C C . GLY A 1 220 ? 15.982 13.999 -8.913 1.00 64.75 220 GLY A C 1
ATOM 1509 O O . GLY A 1 220 ? 16.652 13.679 -7.930 1.00 64.75 220 GLY A O 1
ATOM 1510 N N . ALA A 1 221 ? 16.335 15.016 -9.707 1.00 60.59 221 ALA A N 1
ATOM 1511 C CA . ALA A 1 221 ? 17.377 15.968 -9.340 1.00 60.59 221 ALA A CA 1
ATOM 1512 C C . ALA A 1 221 ? 16.868 16.876 -8.206 1.00 60.59 221 ALA A C 1
ATOM 1514 O O . ALA A 1 221 ? 15.705 17.269 -8.164 1.00 60.59 221 ALA A O 1
ATOM 1515 N N . ILE A 1 222 ? 17.752 17.215 -7.267 1.00 61.12 222 ILE A N 1
ATOM 1516 C CA . ILE A 1 222 ? 17.398 17.770 -5.949 1.00 61.12 222 ILE A CA 1
ATOM 1517 C C . ILE A 1 222 ? 16.662 19.127 -6.036 1.00 61.12 222 ILE A C 1
ATOM 1519 O O . ILE A 1 222 ? 15.928 19.484 -5.120 1.00 61.12 222 ILE A O 1
ATOM 1523 N N . THR A 1 223 ? 16.805 19.880 -7.129 1.00 61.31 223 THR A N 1
ATOM 1524 C CA . THR A 1 223 ? 16.555 21.329 -7.120 1.00 61.31 223 THR A CA 1
ATOM 1525 C C . THR A 1 223 ? 15.184 21.794 -7.614 1.00 61.31 223 THR A C 1
ATOM 1527 O O . THR A 1 223 ? 14.821 22.928 -7.309 1.00 61.31 223 THR A O 1
ATOM 1530 N N . ASN A 1 224 ? 14.410 20.974 -8.335 1.00 64.62 224 ASN A N 1
ATOM 1531 C CA . ASN A 1 224 ? 13.182 21.429 -9.004 1.00 64.62 224 ASN A CA 1
ATOM 1532 C C . ASN A 1 224 ? 11.953 20.628 -8.547 1.00 64.62 224 ASN A C 1
ATOM 1534 O O . ASN A 1 224 ? 12.038 19.418 -8.364 1.00 64.62 224 ASN A O 1
ATOM 1538 N N . GLY A 1 225 ? 10.798 21.288 -8.401 1.00 73.31 225 GLY A N 1
ATOM 1539 C CA . GLY A 1 225 ? 9.501 20.675 -8.053 1.00 73.31 225 GLY A CA 1
ATOM 1540 C C . GLY A 1 225 ? 8.860 19.834 -9.167 1.00 73.31 225 GLY A C 1
ATOM 1541 O O . GLY A 1 225 ? 7.633 19.756 -9.252 1.00 73.31 225 GLY A O 1
ATOM 1542 N N . ASP A 1 226 ? 9.687 19.278 -10.049 1.00 84.25 226 ASP A N 1
ATOM 1543 C CA . ASP A 1 226 ? 9.302 18.539 -11.247 1.00 84.25 226 ASP A CA 1
ATOM 1544 C C . ASP A 1 226 ? 8.653 17.197 -10.886 1.00 84.25 226 ASP A C 1
ATOM 1546 O O . ASP A 1 226 ? 8.952 16.611 -9.845 1.00 84.25 226 ASP A O 1
ATOM 1550 N N . THR A 1 227 ? 7.758 16.708 -11.748 1.00 88.56 227 THR A N 1
ATOM 1551 C CA . THR A 1 227 ? 6.936 15.518 -11.469 1.00 88.56 227 THR A CA 1
ATOM 1552 C C . THR A 1 227 ? 7.143 14.427 -12.510 1.00 88.56 227 THR A C 1
ATOM 1554 O O . THR A 1 227 ? 6.754 14.595 -13.666 1.00 88.56 227 THR A O 1
ATOM 1557 N N . ALA A 1 228 ? 7.696 13.295 -12.078 1.00 91.81 228 ALA A N 1
ATOM 1558 C CA . ALA A 1 228 ? 7.804 12.090 -12.893 1.00 91.81 228 ALA A CA 1
ATOM 1559 C C . ALA A 1 228 ? 6.516 11.281 -12.758 1.00 91.81 228 ALA A C 1
ATOM 1561 O O . ALA A 1 228 ? 6.001 11.118 -11.651 1.00 91.81 228 ALA A O 1
ATOM 1562 N N . THR A 1 229 ? 5.989 10.780 -13.875 1.00 94.81 229 THR A N 1
ATOM 1563 C CA . THR A 1 229 ? 4.650 10.174 -13.914 1.00 94.81 229 THR A CA 1
ATOM 1564 C C . THR A 1 229 ? 4.640 8.819 -14.612 1.00 94.81 229 THR A C 1
ATOM 1566 O O . THR A 1 229 ? 5.184 8.667 -15.708 1.00 94.81 229 THR A O 1
ATOM 1569 N N . ILE A 1 230 ? 3.963 7.853 -13.993 1.00 98.00 230 ILE A N 1
ATOM 1570 C CA . ILE A 1 230 ? 3.370 6.709 -14.685 1.00 98.00 230 ILE A CA 1
ATOM 1571 C C . ILE A 1 230 ? 1.852 6.843 -14.549 1.00 98.00 230 ILE A C 1
ATOM 1573 O O . ILE A 1 230 ? 1.338 6.763 -13.433 1.00 98.00 230 ILE A O 1
ATOM 1577 N N . ASP A 1 231 ? 1.120 7.065 -15.646 1.00 98.38 231 ASP A N 1
ATOM 1578 C CA . ASP A 1 231 ? -0.340 7.222 -15.517 1.00 98.38 231 ASP A CA 1
ATOM 1579 C C . ASP A 1 231 ? -0.987 5.867 -15.178 1.00 98.38 231 ASP A C 1
ATOM 1581 O O . ASP A 1 231 ? -1.788 5.767 -14.251 1.00 98.38 231 ASP A O 1
ATOM 1585 N N . ASN A 1 232 ? -0.620 4.801 -15.897 1.00 98.50 232 ASN A N 1
ATOM 1586 C CA . ASN A 1 232 ? -1.167 3.463 -15.672 1.00 98.50 232 ASN A CA 1
ATOM 1587 C C . ASN A 1 232 ? -0.055 2.416 -15.612 1.00 98.50 232 ASN A C 1
ATOM 1589 O O . ASN A 1 232 ? 0.680 2.232 -16.582 1.00 98.50 232 ASN A O 1
ATOM 1593 N N . LEU A 1 233 ? 0.031 1.715 -14.485 1.00 98.81 233 LEU A N 1
ATOM 1594 C CA . LEU A 1 233 ? 0.891 0.562 -14.262 1.00 98.81 233 LEU A CA 1
ATOM 1595 C C . LEU A 1 233 ? 0.016 -0.661 -13.987 1.00 98.81 233 LEU A C 1
ATOM 1597 O O . LEU A 1 233 ? -0.621 -0.744 -12.938 1.00 98.81 233 LEU A O 1
ATOM 1601 N N . THR A 1 234 ? -0.007 -1.604 -14.928 1.00 98.69 234 THR A N 1
ATOM 1602 C CA . THR A 1 234 ? -0.815 -2.826 -14.816 1.00 98.69 234 THR A CA 1
ATOM 1603 C C . THR A 1 234 ? 0.068 -4.062 -14.888 1.00 98.69 234 THR A C 1
ATOM 1605 O O . THR A 1 234 ? 0.847 -4.221 -15.827 1.00 98.69 234 THR A O 1
ATOM 1608 N N . LEU A 1 235 ? -0.073 -4.957 -13.913 1.00 98.69 235 LEU A N 1
ATOM 1609 C CA . LEU A 1 235 ? 0.572 -6.264 -13.900 1.00 98.69 235 LEU A CA 1
ATOM 1610 C C . LEU A 1 235 ? -0.503 -7.346 -14.041 1.00 98.69 235 LEU A C 1
ATOM 1612 O O . LEU A 1 235 ? -1.451 -7.385 -13.259 1.00 98.69 235 LEU A O 1
ATOM 1616 N N . ASN A 1 236 ? -0.346 -8.231 -15.021 1.00 98.00 236 ASN A N 1
ATOM 1617 C CA . ASN A 1 236 ? -1.248 -9.350 -15.296 1.00 98.00 236 ASN A CA 1
ATOM 1618 C C . ASN A 1 236 ? -0.500 -10.685 -15.229 1.00 98.00 236 ASN A C 1
ATOM 1620 O O . ASN A 1 236 ? 0.721 -10.730 -15.414 1.00 98.00 236 ASN A O 1
ATOM 1624 N N . ARG A 1 237 ? -1.245 -11.787 -15.075 1.00 97.38 237 ARG A N 1
ATOM 1625 C CA . ARG A 1 237 ? -0.704 -13.153 -15.004 1.00 97.38 237 ARG A CA 1
ATOM 1626 C C . ARG A 1 237 ? 0.308 -13.299 -13.859 1.00 97.38 237 ARG A C 1
ATOM 1628 O O . ARG A 1 237 ? 0.014 -12.942 -12.727 1.00 97.38 237 ARG A O 1
ATOM 1635 N N . ASP A 1 238 ? 1.479 -13.849 -14.134 1.00 97.12 238 ASP A N 1
ATOM 1636 C CA . ASP A 1 238 ? 2.604 -14.076 -13.229 1.00 97.12 238 ASP A CA 1
ATOM 1637 C C . ASP A 1 238 ? 3.648 -12.947 -13.281 1.00 97.12 238 ASP A C 1
ATOM 1639 O O . ASP A 1 238 ? 4.804 -13.148 -12.918 1.00 97.12 238 ASP A O 1
ATOM 1643 N N . ALA A 1 239 ? 3.250 -11.748 -13.724 1.00 98.69 239 ALA A N 1
ATOM 1644 C CA . ALA A 1 239 ? 4.145 -10.600 -13.794 1.00 98.69 239 ALA A CA 1
ATOM 1645 C C . ALA A 1 239 ? 4.774 -10.248 -12.434 1.00 98.69 239 ALA A C 1
ATOM 1647 O O . ALA A 1 239 ? 4.109 -10.294 -11.395 1.00 98.69 239 ALA A O 1
ATOM 1648 N N . TYR A 1 240 ? 6.038 -9.821 -12.465 1.00 98.75 240 TYR A N 1
ATOM 1649 C CA . TYR A 1 240 ? 6.814 -9.494 -11.267 1.00 98.75 240 TYR A CA 1
ATOM 1650 C C . TYR A 1 240 ? 7.568 -8.169 -11.387 1.00 98.75 240 TYR A C 1
ATOM 1652 O O . TYR A 1 240 ? 8.202 -7.885 -12.405 1.00 98.75 240 TYR A O 1
ATOM 1660 N N . ILE A 1 241 ? 7.573 -7.391 -10.303 1.00 98.81 241 ILE A N 1
ATOM 1661 C CA . ILE A 1 241 ? 8.447 -6.225 -10.131 1.00 98.81 241 ILE A CA 1
ATOM 1662 C C . ILE A 1 241 ? 9.182 -6.344 -8.793 1.00 98.81 241 ILE A C 1
ATOM 1664 O O . ILE A 1 241 ? 8.554 -6.473 -7.745 1.00 98.81 241 ILE A O 1
ATOM 1668 N N . GLY A 1 242 ? 10.513 -6.232 -8.803 1.00 98.44 242 GLY A N 1
ATOM 1669 C CA . GLY A 1 242 ? 11.333 -6.364 -7.588 1.00 98.44 242 GLY A CA 1
ATOM 1670 C C . GLY A 1 242 ? 10.999 -5.363 -6.479 1.00 98.44 242 GLY A C 1
ATOM 1671 O O . GLY A 1 242 ? 11.085 -5.681 -5.297 1.00 98.44 242 GLY A O 1
ATOM 1672 N N . GLY A 1 243 ? 10.563 -4.166 -6.852 1.00 98.12 243 GLY A N 1
ATOM 1673 C CA . GLY A 1 243 ? 10.052 -3.156 -5.937 1.00 98.12 243 GLY A CA 1
ATOM 1674 C C . GLY A 1 243 ? 9.709 -1.868 -6.670 1.00 98.12 243 GLY A C 1
ATOM 1675 O O . GLY A 1 243 ? 10.061 -1.694 -7.839 1.00 98.12 243 GLY A O 1
ATOM 1676 N N . ILE A 1 244 ? 9.003 -0.972 -5.996 1.00 98.06 244 ILE A N 1
ATOM 1677 C CA . ILE A 1 244 ? 8.644 0.342 -6.516 1.00 98.06 244 ILE A CA 1
ATOM 1678 C C . ILE A 1 244 ? 9.035 1.395 -5.481 1.00 98.06 244 ILE A C 1
ATOM 1680 O O . ILE A 1 244 ? 8.482 1.408 -4.386 1.00 98.06 244 ILE A O 1
ATOM 1684 N N . ASP A 1 245 ? 9.938 2.297 -5.858 1.00 95.12 245 ASP A N 1
ATOM 1685 C CA . ASP A 1 245 ? 10.355 3.438 -5.042 1.00 95.12 245 ASP A CA 1
ATOM 1686 C C . ASP A 1 245 ? 9.863 4.742 -5.682 1.00 95.12 245 ASP A C 1
ATOM 1688 O O . ASP A 1 245 ? 10.335 5.142 -6.750 1.00 95.12 245 ASP A O 1
ATOM 1692 N N . ILE A 1 246 ? 8.909 5.411 -5.033 1.00 93.44 246 ILE A N 1
ATOM 1693 C CA . ILE A 1 246 ? 8.274 6.649 -5.511 1.00 93.44 246 ILE A CA 1
ATOM 1694 C C . ILE A 1 246 ? 8.648 7.801 -4.583 1.00 93.44 246 ILE A C 1
ATOM 1696 O O . ILE A 1 246 ? 8.790 7.610 -3.378 1.00 93.44 246 ILE A O 1
ATOM 1700 N N . GLY A 1 247 ? 8.784 9.008 -5.132 1.00 85.25 247 GLY A N 1
ATOM 1701 C CA . GLY A 1 247 ? 9.210 10.181 -4.367 1.00 85.25 247 GLY A CA 1
ATOM 1702 C C . GLY A 1 247 ? 10.709 10.166 -4.066 1.00 85.25 247 GLY A C 1
ATOM 1703 O O . GLY A 1 247 ? 11.451 9.331 -4.581 1.00 85.25 247 GLY A O 1
ATOM 1704 N N . ASN A 1 248 ? 11.172 11.112 -3.247 1.00 77.12 248 ASN A N 1
ATOM 1705 C CA . ASN A 1 248 ? 12.596 11.263 -2.949 1.00 77.12 248 ASN A CA 1
ATOM 1706 C C . ASN A 1 248 ? 12.936 10.843 -1.512 1.00 77.12 248 ASN A C 1
ATOM 1708 O O . ASN A 1 248 ? 12.229 11.176 -0.564 1.00 77.12 248 ASN A O 1
ATOM 1712 N N . THR A 1 249 ? 14.065 10.156 -1.354 1.00 70.50 249 THR A N 1
ATOM 1713 C CA . THR A 1 249 ? 14.677 9.787 -0.068 1.00 70.50 249 THR A CA 1
ATOM 1714 C C . THR A 1 249 ? 15.670 10.839 0.450 1.00 70.50 249 THR A C 1
ATOM 1716 O O . THR A 1 249 ? 16.142 10.753 1.580 1.00 70.50 249 THR A O 1
ATOM 1719 N N . THR A 1 250 ? 16.005 11.842 -0.366 1.00 72.38 250 THR A N 1
ATOM 1720 C CA . THR A 1 250 ? 17.006 12.874 -0.073 1.00 72.38 250 THR A CA 1
ATOM 1721 C C . THR A 1 250 ? 16.357 14.106 0.550 1.00 72.38 250 THR A C 1
ATOM 1723 O O . THR A 1 250 ? 15.553 14.792 -0.089 1.00 72.38 250 THR A O 1
ATOM 1726 N N . SER A 1 251 ? 16.766 14.438 1.776 1.00 69.62 251 SER A N 1
ATOM 1727 C CA . SER A 1 251 ? 16.321 15.637 2.492 1.00 69.62 251 SER A CA 1
ATOM 1728 C C . SER A 1 251 ? 16.505 16.911 1.659 1.00 69.62 251 SER A C 1
ATOM 1730 O O . SER A 1 251 ? 17.592 17.186 1.153 1.00 69.62 251 SER A O 1
ATOM 1732 N N . GLY A 1 252 ? 15.442 17.710 1.546 1.00 69.12 252 GLY A N 1
ATOM 1733 C CA . GLY A 1 252 ? 15.447 18.988 0.825 1.00 69.12 252 GLY A CA 1
ATOM 1734 C C . GLY A 1 252 ? 15.166 18.896 -0.678 1.00 69.12 252 GLY A C 1
ATOM 1735 O O . GLY A 1 252 ? 15.091 19.937 -1.329 1.00 69.12 252 GLY A O 1
ATOM 1736 N N . SER A 1 253 ? 14.976 17.696 -1.240 1.00 77.00 253 SER A N 1
ATOM 1737 C CA . SER A 1 253 ? 14.512 17.581 -2.623 1.00 77.00 253 SER A CA 1
ATOM 1738 C C . SER A 1 253 ? 13.022 17.892 -2.761 1.00 77.00 253 SER A C 1
ATOM 1740 O O . SER A 1 253 ? 12.210 17.495 -1.930 1.00 77.00 253 SER A O 1
ATOM 1742 N N . GLN A 1 254 ? 12.670 18.566 -3.857 1.00 80.25 254 GLN A N 1
ATOM 1743 C CA . GLN A 1 254 ? 11.287 18.872 -4.235 1.00 80.25 254 GLN A CA 1
ATOM 1744 C C . GLN A 1 254 ? 10.743 17.964 -5.347 1.00 80.25 254 GLN A C 1
ATOM 1746 O O . GLN A 1 254 ? 9.591 18.126 -5.750 1.00 80.25 254 GLN A O 1
ATOM 1751 N N . ALA A 1 255 ? 11.557 17.043 -5.869 1.00 82.50 255 ALA A N 1
ATOM 1752 C CA . ALA A 1 255 ? 11.144 16.194 -6.975 1.00 82.50 255 ALA A CA 1
ATOM 1753 C C . ALA A 1 255 ? 10.016 15.251 -6.546 1.00 82.50 255 ALA A C 1
ATOM 1755 O O . ALA A 1 255 ? 10.066 14.654 -5.468 1.00 82.50 255 ALA A O 1
ATOM 1756 N N . LYS A 1 256 ? 9.013 15.120 -7.413 1.00 88.88 256 LYS A N 1
ATOM 1757 C CA . LYS A 1 256 ? 7.798 14.349 -7.163 1.00 88.88 256 LYS A CA 1
ATOM 1758 C C . LYS A 1 256 ? 7.770 13.108 -8.041 1.00 88.88 256 LYS A C 1
ATOM 1760 O O . LYS A 1 256 ? 8.171 13.152 -9.204 1.00 88.88 256 LYS A O 1
ATOM 1765 N N . GLY A 1 257 ? 7.254 12.017 -7.491 1.00 92.62 257 GLY A N 1
ATOM 1766 C CA . GLY A 1 257 ? 6.940 10.806 -8.243 1.00 92.62 257 GLY A CA 1
ATOM 1767 C C . GLY A 1 257 ? 5.453 10.521 -8.136 1.00 92.62 257 GLY A C 1
ATOM 1768 O O . GLY A 1 257 ? 4.895 10.612 -7.045 1.00 92.62 257 GLY A O 1
ATOM 1769 N N . VAL A 1 258 ? 4.810 10.202 -9.253 1.00 95.81 258 VAL A N 1
ATOM 1770 C CA . VAL A 1 258 ? 3.378 9.914 -9.293 1.00 95.81 258 VAL A CA 1
ATOM 1771 C C . VAL A 1 258 ? 3.126 8.621 -10.047 1.00 95.81 258 VAL A C 1
ATOM 1773 O O . VAL A 1 258 ? 3.558 8.467 -11.190 1.00 95.81 258 VAL A O 1
ATOM 1776 N N . ILE A 1 259 ? 2.357 7.734 -9.424 1.00 98.38 259 ILE A N 1
ATOM 1777 C CA . ILE A 1 259 ? 1.651 6.656 -10.114 1.00 98.38 259 ILE A CA 1
ATOM 1778 C C . ILE A 1 259 ? 0.158 6.927 -9.969 1.00 98.38 259 ILE A C 1
ATOM 1780 O O . ILE A 1 259 ? -0.362 6.938 -8.852 1.00 98.38 259 ILE A O 1
ATOM 1784 N N . SER A 1 260 ? -0.548 7.175 -11.074 1.00 98.31 260 SER A N 1
ATOM 1785 C CA . SER A 1 260 ? -1.990 7.437 -10.979 1.00 98.31 260 SER A CA 1
ATOM 1786 C C . SER A 1 260 ? -2.756 6.143 -10.705 1.00 98.31 260 SER A C 1
ATOM 1788 O O . SER A 1 260 ? -3.516 6.081 -9.745 1.00 98.31 260 SER A O 1
ATOM 1790 N N . ASN A 1 261 ? -2.503 5.083 -11.473 1.00 98.12 261 ASN A N 1
ATOM 1791 C CA . ASN A 1 261 ? -3.141 3.784 -11.265 1.00 98.12 261 ASN A CA 1
ATOM 1792 C C . ASN A 1 261 ? -2.099 2.668 -11.194 1.00 98.12 261 ASN A C 1
ATOM 1794 O O . ASN A 1 261 ? -1.398 2.423 -12.173 1.00 98.12 261 ASN A O 1
ATOM 1798 N N . LEU A 1 262 ? -2.036 1.973 -10.058 1.00 98.56 262 LEU A N 1
ATOM 1799 C CA . LEU A 1 262 ? -1.297 0.728 -9.879 1.00 98.56 262 LEU A CA 1
ATOM 1800 C C . LEU A 1 262 ? -2.289 -0.424 -9.709 1.00 98.56 262 LEU A C 1
ATOM 1802 O O . LEU A 1 262 ? -3.035 -0.460 -8.731 1.00 98.56 262 LEU A O 1
ATOM 1806 N N . ILE A 1 263 ? -2.302 -1.356 -10.659 1.00 98.00 263 ILE A N 1
ATOM 1807 C CA . ILE A 1 263 ? -3.237 -2.484 -10.683 1.00 98.00 263 ILE A CA 1
ATOM 1808 C C . ILE A 1 263 ? -2.453 -3.789 -10.792 1.00 98.00 263 ILE A C 1
ATOM 1810 O O . ILE A 1 263 ? -1.669 -3.969 -11.725 1.00 98.00 263 ILE A O 1
ATOM 1814 N N . LEU A 1 264 ? -2.688 -4.710 -9.860 1.00 98.06 264 LEU A N 1
ATOM 1815 C CA . LEU A 1 264 ? -2.166 -6.072 -9.913 1.00 98.06 264 LEU A CA 1
ATOM 1816 C C . LEU A 1 264 ? -3.336 -7.037 -10.104 1.00 98.06 264 LEU A C 1
ATOM 1818 O O . LEU A 1 264 ? -4.288 -7.027 -9.325 1.00 98.06 264 LEU A O 1
ATOM 1822 N N . ASN A 1 265 ? -3.254 -7.879 -11.127 1.00 96.31 265 ASN A N 1
ATOM 1823 C CA . ASN A 1 265 ? -4.248 -8.898 -11.448 1.00 96.31 265 ASN A CA 1
ATOM 1824 C C . ASN A 1 265 ? -3.656 -10.309 -11.304 1.00 96.31 265 ASN A C 1
ATOM 1826 O O . ASN A 1 265 ? -2.441 -10.491 -11.247 1.00 96.31 265 ASN A O 1
ATOM 1830 N N . ASP A 1 266 ? -4.527 -11.317 -11.286 1.00 95.56 266 ASP A N 1
ATOM 1831 C CA . ASP A 1 266 ? -4.165 -12.739 -11.267 1.00 95.56 266 ASP A CA 1
ATOM 1832 C C . ASP A 1 266 ? -3.189 -13.110 -10.135 1.00 95.56 266 ASP A C 1
ATOM 1834 O O . ASP A 1 266 ? -3.537 -13.015 -8.962 1.00 95.56 266 ASP A O 1
ATOM 1838 N N . THR A 1 267 ? -1.983 -13.564 -10.472 1.00 96.00 267 THR A N 1
ATOM 1839 C CA . THR A 1 267 ? -0.915 -13.972 -9.547 1.00 96.00 267 THR A CA 1
ATOM 1840 C C . THR A 1 267 ? 0.240 -12.972 -9.543 1.00 96.00 267 THR A C 1
ATOM 1842 O O . THR A 1 267 ? 1.337 -13.299 -9.092 1.00 96.00 267 THR A O 1
ATOM 1845 N N . ALA A 1 268 ? 0.025 -11.769 -10.083 1.00 98.12 268 ALA A N 1
ATOM 1846 C CA . ALA A 1 268 ? 1.073 -10.775 -10.210 1.00 98.12 268 ALA A CA 1
ATOM 1847 C C . ALA A 1 268 ? 1.597 -10.359 -8.837 1.00 98.12 268 ALA A C 1
ATOM 1849 O O . ALA A 1 268 ? 0.860 -10.343 -7.844 1.00 98.12 268 ALA A O 1
ATOM 1850 N N . SER A 1 269 ? 2.875 -9.997 -8.782 1.00 98.06 269 SER A N 1
ATOM 1851 C CA . SER A 1 269 ? 3.515 -9.652 -7.520 1.00 98.06 269 SER A CA 1
ATOM 1852 C C . SER A 1 269 ? 4.491 -8.490 -7.615 1.00 98.06 269 SER A C 1
ATOM 1854 O O . SER A 1 269 ? 5.127 -8.238 -8.640 1.00 98.06 269 SER A O 1
ATOM 1856 N N . ILE A 1 270 ? 4.597 -7.770 -6.503 1.00 98.62 270 ILE A N 1
ATOM 1857 C CA . ILE A 1 270 ? 5.607 -6.740 -6.280 1.00 98.62 270 ILE A CA 1
ATOM 1858 C C . ILE A 1 270 ? 6.352 -7.093 -4.998 1.00 98.62 270 ILE A C 1
ATOM 1860 O O . ILE A 1 270 ? 5.730 -7.510 -4.023 1.00 98.62 270 ILE A O 1
ATOM 1864 N N . GLY A 1 271 ? 7.671 -6.900 -4.984 1.00 98.19 271 GLY A N 1
ATOM 1865 C CA . GLY A 1 271 ? 8.469 -7.051 -3.770 1.00 98.19 271 GLY A CA 1
ATOM 1866 C C . GLY A 1 271 ? 8.033 -6.067 -2.681 1.00 98.19 271 GLY A C 1
ATOM 1867 O O . GLY A 1 271 ? 7.252 -6.404 -1.794 1.00 98.19 271 GLY A O 1
ATOM 1868 N N . THR A 1 272 ? 8.519 -4.830 -2.762 1.00 97.56 272 THR A N 1
ATOM 1869 C CA . THR A 1 272 ? 8.177 -3.742 -1.827 1.00 97.56 272 THR A CA 1
ATOM 1870 C C . THR A 1 272 ? 7.572 -2.562 -2.577 1.00 97.56 272 THR A C 1
ATOM 1872 O O . THR A 1 272 ? 8.013 -2.256 -3.685 1.00 97.56 272 THR A O 1
ATOM 1875 N N . ILE A 1 273 ? 6.622 -1.852 -1.966 1.00 98.25 273 ILE A N 1
ATOM 1876 C CA . ILE A 1 273 ? 6.231 -0.507 -2.411 1.00 98.25 273 ILE A CA 1
ATOM 1877 C C . ILE A 1 273 ? 6.673 0.505 -1.358 1.00 98.25 273 ILE A C 1
ATOM 1879 O O . ILE A 1 273 ? 6.194 0.472 -0.227 1.00 98.25 273 ILE A O 1
ATOM 1883 N N . THR A 1 274 ? 7.541 1.433 -1.746 1.00 96.88 274 THR A N 1
ATOM 1884 C CA . THR A 1 274 ? 7.994 2.543 -0.908 1.00 96.88 274 THR A CA 1
ATOM 1885 C C . THR A 1 274 ? 7.509 3.857 -1.512 1.00 96.88 274 THR A C 1
ATOM 1887 O O . THR A 1 274 ? 8.015 4.310 -2.540 1.00 96.88 274 THR A O 1
ATOM 1890 N N . ASN A 1 275 ? 6.537 4.498 -0.870 1.00 96.38 275 ASN A N 1
ATOM 1891 C CA . ASN A 1 275 ? 6.097 5.846 -1.208 1.00 96.38 275 ASN A CA 1
ATOM 1892 C C . ASN A 1 275 ? 6.790 6.848 -0.279 1.00 96.38 275 ASN A C 1
ATOM 1894 O O . ASN A 1 275 ? 6.365 7.063 0.854 1.00 96.38 275 ASN A O 1
ATOM 1898 N N . ASN A 1 276 ? 7.901 7.412 -0.743 1.00 93.69 276 ASN A N 1
ATOM 1899 C CA . ASN A 1 276 ? 8.704 8.369 0.009 1.00 93.69 276 ASN A CA 1
ATOM 1900 C C . ASN A 1 276 ? 8.066 9.769 0.015 1.00 93.69 276 ASN A C 1
ATOM 1902 O O . ASN A 1 276 ? 7.002 10.009 -0.560 1.00 93.69 276 ASN A O 1
ATOM 1906 N N . SER A 1 277 ? 8.759 10.727 0.634 1.00 90.44 277 SER A N 1
ATOM 1907 C CA . SER A 1 277 ? 8.363 12.135 0.617 1.00 90.44 277 SER A CA 1
ATOM 1908 C C . SER A 1 277 ? 8.173 12.647 -0.817 1.00 90.44 277 SER A C 1
ATOM 1910 O O . SER A 1 277 ? 8.968 12.331 -1.708 1.00 90.44 277 SER A O 1
ATOM 1912 N N . ASN A 1 278 ? 7.116 13.434 -1.044 1.00 89.88 278 ASN A N 1
ATOM 1913 C CA . ASN A 1 278 ? 6.693 13.926 -2.363 1.00 89.88 278 ASN A CA 1
ATOM 1914 C C . ASN A 1 278 ? 6.285 12.827 -3.365 1.00 89.88 278 ASN A C 1
ATOM 1916 O O . ASN A 1 278 ? 6.105 13.104 -4.555 1.00 89.88 278 ASN A O 1
ATOM 1920 N N . GLY A 1 279 ? 6.139 11.585 -2.904 1.00 94.44 279 GLY A N 1
ATOM 1921 C CA . GLY A 1 279 ? 5.535 10.507 -3.665 1.00 94.44 279 GLY A CA 1
ATOM 1922 C C . GLY A 1 279 ? 4.010 10.558 -3.592 1.00 94.44 279 GLY A C 1
ATOM 1923 O O . GLY A 1 279 ? 3.420 10.896 -2.561 1.00 94.44 279 GLY A O 1
ATOM 1924 N N . THR A 1 280 ? 3.347 10.253 -4.702 1.00 97.06 280 THR A N 1
ATOM 1925 C CA . THR A 1 280 ? 1.891 10.125 -4.761 1.00 97.06 280 THR A CA 1
ATOM 1926 C C . THR A 1 280 ? 1.494 8.860 -5.499 1.00 97.06 280 THR A C 1
ATOM 1928 O O . THR A 1 280 ? 1.887 8.650 -6.646 1.00 97.06 280 THR A O 1
ATOM 1931 N N . ILE A 1 281 ? 0.649 8.050 -4.867 1.00 98.44 281 ILE A N 1
ATOM 1932 C CA . ILE A 1 281 ? -0.047 6.948 -5.528 1.00 98.44 281 ILE A CA 1
ATOM 1933 C C . ILE A 1 281 ? -1.543 7.212 -5.426 1.00 98.44 281 ILE A C 1
ATOM 1935 O O . ILE A 1 281 ? -2.095 7.211 -4.328 1.00 98.44 281 ILE A O 1
ATOM 1939 N N . SER A 1 282 ? -2.223 7.467 -6.541 1.00 98.25 282 SER A N 1
ATOM 1940 C CA . SER A 1 282 ? -3.662 7.771 -6.470 1.00 98.25 282 SER A CA 1
ATOM 1941 C C . SER A 1 282 ? -4.503 6.512 -6.245 1.00 98.25 282 SER A C 1
ATOM 1943 O O . SER A 1 282 ? -5.531 6.565 -5.570 1.00 98.25 282 SER A O 1
ATOM 1945 N N . ASN A 1 283 ? -4.071 5.365 -6.761 1.00 97.44 283 ASN A N 1
ATOM 1946 C CA . ASN A 1 283 ? -4.773 4.109 -6.545 1.00 97.44 283 ASN A CA 1
ATOM 1947 C C . ASN A 1 283 ? -3.821 2.913 -6.560 1.00 97.44 283 ASN A C 1
ATOM 1949 O O . ASN A 1 283 ? -3.051 2.751 -7.504 1.00 97.44 283 ASN A O 1
ATOM 1953 N N . ILE A 1 284 ? -3.938 2.061 -5.544 1.00 98.00 284 ILE A N 1
ATOM 1954 C CA . ILE A 1 284 ? -3.387 0.709 -5.503 1.00 98.00 284 ILE A CA 1
ATOM 1955 C C . ILE A 1 284 ? -4.574 -0.255 -5.473 1.00 98.00 284 ILE A C 1
ATOM 1957 O O . ILE A 1 284 ? -5.331 -0.266 -4.504 1.00 98.00 284 ILE A O 1
ATOM 1961 N N . ALA A 1 285 ? -4.739 -1.066 -6.515 1.00 96.75 285 ALA A N 1
ATOM 1962 C CA . ALA A 1 285 ? -5.763 -2.104 -6.582 1.00 96.75 285 ALA A CA 1
ATOM 1963 C C . ALA A 1 285 ? -5.115 -3.488 -6.696 1.00 96.75 285 ALA A C 1
ATOM 1965 O O . ALA A 1 285 ? -4.401 -3.766 -7.662 1.00 96.75 285 ALA A O 1
ATOM 1966 N N . LEU A 1 286 ? -5.383 -4.352 -5.716 1.00 95.44 286 LEU A N 1
ATOM 1967 C CA . LEU A 1 286 ? -4.971 -5.754 -5.735 1.00 95.44 286 LEU A CA 1
ATOM 1968 C C . LEU A 1 286 ? -6.193 -6.617 -6.060 1.00 95.44 286 LEU A C 1
ATOM 1970 O O . LEU A 1 286 ? -7.139 -6.681 -5.273 1.00 95.44 286 LEU A O 1
ATOM 1974 N N . ASN A 1 287 ? -6.155 -7.284 -7.211 1.00 92.75 287 ASN A N 1
ATOM 1975 C CA . ASN A 1 287 ? -7.200 -8.176 -7.709 1.00 92.75 287 ASN A CA 1
ATOM 1976 C C . ASN A 1 287 ? -6.699 -9.626 -7.790 1.00 92.75 287 ASN A C 1
ATOM 1978 O O . ASN A 1 287 ? -5.495 -9.885 -7.865 1.00 92.75 287 ASN A O 1
ATOM 1982 N N . GLY A 1 288 ? -7.625 -10.588 -7.823 1.00 90.69 288 GLY A N 1
ATOM 1983 C CA . GLY A 1 288 ? -7.280 -12.009 -7.903 1.00 90.69 288 GLY A CA 1
ATOM 1984 C C . GLY A 1 288 ? -6.527 -12.496 -6.659 1.00 90.69 288 GLY A C 1
ATOM 1985 O O . GLY A 1 288 ? -6.966 -12.288 -5.529 1.00 90.69 288 GLY A O 1
ATOM 1986 N N . THR A 1 289 ? -5.395 -13.152 -6.883 1.00 92.50 289 THR A N 1
ATOM 1987 C CA . THR A 1 289 ? -4.457 -13.659 -5.867 1.00 92.50 289 THR A CA 1
ATOM 1988 C C . THR A 1 289 ? -3.137 -12.881 -5.894 1.00 92.50 289 THR A C 1
ATOM 1990 O O . THR A 1 289 ? -2.086 -13.427 -5.568 1.00 92.50 289 THR A O 1
ATOM 1993 N N . SER A 1 290 ? -3.165 -11.627 -6.355 1.00 95.31 290 SER A N 1
ATOM 1994 C CA . SER A 1 290 ? -1.962 -10.800 -6.438 1.00 95.31 290 SER A CA 1
ATOM 1995 C C . SER A 1 290 ? -1.386 -10.518 -5.055 1.00 95.31 290 SER A C 1
ATOM 1997 O O . SER A 1 290 ? -2.092 -10.545 -4.043 1.00 95.31 290 SER A O 1
ATOM 1999 N N . THR A 1 291 ? -0.079 -10.267 -5.000 1.00 95.06 291 THR A N 1
ATOM 2000 C CA . THR A 1 291 ? 0.626 -10.124 -3.723 1.00 95.06 291 THR A CA 1
ATOM 2001 C C . THR A 1 291 ? 1.616 -8.970 -3.713 1.00 95.06 291 THR A C 1
ATOM 2003 O O . THR A 1 291 ? 2.258 -8.650 -4.712 1.00 95.06 291 THR A O 1
ATOM 2006 N N . ILE A 1 292 ? 1.772 -8.365 -2.538 1.00 97.19 292 ILE A N 1
ATOM 2007 C CA . ILE A 1 292 ? 2.930 -7.532 -2.214 1.00 97.19 292 ILE A CA 1
ATOM 2008 C C . ILE A 1 292 ? 3.696 -8.282 -1.129 1.00 97.19 292 ILE A C 1
ATOM 2010 O O . ILE A 1 292 ? 3.127 -8.597 -0.082 1.00 97.19 292 ILE A O 1
ATOM 2014 N N . THR A 1 293 ? 4.946 -8.659 -1.397 1.00 95.50 293 THR A N 1
ATOM 2015 C CA . THR A 1 293 ? 5.646 -9.665 -0.576 1.00 95.50 293 THR A CA 1
ATOM 2016 C C . THR A 1 293 ? 6.365 -9.079 0.634 1.00 95.50 293 THR A C 1
ATOM 2018 O O . THR A 1 293 ? 6.591 -9.789 1.607 1.00 95.50 293 THR A O 1
ATOM 2021 N N . ASN A 1 294 ? 6.727 -7.798 0.589 1.00 96.31 294 ASN A N 1
ATOM 2022 C CA . ASN A 1 294 ? 7.484 -7.124 1.646 1.00 96.31 294 ASN A CA 1
ATOM 2023 C C . ASN A 1 294 ? 6.749 -5.908 2.229 1.00 96.31 294 ASN A C 1
ATOM 2025 O O . ASN A 1 294 ? 7.341 -5.159 3.003 1.00 96.31 294 ASN A O 1
ATOM 2029 N N . GLY A 1 295 ? 5.484 -5.718 1.865 1.00 97.00 295 GLY A N 1
ATOM 2030 C CA . GLY A 1 295 ? 4.624 -4.669 2.398 1.00 97.00 295 GLY A CA 1
ATOM 2031 C C . GLY A 1 295 ? 4.643 -3.359 1.618 1.00 97.00 295 GLY A C 1
ATOM 2032 O O . GLY A 1 295 ? 5.345 -3.186 0.613 1.00 97.00 295 GLY A O 1
ATOM 2033 N N . ILE A 1 296 ? 3.815 -2.437 2.103 1.00 98.31 296 ILE A N 1
ATOM 2034 C CA . ILE A 1 296 ? 3.714 -1.060 1.618 1.00 98.31 296 ILE A CA 1
ATOM 2035 C C . ILE A 1 296 ? 4.213 -0.136 2.722 1.00 98.31 296 ILE A C 1
ATOM 2037 O O . ILE A 1 296 ? 3.703 -0.184 3.838 1.00 98.31 296 ILE A O 1
ATOM 2041 N N . THR A 1 297 ? 5.143 0.753 2.397 1.00 97.38 297 THR A N 1
ATOM 2042 C CA . THR A 1 297 ? 5.597 1.819 3.292 1.00 97.38 297 THR A CA 1
ATOM 2043 C C . THR A 1 297 ? 5.215 3.166 2.696 1.00 97.38 297 THR A C 1
ATOM 2045 O O . THR A 1 297 ? 5.726 3.546 1.644 1.00 97.38 297 THR A O 1
ATOM 2048 N N . ASN A 1 298 ? 4.336 3.906 3.369 1.00 97.44 298 ASN A N 1
ATOM 2049 C CA . ASN A 1 298 ? 4.032 5.299 3.057 1.00 97.44 298 ASN A CA 1
ATOM 2050 C C . ASN A 1 298 ? 4.776 6.204 4.038 1.00 97.44 298 ASN A C 1
ATOM 2052 O O . ASN A 1 298 ? 4.325 6.402 5.162 1.00 97.44 298 ASN A O 1
ATOM 2056 N N . ALA A 1 299 ? 5.933 6.717 3.632 1.00 95.38 299 ALA A N 1
ATOM 2057 C CA . ALA A 1 299 ? 6.772 7.540 4.489 1.00 95.38 299 ALA A CA 1
ATOM 2058 C C . ALA A 1 299 ? 6.161 8.933 4.722 1.00 95.38 299 ALA A C 1
ATOM 2060 O O . ALA A 1 299 ? 5.249 9.375 4.020 1.00 95.38 299 ALA A O 1
ATOM 2061 N N . SER A 1 300 ? 6.727 9.672 5.676 1.00 93.81 300 SER A N 1
ATOM 2062 C CA . SER A 1 300 ? 6.316 11.049 5.951 1.00 93.81 300 SER A CA 1
ATOM 2063 C C . SER A 1 300 ? 6.415 11.946 4.707 1.00 93.81 300 SER A C 1
ATOM 2065 O O . SER A 1 300 ? 7.423 11.969 3.995 1.00 93.81 300 SER A O 1
ATOM 2067 N N . GLY A 1 301 ? 5.338 12.686 4.431 1.00 91.81 301 GLY A N 1
ATOM 2068 C CA . GLY A 1 301 ? 5.183 13.501 3.221 1.00 91.81 301 GLY A CA 1
ATOM 2069 C C . GLY A 1 301 ? 4.812 12.716 1.955 1.00 91.81 301 GLY A C 1
ATOM 2070 O O . GLY A 1 301 ? 4.665 13.329 0.898 1.00 91.81 301 GLY A O 1
ATOM 2071 N N . GLY A 1 302 ? 4.664 11.391 2.041 1.00 95.06 302 GLY A N 1
ATOM 2072 C CA . GLY A 1 302 ? 4.055 10.557 1.009 1.00 95.06 302 GLY A CA 1
ATOM 2073 C C . GLY A 1 302 ? 2.527 10.606 1.081 1.00 95.06 302 GLY A C 1
ATOM 2074 O O . GLY A 1 302 ? 1.936 10.745 2.156 1.00 95.06 302 GLY A O 1
ATOM 2075 N N . THR A 1 303 ? 1.872 10.529 -0.078 1.00 97.56 303 THR A N 1
ATOM 2076 C CA . THR A 1 303 ? 0.407 10.445 -0.186 1.00 97.56 303 THR A CA 1
ATOM 2077 C C . THR A 1 303 ? -0.018 9.194 -0.947 1.00 97.56 303 THR A C 1
ATOM 2079 O O . THR A 1 303 ? 0.431 8.973 -2.071 1.00 97.56 303 THR A O 1
ATOM 2082 N N . ILE A 1 304 ? -0.927 8.408 -0.376 1.00 98.50 304 ILE A N 1
ATOM 2083 C CA . ILE A 1 304 ? -1.648 7.348 -1.088 1.00 98.50 304 ILE A CA 1
ATOM 2084 C C . ILE A 1 304 ? -3.137 7.666 -1.001 1.00 98.50 304 ILE A C 1
ATOM 2086 O O . ILE A 1 304 ? -3.683 7.745 0.092 1.00 98.50 304 ILE A O 1
ATOM 2090 N N . SER A 1 305 ? -3.823 7.874 -2.122 1.00 98.06 305 SER A N 1
ATOM 2091 C CA . SER A 1 305 ? -5.255 8.183 -2.038 1.00 98.06 305 SER A CA 1
ATOM 2092 C C . SER A 1 305 ? -6.061 6.926 -1.726 1.00 98.06 305 SER A C 1
ATOM 2094 O O . SER A 1 305 ? -6.800 6.923 -0.754 1.00 98.06 305 SER A O 1
ATOM 2096 N N . ASN A 1 306 ? -5.890 5.838 -2.478 1.00 96.69 306 ASN A N 1
ATOM 2097 C CA . ASN A 1 306 ? -6.691 4.631 -2.266 1.00 96.69 306 ASN A CA 1
ATOM 2098 C C . ASN A 1 306 ? -5.831 3.371 -2.251 1.00 96.69 306 ASN A C 1
ATOM 2100 O O . ASN A 1 306 ? -4.999 3.170 -3.139 1.00 96.69 306 ASN A O 1
ATOM 2104 N N . ILE A 1 307 ? -6.095 2.498 -1.282 1.00 97.31 307 ILE A N 1
ATOM 2105 C CA . ILE A 1 307 ? -5.650 1.105 -1.267 1.00 97.31 307 ILE A CA 1
ATOM 2106 C C . ILE A 1 307 ? -6.903 0.234 -1.257 1.00 97.31 307 ILE A C 1
ATOM 2108 O O . ILE A 1 307 ? -7.610 0.165 -0.254 1.00 97.31 307 ILE A O 1
ATOM 2112 N N . THR A 1 308 ? -7.182 -0.421 -2.380 1.00 94.69 308 THR A N 1
ATOM 2113 C CA . THR A 1 308 ? -8.313 -1.339 -2.529 1.00 94.69 308 THR A CA 1
ATOM 2114 C C . THR A 1 308 ? -7.810 -2.772 -2.568 1.00 94.69 308 THR A C 1
ATOM 2116 O O . THR A 1 308 ? -7.083 -3.171 -3.481 1.00 94.69 308 THR A O 1
ATOM 2119 N N . LEU A 1 309 ? -8.238 -3.558 -1.586 1.00 91.12 309 LEU A N 1
ATOM 2120 C CA . LEU A 1 309 ? -7.934 -4.977 -1.479 1.00 91.12 309 LEU A CA 1
ATOM 2121 C C . LEU A 1 309 ? -9.203 -5.743 -1.850 1.00 91.12 309 LEU A C 1
ATOM 2123 O O . LEU A 1 309 ? -10.177 -5.721 -1.100 1.00 91.12 309 LEU A O 1
ATOM 2127 N N . ALA A 1 310 ? -9.204 -6.414 -3.003 1.00 82.94 310 ALA A N 1
ATOM 2128 C CA . ALA A 1 310 ? -10.324 -7.223 -3.476 1.00 82.94 310 ALA A CA 1
ATOM 2129 C C . ALA A 1 310 ? -9.908 -8.669 -3.806 1.00 82.94 310 ALA A C 1
ATOM 2131 O O . ALA A 1 310 ? -8.818 -8.923 -4.310 1.00 82.94 310 ALA A O 1
ATOM 2132 N N . SER A 1 311 ? -10.823 -9.626 -3.640 1.00 82.00 311 SER A N 1
ATOM 2133 C CA . SER A 1 311 ? -10.602 -11.064 -3.912 1.00 82.00 311 SER A CA 1
ATOM 2134 C C . SER A 1 311 ? -9.836 -11.794 -2.801 1.00 82.00 311 SER A C 1
ATOM 2136 O O . SER A 1 311 ? -10.346 -11.801 -1.689 1.00 82.00 311 SER A O 1
ATOM 2138 N N . SER A 1 312 ? -8.695 -12.444 -3.073 1.00 78.00 312 SER A N 1
ATOM 2139 C CA . SER A 1 312 ? -7.897 -13.240 -2.115 1.00 78.00 312 SER A CA 1
ATOM 2140 C C . SER A 1 312 ? -6.433 -12.778 -2.093 1.00 78.00 312 SER A C 1
ATOM 2142 O O . SER A 1 312 ? -5.517 -13.591 -1.986 1.00 78.00 312 SER A O 1
ATOM 2144 N N . ASN A 1 313 ? -6.211 -11.473 -2.268 1.00 84.25 313 ASN A N 1
ATOM 2145 C CA . ASN A 1 313 ? -4.879 -10.874 -2.250 1.00 84.25 313 ASN A CA 1
ATOM 2146 C C . ASN A 1 313 ? -4.307 -10.787 -0.829 1.00 84.25 313 ASN A C 1
ATOM 2148 O O . ASN A 1 313 ? -5.046 -10.801 0.155 1.00 84.25 313 ASN A O 1
ATOM 2152 N N . THR A 1 314 ? -2.985 -10.659 -0.740 1.00 84.38 314 THR A N 1
ATOM 2153 C CA . THR A 1 314 ? -2.269 -10.518 0.535 1.00 84.38 314 THR A CA 1
ATOM 2154 C C . THR A 1 314 ? -1.186 -9.452 0.435 1.00 84.38 314 THR A C 1
ATOM 2156 O O . THR A 1 314 ? -0.373 -9.479 -0.499 1.00 84.38 314 THR A O 1
ATOM 2159 N N . ILE A 1 315 ? -1.113 -8.575 1.435 1.00 92.19 315 ILE A N 1
ATOM 2160 C CA . ILE A 1 315 ? 0.039 -7.704 1.670 1.00 92.19 315 ILE A CA 1
ATOM 2161 C C . ILE A 1 315 ? 0.830 -8.306 2.828 1.00 92.19 315 ILE A C 1
ATOM 2163 O O . ILE A 1 315 ? 0.528 -8.098 4.004 1.00 92.19 315 ILE A O 1
ATOM 2167 N N . HIS A 1 316 ? 1.865 -9.067 2.491 1.00 88.69 316 HIS A N 1
ATOM 2168 C CA . HIS A 1 316 ? 2.793 -9.582 3.491 1.00 88.69 316 HIS A CA 1
ATOM 2169 C C . HIS A 1 316 ? 3.518 -8.410 4.160 1.00 88.69 316 HIS A C 1
ATOM 2171 O O . HIS A 1 316 ? 3.816 -7.415 3.507 1.00 88.69 316 HIS A O 1
ATOM 2177 N N . ASN A 1 317 ? 3.776 -8.514 5.465 1.00 89.06 317 ASN A N 1
ATOM 2178 C CA . ASN A 1 317 ? 4.298 -7.432 6.318 1.00 89.06 317 ASN A CA 1
ATOM 2179 C C . ASN A 1 317 ? 3.406 -6.176 6.415 1.00 89.06 317 ASN A C 1
ATOM 2181 O O . ASN A 1 317 ? 3.796 -5.210 7.067 1.00 89.06 317 ASN A O 1
ATOM 2185 N N . GLY A 1 318 ? 2.206 -6.196 5.829 1.00 94.62 318 GLY A N 1
ATOM 2186 C CA . GLY A 1 318 ? 1.202 -5.153 5.997 1.00 94.62 318 GLY A CA 1
ATOM 2187 C C . GLY A 1 318 ? 1.540 -3.798 5.369 1.00 94.62 318 GLY A C 1
ATOM 2188 O O . GLY A 1 318 ? 2.374 -3.665 4.469 1.00 94.62 318 GLY A O 1
ATOM 2189 N N . ILE A 1 319 ? 0.825 -2.781 5.842 1.00 97.44 319 ILE A N 1
ATOM 2190 C CA . ILE A 1 319 ? 0.929 -1.384 5.420 1.00 97.44 319 ILE A CA 1
ATOM 2191 C C . ILE A 1 319 ? 1.506 -0.588 6.587 1.00 97.44 319 ILE A C 1
ATOM 2193 O O . ILE A 1 319 ? 0.876 -0.513 7.633 1.00 97.44 319 ILE A O 1
ATOM 2197 N N . THR A 1 320 ? 2.668 0.034 6.417 1.00 97.50 320 THR A N 1
ATOM 2198 C CA . THR A 1 320 ? 3.232 0.987 7.383 1.00 97.50 320 THR A CA 1
ATOM 2199 C C . THR A 1 320 ? 3.000 2.412 6.892 1.00 97.50 320 THR A C 1
ATOM 2201 O O . THR A 1 320 ? 3.354 2.738 5.758 1.00 97.50 320 THR A O 1
ATOM 2204 N N . ASN A 1 321 ? 2.413 3.267 7.729 1.00 97.31 321 ASN A N 1
ATOM 2205 C CA . ASN A 1 321 ? 2.058 4.639 7.382 1.00 97.31 321 ASN A CA 1
ATOM 2206 C C . ASN A 1 321 ? 2.657 5.665 8.352 1.00 97.31 321 ASN A C 1
ATOM 2208 O O . ASN A 1 321 ? 2.311 5.695 9.528 1.00 97.31 321 ASN A O 1
ATOM 2212 N N . ASP A 1 322 ? 3.486 6.551 7.807 1.00 96.25 322 ASP A N 1
ATOM 2213 C CA . ASP A 1 322 ? 3.987 7.795 8.405 1.00 96.25 322 ASP A CA 1
ATOM 2214 C C . ASP A 1 322 ? 3.504 9.041 7.632 1.00 96.25 322 ASP A C 1
ATOM 2216 O O . ASP A 1 322 ? 3.845 10.170 7.989 1.00 96.25 322 ASP A O 1
ATOM 2220 N N . GLY A 1 323 ? 2.779 8.844 6.525 1.00 95.69 323 GLY A N 1
ATOM 2221 C CA . GLY A 1 323 ? 2.289 9.888 5.628 1.00 95.69 323 GLY A CA 1
ATOM 2222 C C . GLY A 1 323 ? 0.768 10.027 5.660 1.00 95.69 323 GLY A C 1
ATOM 2223 O O . GLY A 1 323 ? 0.115 9.833 6.685 1.00 95.69 323 GLY A O 1
ATOM 2224 N N . VAL A 1 324 ? 0.183 10.380 4.516 1.00 97.00 324 VAL A N 1
ATOM 2225 C CA . VAL A 1 324 ? -1.275 10.485 4.362 1.00 97.00 324 VAL A CA 1
ATOM 2226 C C . VAL A 1 324 ? -1.790 9.327 3.520 1.00 97.00 324 VAL A C 1
ATOM 2228 O O . VAL A 1 324 ? -1.343 9.147 2.385 1.00 97.00 324 VAL A O 1
ATOM 2231 N N . ILE A 1 325 ? -2.756 8.583 4.053 1.00 98.06 325 ILE A N 1
ATOM 2232 C CA . ILE A 1 325 ? -3.584 7.656 3.282 1.00 98.06 325 ILE A CA 1
ATOM 2233 C C . ILE A 1 325 ? -5.024 8.163 3.312 1.00 98.06 325 ILE A C 1
ATOM 2235 O O . ILE A 1 325 ? -5.573 8.373 4.389 1.00 98.06 325 ILE A O 1
ATOM 2239 N N . THR A 1 326 ? -5.659 8.383 2.161 1.00 97.25 326 THR A N 1
ATOM 2240 C CA . THR A 1 326 ? -7.062 8.833 2.169 1.00 97.25 326 THR A CA 1
ATOM 2241 C C . THR A 1 326 ? -8.000 7.676 2.490 1.00 97.25 326 THR A C 1
ATOM 2243 O O . THR A 1 326 ? -8.815 7.799 3.395 1.00 97.25 326 THR A O 1
ATOM 2246 N N . GLU A 1 327 ? -7.871 6.532 1.826 1.00 97.44 327 GLU A N 1
ATOM 2247 C CA . GLU A 1 327 ? -8.747 5.386 2.062 1.00 97.44 327 GLU A CA 1
ATOM 2248 C C . GLU A 1 327 ? -7.997 4.055 1.976 1.00 97.44 327 GLU A C 1
ATOM 2250 O O . GLU A 1 327 ? -7.266 3.783 1.020 1.00 97.44 327 GLU A O 1
ATOM 2255 N N . ILE A 1 328 ? -8.230 3.200 2.970 1.00 96.94 328 ILE A N 1
ATOM 2256 C CA . ILE A 1 328 ? -7.954 1.766 2.904 1.00 96.94 328 ILE A CA 1
ATOM 2257 C C . ILE A 1 328 ? -9.301 1.051 2.892 1.00 96.94 328 ILE A C 1
ATOM 2259 O O . ILE A 1 328 ? -10.061 1.142 3.856 1.00 96.94 328 ILE A O 1
ATOM 2263 N N . ASN A 1 329 ? -9.577 0.316 1.817 1.00 95.25 329 ASN A N 1
ATOM 2264 C CA . ASN A 1 329 ? -10.772 -0.502 1.672 1.00 95.25 329 ASN A CA 1
ATOM 2265 C C . ASN A 1 329 ? -10.382 -1.983 1.592 1.00 95.25 329 ASN A C 1
ATOM 2267 O O . ASN A 1 329 ? -9.895 -2.469 0.566 1.00 95.25 329 ASN A O 1
ATOM 2271 N N . HIS A 1 330 ? -10.586 -2.695 2.699 1.00 94.19 330 HIS A N 1
ATOM 2272 C CA . HIS A 1 330 ? -10.321 -4.120 2.826 1.00 94.19 330 HIS A CA 1
ATOM 2273 C C . HIS A 1 330 ? -11.586 -4.932 2.532 1.00 94.19 330 HIS A C 1
ATOM 2275 O O . HIS A 1 330 ? -12.4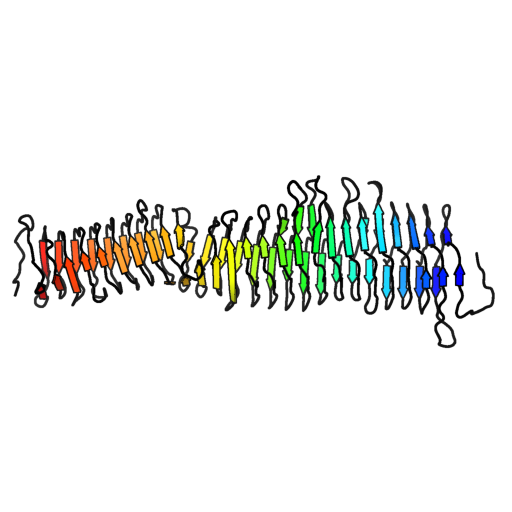84 -5.043 3.367 1.00 94.19 330 HIS A O 1
ATOM 2281 N N . ASN A 1 331 ? -11.659 -5.530 1.345 1.00 92.50 331 ASN A N 1
ATOM 2282 C CA . ASN A 1 331 ? -12.795 -6.327 0.888 1.00 92.50 331 ASN A CA 1
ATOM 2283 C C . ASN A 1 331 ? -12.359 -7.745 0.479 1.00 92.50 331 ASN A C 1
ATOM 2285 O O . ASN A 1 331 ? -12.677 -8.238 -0.607 1.00 92.50 331 ASN A O 1
ATOM 2289 N N . VAL A 1 332 ? -11.588 -8.388 1.356 1.00 89.06 332 VAL A N 1
ATOM 2290 C CA . VAL A 1 332 ? -11.001 -9.715 1.146 1.00 89.06 332 VAL A CA 1
ATOM 2291 C C . VAL A 1 332 ? -11.474 -10.642 2.257 1.00 89.06 332 VAL A C 1
ATOM 2293 O O . VAL A 1 332 ? -11.154 -10.435 3.423 1.00 89.06 332 VAL A O 1
ATOM 2296 N N . ALA A 1 333 ? -12.246 -11.673 1.918 1.00 87.69 333 ALA A N 1
ATOM 2297 C CA . ALA A 1 333 ? -12.704 -12.653 2.899 1.00 87.69 333 ALA A CA 1
ATOM 2298 C C . ALA A 1 333 ? -11.567 -13.600 3.313 1.00 87.69 333 ALA A C 1
ATOM 2300 O O . ALA A 1 333 ? -10.811 -14.076 2.469 1.00 87.69 333 ALA A O 1
ATOM 2301 N N . GLY A 1 334 ? -11.478 -13.915 4.609 1.00 85.31 334 GLY A N 1
ATOM 2302 C CA . GLY A 1 334 ? -10.552 -14.928 5.132 1.00 85.31 334 GLY A CA 1
ATOM 2303 C C . GLY A 1 334 ? -9.066 -14.557 5.100 1.00 85.31 334 GLY A C 1
ATOM 2304 O O . GLY A 1 334 ? -8.241 -15.409 5.416 1.00 85.31 334 GLY A O 1
ATOM 2305 N N . VAL A 1 335 ? -8.721 -13.318 4.742 1.00 88.75 335 VAL A N 1
ATOM 2306 C CA . VAL A 1 335 ? -7.352 -12.797 4.824 1.00 88.75 335 VAL A CA 1
ATOM 2307 C C . VAL A 1 335 ? -7.248 -11.807 5.970 1.00 88.75 335 VAL A C 1
ATOM 2309 O O . VAL A 1 335 ? -8.174 -11.036 6.237 1.00 88.75 335 VAL A O 1
ATOM 2312 N N . GLU A 1 336 ? -6.094 -11.850 6.620 1.00 90.31 336 GLU A N 1
ATOM 2313 C CA . GLU A 1 336 ? -5.658 -10.884 7.609 1.00 90.31 336 GLU A CA 1
ATOM 2314 C C . GLU A 1 336 ? -4.552 -10.017 7.007 1.00 90.31 336 GLU A C 1
ATOM 2316 O O . GLU A 1 336 ? -3.542 -10.536 6.531 1.00 90.31 336 GLU A O 1
ATOM 2321 N N . ASN A 1 337 ? -4.747 -8.700 7.018 1.00 91.31 337 ASN A N 1
ATOM 2322 C CA . ASN A 1 337 ? -3.703 -7.741 6.673 1.00 91.31 337 ASN A CA 1
ATOM 2323 C C . ASN A 1 337 ? -3.407 -6.851 7.881 1.00 91.31 337 ASN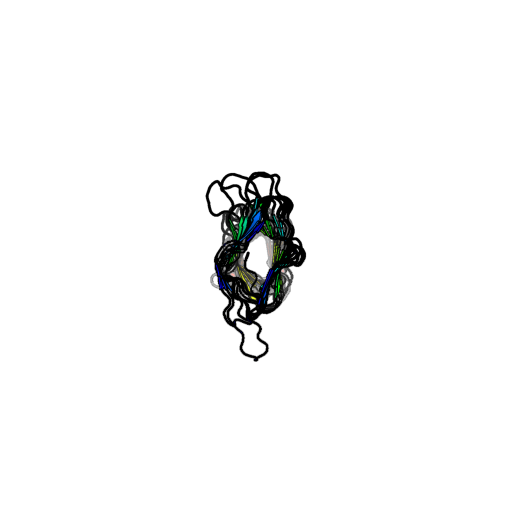 A C 1
ATOM 2325 O O . ASN A 1 337 ? -4.313 -6.437 8.603 1.00 91.31 337 ASN A O 1
ATOM 2329 N N . ALA A 1 338 ? -2.133 -6.526 8.082 1.00 94.19 338 ALA A N 1
ATOM 2330 C CA . ALA A 1 338 ? -1.722 -5.596 9.125 1.00 94.19 338 ALA A CA 1
ATOM 2331 C C . ALA A 1 338 ? -1.660 -4.161 8.583 1.00 94.19 338 ALA A C 1
ATOM 2333 O O . ALA A 1 338 ? -1.199 -3.928 7.464 1.00 94.19 338 ALA A O 1
ATOM 2334 N N . VAL A 1 339 ? -2.082 -3.193 9.391 1.00 95.88 339 VAL A N 1
ATOM 2335 C CA . VAL A 1 339 ? -1.923 -1.759 9.142 1.00 95.88 339 VAL A CA 1
ATOM 2336 C C . VAL A 1 339 ? -1.243 -1.152 10.358 1.00 95.88 339 VAL A C 1
ATOM 2338 O O . VAL A 1 339 ? -1.839 -1.078 11.420 1.00 95.88 339 VAL A O 1
ATOM 2341 N N . THR A 1 340 ? -0.006 -0.702 10.208 1.00 95.50 340 THR A N 1
ATOM 2342 C CA . THR A 1 340 ? 0.727 0.047 11.225 1.00 95.50 340 THR A CA 1
ATOM 2343 C C . THR A 1 340 ? 0.667 1.534 10.890 1.00 95.50 340 THR A C 1
ATOM 2345 O O . THR A 1 340 ? 1.390 2.000 10.011 1.00 95.50 340 THR A O 1
ATOM 2348 N N . ASN A 1 341 ? -0.196 2.290 11.565 1.00 94.19 341 ASN A N 1
ATOM 2349 C CA . ASN A 1 341 ? -0.293 3.740 11.414 1.00 94.19 341 ASN A CA 1
ATOM 2350 C C . ASN A 1 341 ? 0.493 4.424 12.538 1.00 94.19 341 ASN A C 1
ATOM 2352 O O . ASN A 1 341 ? 0.050 4.484 13.686 1.00 94.19 341 ASN A O 1
ATOM 2356 N N . ASN A 1 342 ? 1.688 4.912 12.226 1.00 93.75 342 ASN A N 1
ATOM 2357 C CA . ASN A 1 342 ? 2.558 5.563 13.199 1.00 93.75 342 ASN A CA 1
ATOM 2358 C C . ASN A 1 342 ? 2.010 6.945 13.582 1.00 93.75 342 ASN A C 1
ATOM 2360 O O . ASN A 1 342 ? 1.205 7.523 12.862 1.00 93.75 342 ASN A O 1
ATOM 2364 N N . ALA A 1 343 ? 2.491 7.521 14.686 1.00 90.00 343 ALA A N 1
ATOM 2365 C CA . ALA A 1 343 ? 2.000 8.805 15.204 1.00 90.00 343 ALA A CA 1
ATOM 2366 C C . ALA A 1 343 ? 2.106 9.987 14.212 1.00 90.00 343 ALA A C 1
ATOM 2368 O O . ALA A 1 343 ? 1.369 10.960 14.332 1.00 90.00 343 ALA A O 1
ATOM 2369 N N . GLY A 1 344 ? 3.029 9.928 13.243 1.00 87.19 344 GLY A N 1
ATOM 2370 C CA . GLY A 1 344 ? 3.145 10.930 12.174 1.00 87.19 344 GLY A CA 1
ATOM 2371 C C . GLY A 1 344 ? 2.205 10.699 10.984 1.00 87.19 344 GLY A C 1
ATOM 2372 O O . GLY A 1 344 ? 2.058 11.590 10.148 1.00 87.19 344 GLY A O 1
ATOM 2373 N N . GLY A 1 345 ? 1.593 9.516 10.905 1.00 92.19 345 GLY A N 1
ATOM 2374 C CA . GLY A 1 345 ? 0.697 9.098 9.841 1.00 92.19 345 GLY A CA 1
ATOM 2375 C C . GLY A 1 345 ? -0.765 9.439 10.121 1.00 92.19 345 GLY A C 1
ATOM 2376 O O . GLY A 1 345 ? -1.222 9.504 11.261 1.00 92.19 345 GLY A O 1
ATOM 2377 N N . SER A 1 346 ? -1.520 9.637 9.044 1.00 92.62 346 SER A N 1
ATOM 2378 C CA . SER A 1 346 ? -2.976 9.781 9.086 1.00 92.62 346 SER A CA 1
ATOM 2379 C C . SER A 1 346 ? -3.638 8.896 8.038 1.00 92.62 346 SER A C 1
ATOM 2381 O O . SER A 1 346 ? -3.146 8.771 6.912 1.00 92.62 346 SER A O 1
ATOM 2383 N N . ILE A 1 347 ? -4.765 8.300 8.416 1.00 94.25 347 ILE A N 1
ATOM 2384 C CA . ILE A 1 347 ? -5.668 7.588 7.515 1.00 94.25 347 ILE A CA 1
ATOM 2385 C C . ILE A 1 347 ? -7.000 8.336 7.544 1.00 94.25 347 ILE A C 1
ATOM 2387 O O . ILE A 1 347 ? -7.559 8.537 8.615 1.00 94.25 347 ILE A O 1
ATOM 2391 N N . SER A 1 348 ? -7.540 8.782 6.410 1.00 93.50 348 SER A N 1
ATOM 2392 C CA . SER A 1 348 ? -8.860 9.432 6.441 1.00 93.50 348 SER A CA 1
ATOM 2393 C C . SER A 1 348 ? -9.954 8.394 6.672 1.00 93.50 348 SER A C 1
ATOM 2395 O O . SER A 1 348 ? -10.720 8.515 7.626 1.00 93.50 348 SER A O 1
ATOM 2397 N N . LYS A 1 349 ? -9.974 7.325 5.876 1.00 94.25 349 LYS A N 1
ATOM 2398 C CA . LYS A 1 349 ? -10.971 6.258 5.964 1.00 94.25 349 LYS A CA 1
ATOM 2399 C C . LYS A 1 349 ? -10.329 4.880 6.038 1.00 94.25 349 LYS A C 1
ATOM 2401 O O . LYS A 1 349 ? -9.507 4.525 5.195 1.00 94.25 349 LYS A O 1
ATOM 2406 N N . LEU A 1 350 ? -10.746 4.085 7.015 1.00 94.81 350 LEU A N 1
ATOM 2407 C CA . LEU A 1 350 ? -10.445 2.660 7.105 1.00 94.81 350 LEU A CA 1
ATOM 2408 C C . LEU A 1 350 ? -11.764 1.888 7.061 1.00 94.81 350 LEU A C 1
ATOM 2410 O O . LEU A 1 350 ? -12.552 1.927 8.005 1.00 94.81 350 LEU A O 1
ATOM 2414 N N . ILE A 1 351 ? -12.005 1.204 5.946 1.00 95.31 351 ILE A N 1
ATOM 2415 C CA . ILE A 1 351 ? -13.237 0.463 5.683 1.00 95.31 351 ILE A CA 1
ATOM 2416 C C . ILE A 1 351 ? -12.891 -1.016 5.565 1.00 95.31 351 ILE A C 1
ATOM 2418 O O . ILE A 1 351 ? -12.126 -1.424 4.692 1.00 95.31 351 ILE A O 1
ATOM 2422 N N . ILE A 1 352 ? -13.479 -1.833 6.432 1.00 95.88 352 ILE A N 1
ATOM 2423 C CA . ILE A 1 352 ? -13.256 -3.275 6.484 1.00 95.88 352 ILE A CA 1
ATOM 2424 C C . ILE A 1 352 ? -14.575 -3.944 6.132 1.00 95.88 352 ILE A C 1
ATOM 2426 O O . ILE A 1 352 ? -15.477 -4.075 6.957 1.00 95.88 352 ILE A O 1
ATOM 2430 N N . SER A 1 353 ? -14.694 -4.324 4.866 1.00 94.69 353 SER A N 1
ATOM 2431 C CA . SER A 1 353 ? -15.899 -4.933 4.311 1.00 94.69 353 SER A CA 1
ATOM 2432 C C . SER A 1 353 ? -15.963 -6.436 4.570 1.00 94.69 353 SER A C 1
ATOM 2434 O O . SER A 1 353 ? -17.046 -6.976 4.760 1.00 94.69 353 SER A O 1
ATOM 2436 N N . GLN A 1 354 ? -14.812 -7.112 4.573 1.00 93.00 354 GLN A N 1
ATOM 2437 C CA . GLN A 1 354 ? -14.674 -8.551 4.822 1.00 93.00 354 GLN A CA 1
ATOM 2438 C C . GLN A 1 354 ? -13.305 -8.842 5.452 1.00 93.00 354 GLN A C 1
ATOM 2440 O O . GLN A 1 354 ? -12.422 -7.990 5.398 1.00 93.00 354 GLN A O 1
ATOM 2445 N N . GLY A 1 355 ? -13.117 -10.043 6.007 1.00 93.56 355 GLY A N 1
ATOM 2446 C CA . GLY A 1 355 ? -11.828 -10.493 6.551 1.00 93.56 355 GLY A CA 1
ATOM 2447 C C . GLY A 1 355 ? -11.391 -9.728 7.796 1.00 93.56 355 GLY A C 1
ATOM 2448 O O . GLY A 1 355 ? -12.238 -9.240 8.545 1.00 93.56 355 GLY A O 1
ATOM 2449 N N . THR A 1 356 ? -10.079 -9.647 8.015 1.00 93.38 356 THR A N 1
ATOM 2450 C CA . THR A 1 356 ? -9.499 -9.077 9.236 1.00 93.38 356 THR A CA 1
ATOM 2451 C C . THR A 1 356 ? -8.468 -8.000 8.912 1.00 93.38 356 THR A C 1
ATOM 2453 O O . THR A 1 356 ? -7.589 -8.209 8.077 1.00 93.38 356 THR A O 1
ATOM 2456 N N . ILE A 1 357 ? -8.532 -6.871 9.619 1.00 95.06 357 ILE A N 1
ATOM 2457 C CA . ILE A 1 357 ? -7.404 -5.939 9.731 1.00 95.06 357 ILE A CA 1
ATOM 2458 C C . ILE A 1 357 ? -6.861 -5.976 11.153 1.00 95.06 357 ILE A C 1
ATOM 2460 O O . ILE A 1 357 ? -7.611 -5.790 12.110 1.00 95.06 357 ILE A O 1
ATOM 2464 N N . GLU A 1 358 ? -5.551 -6.166 11.269 1.00 94.88 358 GLU A N 1
ATOM 2465 C CA . GLU A 1 358 ? -4.793 -5.927 12.493 1.00 94.88 358 GLU A CA 1
ATOM 2466 C C . GLU A 1 358 ? -4.212 -4.508 12.438 1.00 94.88 358 GLU A C 1
ATOM 2468 O O . GLU A 1 358 ? -3.273 -4.234 11.690 1.00 94.88 358 GLU A O 1
ATOM 2473 N N . TYR A 1 359 ? -4.806 -3.585 13.187 1.00 94.56 359 TYR A N 1
ATOM 2474 C CA . TYR A 1 359 ? -4.387 -2.194 13.255 1.00 94.56 359 TYR A CA 1
ATOM 2475 C C . TYR A 1 359 ? -3.438 -1.977 14.433 1.00 94.56 359 TYR A C 1
ATOM 2477 O O . TYR A 1 359 ? -3.805 -2.120 15.602 1.00 94.56 359 TYR A O 1
ATOM 2485 N N . ASN A 1 360 ? -2.221 -1.559 14.109 1.00 92.31 360 ASN A N 1
ATOM 2486 C CA . ASN A 1 360 ? -1.170 -1.227 15.050 1.00 92.31 360 ASN A CA 1
ATOM 2487 C C . ASN A 1 360 ? -0.860 0.271 14.987 1.00 92.31 360 ASN A C 1
ATOM 2489 O O . ASN A 1 360 ? -0.836 0.872 13.915 1.00 92.31 360 ASN A O 1
ATOM 2493 N N . GLY A 1 361 ? -0.547 0.868 16.131 1.00 86.62 361 GLY A N 1
ATOM 2494 C CA . GLY A 1 361 ? -0.037 2.239 16.198 1.00 86.62 361 GLY A CA 1
ATOM 2495 C C . GLY A 1 361 ? -1.044 3.297 16.648 1.00 86.62 361 GLY A C 1
ATOM 2496 O O . GLY A 1 361 ? -2.183 3.012 17.013 1.00 86.62 361 GLY A O 1
ATOM 2497 N N . GLU A 1 362 ? -0.547 4.531 16.694 1.00 82.50 362 GLU A N 1
ATOM 2498 C CA . GLU A 1 362 ? -1.171 5.685 17.355 1.00 82.50 362 GLU A CA 1
ATOM 2499 C C . GLU A 1 362 ? -1.623 6.770 16.370 1.00 82.50 362 GLU A C 1
ATOM 2501 O O . GLU A 1 362 ? -2.178 7.780 16.793 1.00 82.50 362 GLU A O 1
ATOM 2506 N N . GLY A 1 363 ? -1.361 6.594 15.070 1.00 81.88 363 GLY A N 1
ATOM 2507 C CA . GLY A 1 363 ? -1.758 7.554 14.046 1.00 81.88 363 GLY A CA 1
ATOM 2508 C C . GLY A 1 363 ? -3.276 7.701 13.952 1.00 81.88 363 GLY A C 1
ATOM 2509 O O . GLY A 1 363 ? -4.035 6.765 14.231 1.00 81.88 363 GLY A O 1
ATOM 2510 N N . ASP A 1 364 ? -3.719 8.878 13.520 1.00 83.62 364 ASP A N 1
ATOM 2511 C CA . ASP A 1 364 ? -5.134 9.242 13.530 1.00 83.62 364 ASP A CA 1
ATOM 2512 C C . ASP A 1 364 ? -5.921 8.579 12.391 1.00 83.62 364 ASP A C 1
ATOM 2514 O O . ASP A 1 364 ? -5.453 8.503 11.248 1.00 83.62 364 ASP A O 1
ATOM 2518 N N . ILE A 1 365 ? -7.171 8.201 12.693 1.00 87.69 365 ILE A N 1
ATOM 2519 C CA . ILE A 1 365 ? -8.221 7.978 11.691 1.00 87.69 365 ILE A CA 1
ATOM 2520 C C . ILE A 1 365 ? -9.127 9.211 11.667 1.00 87.69 365 ILE A C 1
ATOM 2522 O O . ILE A 1 365 ? -9.824 9.501 12.644 1.00 87.69 365 ILE A O 1
ATOM 2526 N N . THR A 1 366 ? -9.094 9.979 10.578 1.00 85.44 366 THR A N 1
ATOM 2527 C CA . THR A 1 366 ? -9.594 11.362 10.591 1.00 85.44 366 THR A CA 1
ATOM 2528 C C . THR A 1 366 ? -11.008 11.542 10.046 1.00 85.44 366 THR A C 1
ATOM 2530 O O . THR A 1 366 ? -11.645 12.534 10.407 1.00 85.44 366 THR A O 1
ATOM 2533 N N . GLU A 1 367 ? -11.549 10.616 9.250 1.00 87.88 367 GLU A N 1
ATOM 2534 C CA . GLU A 1 367 ? -12.896 10.710 8.659 1.00 87.88 367 GLU A CA 1
ATOM 2535 C C . GLU A 1 367 ? -13.815 9.533 9.000 1.00 87.88 367 GLU A C 1
ATOM 2537 O O . GLU A 1 367 ? -14.910 9.791 9.483 1.00 87.88 367 GLU A O 1
ATOM 2542 N N . GLU A 1 368 ? -13.423 8.275 8.779 1.00 90.31 368 GLU A N 1
ATOM 2543 C CA . GLU A 1 368 ? -14.299 7.112 9.010 1.00 90.31 368 GLU A CA 1
ATOM 2544 C C . GLU A 1 368 ? -13.507 5.852 9.384 1.00 90.31 368 GLU A C 1
ATOM 2546 O O . GLU A 1 368 ? -12.520 5.503 8.742 1.00 90.31 368 GLU A O 1
ATOM 2551 N N . LEU A 1 369 ? -13.980 5.130 10.395 1.00 90.69 369 LEU A N 1
ATOM 2552 C CA . LEU A 1 369 ? -13.595 3.761 10.706 1.00 90.69 369 LEU A CA 1
ATOM 2553 C C . LEU A 1 369 ? -14.849 2.890 10.627 1.00 90.69 369 LEU A C 1
ATOM 2555 O O . LEU A 1 369 ? -15.697 2.956 11.515 1.00 90.69 369 LEU A O 1
ATOM 2559 N N . SER A 1 370 ? -14.973 2.074 9.581 1.00 92.94 370 SER A N 1
ATOM 2560 C CA . SER A 1 370 ? -16.139 1.212 9.377 1.00 92.94 370 SER A CA 1
ATOM 2561 C C . SER A 1 370 ? -15.750 -0.260 9.341 1.00 92.94 370 SER A C 1
ATOM 2563 O O . SER A 1 370 ? -14.866 -0.657 8.584 1.00 92.94 370 SER A O 1
ATOM 2565 N N . VAL A 1 371 ? -16.450 -1.078 10.128 1.00 94.75 371 VAL A N 1
ATOM 2566 C CA . VAL A 1 371 ? -16.320 -2.540 10.123 1.00 94.75 371 VAL A CA 1
ATOM 2567 C C . VAL A 1 371 ? -17.683 -3.130 9.789 1.00 94.75 371 VAL A C 1
ATOM 2569 O O . VAL A 1 371 ? -18.640 -2.968 10.546 1.00 94.75 371 VAL A O 1
ATOM 2572 N N . LYS A 1 372 ? -17.787 -3.773 8.625 1.00 95.06 372 LYS A N 1
ATOM 2573 C CA . LYS A 1 372 ? -19.030 -4.373 8.127 1.00 95.06 372 LYS A CA 1
ATOM 2574 C C . LYS A 1 372 ? -19.304 -5.719 8.802 1.00 95.06 372 LYS A C 1
ATOM 2576 O O . LYS A 1 372 ? -18.417 -6.331 9.400 1.00 95.06 372 LYS A O 1
ATOM 2581 N N . GLY A 1 373 ? -20.541 -6.200 8.696 1.00 94.62 373 GLY A N 1
ATOM 2582 C CA . GLY A 1 373 ? -20.934 -7.499 9.249 1.00 94.62 373 GLY A CA 1
ATOM 2583 C C . GLY A 1 373 ? -20.051 -8.650 8.747 1.00 94.62 373 GLY A C 1
ATOM 2584 O O . GLY A 1 373 ? -19.805 -8.776 7.549 1.00 94.62 373 GLY A O 1
ATOM 2585 N N . GLY A 1 374 ? -19.566 -9.491 9.663 1.00 92.44 374 GLY A N 1
ATOM 2586 C CA . GLY A 1 374 ? -18.657 -10.605 9.371 1.00 92.44 374 GLY A CA 1
ATOM 2587 C C . GLY A 1 374 ? -17.180 -10.220 9.220 1.00 92.44 374 GLY A C 1
ATOM 2588 O O . GLY A 1 374 ? -16.336 -11.113 9.145 1.00 92.44 374 GLY A O 1
ATOM 2589 N N . ALA A 1 375 ? -16.848 -8.927 9.196 1.00 96.81 375 ALA A N 1
ATOM 2590 C CA . ALA A 1 375 ? -15.471 -8.451 9.220 1.00 96.81 375 ALA A CA 1
ATOM 2591 C C . ALA A 1 375 ? -14.953 -8.266 10.655 1.00 96.81 375 ALA A C 1
ATOM 2593 O O . ALA A 1 375 ? -15.726 -8.111 11.605 1.00 96.81 375 ALA A O 1
ATOM 2594 N N . THR A 1 376 ? -13.629 -8.278 10.805 1.00 95.88 376 THR A N 1
ATOM 2595 C CA . THR A 1 376 ? -12.942 -8.091 12.084 1.00 95.88 376 THR A CA 1
ATOM 2596 C C . THR A 1 376 ? -11.938 -6.945 12.010 1.00 95.88 376 THR A C 1
ATOM 2598 O O . THR A 1 376 ? -11.103 -6.890 11.109 1.00 95.88 376 THR A O 1
ATOM 2601 N N . LEU A 1 377 ? -11.980 -6.059 13.000 1.00 95.38 377 LEU A N 1
ATOM 2602 C CA . LEU A 1 377 ? -10.889 -5.142 13.315 1.00 95.38 377 LEU A CA 1
ATOM 2603 C C . LEU A 1 377 ? -10.252 -5.590 14.625 1.00 95.38 377 LEU A C 1
ATOM 2605 O O . LEU A 1 377 ? -10.949 -5.725 15.626 1.00 95.38 377 LEU A O 1
ATOM 2609 N N . SER A 1 378 ? -8.945 -5.800 14.628 1.00 95.25 378 SER A N 1
ATOM 2610 C CA . SER A 1 378 ? -8.163 -6.099 15.823 1.00 95.25 378 SER A CA 1
ATOM 2611 C C . SER A 1 378 ? -7.170 -4.973 16.068 1.00 95.25 378 SER A C 1
ATOM 2613 O O . SER A 1 378 ? -6.547 -4.494 15.128 1.00 95.25 378 SER A O 1
ATOM 2615 N N . MET A 1 379 ? -7.077 -4.504 17.309 1.00 93.25 379 MET A N 1
ATOM 2616 C CA . MET A 1 379 ? -6.203 -3.403 17.709 1.00 93.25 379 MET A CA 1
ATOM 2617 C C . MET A 1 379 ? -5.039 -3.939 18.534 1.00 93.25 379 MET A C 1
ATOM 2619 O O . MET A 1 379 ? -5.284 -4.482 19.612 1.00 93.25 379 MET A O 1
ATOM 2623 N N . ASN A 1 380 ? -3.792 -3.738 18.100 1.00 90.62 380 ASN A N 1
ATOM 2624 C CA . ASN A 1 380 ? -2.576 -4.206 18.784 1.00 90.62 380 ASN A CA 1
ATOM 2625 C C . ASN A 1 380 ? -2.722 -5.642 19.343 1.00 90.62 380 ASN A C 1
ATOM 2627 O O . ASN A 1 380 ? -2.674 -5.866 20.560 1.00 90.62 380 ASN A O 1
ATOM 2631 N N . ALA A 1 381 ? -2.978 -6.603 18.458 1.00 89.88 381 ALA A N 1
ATOM 2632 C CA . ALA A 1 381 ? -3.256 -8.010 18.744 1.00 89.88 381 ALA A CA 1
ATOM 2633 C C . ALA A 1 381 ? -4.419 -8.230 19.737 1.00 89.88 381 ALA A C 1
ATOM 2635 O O . ALA A 1 381 ? -4.372 -9.119 20.588 1.00 89.88 381 ALA A O 1
ATOM 2636 N N . GLY A 1 382 ? -5.452 -7.388 19.657 1.00 90.19 382 GLY A N 1
ATOM 2637 C CA . GLY A 1 382 ? -6.634 -7.412 20.521 1.00 90.19 382 GLY A CA 1
ATOM 2638 C C . GLY A 1 382 ? -6.466 -6.743 21.890 1.00 90.19 382 GLY A C 1
ATOM 2639 O O . GLY A 1 382 ? -7.415 -6.723 22.666 1.00 90.19 382 GLY A O 1
ATOM 2640 N N . SER A 1 383 ? -5.296 -6.177 22.204 1.00 90.44 383 SER A N 1
ATOM 2641 C CA . SER A 1 383 ? -5.035 -5.496 23.489 1.00 90.44 383 SER A CA 1
ATOM 2642 C C . SER A 1 383 ? -5.103 -3.964 23.416 1.00 90.44 383 SER A C 1
ATOM 2644 O O . SER A 1 383 ? -5.062 -3.276 24.437 1.00 90.44 383 SER A O 1
ATOM 2646 N N . GLY A 1 384 ? -5.183 -3.412 22.205 1.00 91.06 384 GLY A N 1
ATOM 2647 C CA . GLY A 1 384 ? -5.175 -1.977 21.951 1.00 91.06 384 GLY A CA 1
ATOM 2648 C C . GLY A 1 384 ? -6.469 -1.283 22.370 1.00 91.06 384 GLY A C 1
ATOM 2649 O O . GLY A 1 384 ? -7.499 -1.912 22.598 1.00 91.06 384 GLY A O 1
ATOM 2650 N N . THR A 1 385 ? -6.420 0.047 22.461 1.00 89.38 385 THR A N 1
ATOM 2651 C CA . THR A 1 385 ? -7.585 0.888 22.761 1.00 89.38 385 THR A CA 1
ATOM 2652 C C . THR A 1 385 ? -7.737 1.977 21.705 1.00 89.38 385 THR A C 1
ATOM 2654 O O . THR A 1 385 ? -6.783 2.708 21.451 1.00 89.38 385 THR A O 1
ATOM 2657 N N . ILE A 1 386 ? -8.934 2.139 21.139 1.00 86.81 386 ILE A N 1
ATOM 2658 C CA . ILE A 1 386 ? -9.286 3.314 20.329 1.00 86.81 386 ILE A CA 1
ATOM 2659 C C . ILE A 1 386 ? -9.904 4.374 21.237 1.00 86.81 386 ILE A C 1
ATOM 2661 O O . ILE A 1 386 ? -10.850 4.095 21.975 1.00 86.81 386 ILE A O 1
ATOM 2665 N N . THR A 1 387 ? -9.404 5.607 21.153 1.00 84.62 387 THR A N 1
ATOM 2666 C CA . THR A 1 387 ? -9.975 6.749 21.878 1.00 84.62 387 THR A CA 1
ATOM 2667 C C . THR A 1 387 ? -10.937 7.544 20.993 1.00 84.62 387 THR A C 1
ATOM 2669 O O . THR A 1 387 ? -10.588 7.979 19.900 1.00 84.62 387 THR A O 1
ATOM 2672 N N . MET A 1 388 ? -12.146 7.781 21.492 1.00 80.69 388 MET A N 1
ATOM 2673 C CA . MET A 1 388 ? -13.202 8.578 20.883 1.00 80.69 388 MET A CA 1
ATOM 2674 C C . MET A 1 388 ? -13.330 9.910 21.630 1.00 80.69 388 MET A C 1
ATOM 2676 O O . MET A 1 388 ? -13.656 9.932 22.811 1.00 80.69 388 MET A O 1
ATOM 2680 N N . ASN A 1 389 ? -13.126 11.037 20.953 1.00 68.25 389 ASN A N 1
ATOM 2681 C CA . ASN A 1 389 ? -13.151 12.378 21.562 1.00 68.25 389 ASN A CA 1
ATOM 2682 C C . ASN A 1 389 ? -14.414 13.196 21.202 1.00 68.25 389 ASN A C 1
ATOM 2684 O O . ASN A 1 389 ? -14.374 14.422 21.145 1.00 68.25 389 ASN A O 1
ATOM 2688 N N . GLY A 1 390 ? -15.538 12.533 20.905 1.00 58.53 390 GLY A N 1
ATOM 2689 C CA . GLY A 1 390 ? -16.788 13.169 20.452 1.00 58.53 390 GLY A CA 1
ATOM 2690 C C . GLY A 1 390 ? -16.844 13.476 18.947 1.00 58.53 390 GLY A C 1
ATOM 2691 O O . GLY A 1 390 ? -17.916 13.391 18.358 1.00 58.53 390 GLY A O 1
ATOM 2692 N N . ALA A 1 391 ? -15.705 13.713 18.282 1.00 56.16 391 ALA A N 1
ATOM 2693 C CA . ALA A 1 391 ? -15.647 13.802 16.816 1.00 56.16 391 ALA A CA 1
ATOM 2694 C C . ALA A 1 391 ? -15.641 12.424 16.133 1.00 56.16 391 ALA A C 1
ATOM 2696 O O . ALA A 1 391 ? -15.963 12.329 14.955 1.00 56.16 391 ALA A O 1
ATOM 2697 N N . VAL A 1 392 ? -15.257 11.373 16.867 1.00 56.94 392 VAL A N 1
ATOM 2698 C CA . VAL A 1 392 ? -15.113 9.994 16.367 1.00 56.94 392 VAL A CA 1
ATOM 2699 C C . VAL A 1 392 ? -16.424 9.202 16.453 1.00 56.94 392 VAL A C 1
ATOM 2701 O O . VAL A 1 392 ? -16.602 8.262 15.697 1.00 56.94 392 VAL A O 1
ATOM 2704 N N . GLY A 1 393 ? -17.385 9.587 17.302 1.00 54.03 393 GLY A N 1
ATOM 2705 C CA . GLY A 1 393 ? -18.641 8.834 17.475 1.00 54.03 393 GLY A CA 1
ATOM 2706 C C . GLY A 1 393 ? -19.524 8.767 16.219 1.00 54.03 393 GLY A C 1
ATOM 2707 O O . GLY A 1 393 ? -20.216 7.779 16.018 1.00 54.03 393 GLY A O 1
ATOM 2708 N N . SER A 1 394 ? -19.465 9.777 15.341 1.00 56.47 394 SER A N 1
ATOM 2709 C CA . SER A 1 394 ? -20.088 9.742 14.005 1.00 56.47 394 SER A CA 1
ATOM 2710 C C . SER A 1 394 ? -19.223 9.058 12.940 1.00 56.47 394 SER A C 1
ATOM 2712 O O . SER A 1 394 ? -19.709 8.782 11.848 1.00 56.47 394 SER A O 1
ATOM 2714 N N . LYS A 1 395 ? -17.945 8.824 13.244 1.00 74.31 395 LYS A N 1
ATOM 2715 C CA . LYS A 1 395 ? -16.929 8.284 12.335 1.00 74.31 395 LYS A CA 1
ATOM 2716 C C . LYS A 1 395 ? -16.673 6.797 12.573 1.00 74.31 395 LYS A C 1
ATOM 2718 O O . LYS A 1 395 ? -16.243 6.118 11.655 1.00 74.31 395 LYS A O 1
ATOM 2723 N N . LEU A 1 396 ? -16.930 6.292 13.781 1.00 85.12 396 LEU A N 1
ATOM 2724 C CA . LEU A 1 396 ? -16.849 4.881 14.139 1.00 85.12 396 LEU A CA 1
ATOM 2725 C C . LEU A 1 396 ? -18.178 4.193 13.816 1.00 85.12 396 LEU A C 1
ATOM 2727 O O . LEU A 1 396 ? -19.181 4.409 14.492 1.00 85.12 396 LEU A O 1
ATOM 2731 N N . ASN A 1 397 ? -18.168 3.333 12.806 1.00 87.81 397 ASN A N 1
ATOM 2732 C CA . ASN A 1 397 ? -19.322 2.568 12.358 1.00 87.81 397 ASN A CA 1
ATOM 2733 C C . ASN A 1 397 ? -19.027 1.063 12.451 1.00 87.81 397 ASN A C 1
ATOM 2735 O O . ASN A 1 397 ? -18.537 0.451 11.499 1.00 87.81 397 ASN A O 1
ATOM 2739 N N . LEU A 1 398 ? -19.311 0.478 13.616 1.00 90.31 398 LEU A N 1
ATOM 2740 C CA . LEU A 1 398 ? -19.242 -0.967 13.836 1.00 90.31 398 LEU A CA 1
ATOM 2741 C C . LEU A 1 398 ? -20.617 -1.575 13.541 1.00 90.31 398 LEU A C 1
ATOM 2743 O O . LEU A 1 398 ? -21.544 -1.452 14.342 1.00 90.31 398 LEU A O 1
ATOM 2747 N N . GLU A 1 399 ? -20.771 -2.193 12.372 1.00 92.25 399 GLU A N 1
ATOM 2748 C CA . GLU A 1 399 ? -22.064 -2.705 11.920 1.00 92.25 399 GLU A CA 1
ATOM 2749 C C . GLU A 1 399 ? -22.443 -4.021 12.604 1.00 92.25 399 GLU A C 1
ATOM 2751 O O . GLU A 1 399 ? -21.615 -4.718 13.196 1.00 92.25 399 GLU A O 1
ATOM 2756 N N . SER A 1 400 ? -23.721 -4.387 12.503 1.00 91.62 400 SER A N 1
ATOM 2757 C CA . SER A 1 400 ? -24.220 -5.623 13.096 1.00 91.62 400 SER A CA 1
ATOM 2758 C C . SER A 1 400 ? -23.468 -6.852 12.579 1.00 91.62 400 SER A C 1
ATOM 2760 O O . SER A 1 400 ? -23.274 -7.021 11.375 1.00 91.62 400 SER A O 1
ATOM 2762 N N . GLY A 1 401 ? -23.033 -7.709 13.505 1.00 91.81 401 GLY A N 1
ATOM 2763 C CA . GLY A 1 401 ? -22.259 -8.913 13.200 1.00 91.81 401 GLY A CA 1
ATOM 2764 C C . GLY A 1 401 ? -20.778 -8.669 12.890 1.00 91.81 401 GLY A C 1
ATOM 2765 O O . GLY A 1 401 ? -20.091 -9.619 12.522 1.00 91.81 401 GLY A O 1
ATOM 2766 N N . SER A 1 402 ? -20.279 -7.435 13.005 1.00 95.44 402 SER A N 1
ATOM 2767 C CA . SER A 1 402 ? -18.836 -7.160 13.007 1.00 95.44 402 SER A CA 1
ATOM 2768 C C . SER A 1 402 ? -18.198 -7.530 14.351 1.00 95.44 402 SER A C 1
ATOM 2770 O O . SER A 1 402 ? -18.874 -7.541 15.387 1.00 95.44 402 SER A O 1
ATOM 2772 N N . THR A 1 403 ? -16.890 -7.799 14.335 1.00 95.50 403 THR A N 1
ATOM 2773 C CA . THR A 1 403 ? -16.085 -8.030 15.542 1.00 95.50 403 THR A CA 1
ATOM 2774 C C . THR A 1 403 ? -15.020 -6.947 15.684 1.00 95.50 403 THR A C 1
ATOM 2776 O O . THR A 1 403 ? -14.240 -6.698 14.765 1.00 95.50 403 THR A O 1
ATOM 2779 N N . PHE A 1 404 ? -14.950 -6.332 16.859 1.00 95.19 404 PHE A N 1
ATOM 2780 C CA . PHE A 1 404 ? -13.876 -5.433 17.260 1.00 95.19 404 PHE A CA 1
ATOM 2781 C C . PHE A 1 404 ? -13.090 -6.073 18.406 1.00 95.19 404 PHE A C 1
ATOM 2783 O O . PHE A 1 404 ? -13.655 -6.308 19.470 1.00 95.19 404 PHE A O 1
ATOM 2790 N N . LYS A 1 405 ? -11.803 -6.365 18.204 1.00 95.81 405 LYS A N 1
ATOM 2791 C CA . LYS A 1 405 ? -10.910 -6.912 19.236 1.00 95.81 405 LYS A CA 1
ATOM 2792 C C . LYS A 1 405 ? -10.034 -5.808 19.801 1.00 95.81 405 LYS A C 1
ATOM 2794 O O . LYS A 1 405 ? -9.231 -5.221 19.076 1.00 95.81 405 LYS A O 1
ATOM 2799 N N . GLY A 1 406 ? -10.186 -5.539 21.088 1.00 94.38 406 GLY A N 1
ATOM 2800 C CA . GLY A 1 406 ? -9.607 -4.377 21.749 1.00 94.38 406 GLY A CA 1
ATOM 2801 C C . GLY A 1 406 ? -10.664 -3.562 22.478 1.00 94.38 406 GLY A C 1
ATOM 2802 O O . GLY A 1 406 ? -11.838 -3.925 22.544 1.00 94.38 406 GLY A O 1
ATOM 2803 N N . SER A 1 407 ? -10.238 -2.439 23.043 1.00 92.50 407 SER A N 1
ATOM 2804 C CA . SER A 1 407 ? -11.087 -1.588 23.875 1.00 92.50 407 SER A CA 1
ATOM 2805 C C . SER A 1 407 ? -11.474 -0.276 23.192 1.00 92.50 407 SER A C 1
ATOM 2807 O O . SER A 1 407 ? -10.736 0.272 22.373 1.00 92.50 407 SER A O 1
ATOM 2809 N N . LEU A 1 408 ? -12.639 0.257 23.548 1.00 91.75 408 LEU A N 1
ATOM 2810 C CA . LEU A 1 408 ? -13.114 1.575 23.130 1.00 91.75 408 LEU A CA 1
ATOM 2811 C C . LEU A 1 408 ? -13.111 2.515 24.332 1.00 91.75 408 LEU A C 1
ATOM 2813 O O . LEU A 1 408 ? -13.611 2.160 25.396 1.00 91.75 408 LEU A O 1
ATOM 2817 N N . LYS A 1 409 ? -12.590 3.730 24.167 1.00 91.38 409 LYS A N 1
ATOM 2818 C CA . LYS A 1 409 ? -12.521 4.735 25.231 1.00 91.38 409 LYS A CA 1
ATOM 2819 C C . LYS A 1 409 ? -13.166 6.045 24.795 1.00 91.38 409 LYS A C 1
ATOM 2821 O O . LYS A 1 409 ? -12.628 6.718 23.931 1.00 91.38 409 LYS A O 1
ATOM 2826 N N . ASN A 1 410 ? -14.269 6.459 25.407 1.00 89.75 410 ASN A N 1
ATOM 2827 C CA . ASN A 1 410 ? -14.829 7.799 25.246 1.00 89.75 410 ASN A CA 1
ATOM 2828 C C . ASN A 1 410 ? -14.123 8.800 26.174 1.00 89.75 410 ASN A C 1
ATOM 2830 O O . ASN A 1 410 ? -14.062 8.580 27.377 1.00 89.75 410 ASN A O 1
ATOM 2834 N N . THR A 1 411 ? -13.636 9.913 25.633 1.00 90.56 411 THR A N 1
ATOM 2835 C CA . THR A 1 411 ? -13.068 11.049 26.385 1.00 90.56 411 THR A CA 1
ATOM 2836 C C . THR A 1 411 ? -13.838 12.352 26.160 1.00 90.56 411 THR A C 1
ATOM 2838 O O . THR A 1 411 ? -13.476 13.387 26.714 1.00 90.56 411 THR A O 1
ATOM 2841 N N . GLY A 1 412 ? -14.887 12.326 25.330 1.00 88.50 412 GLY A N 1
ATOM 2842 C CA . GLY A 1 412 ? -15.662 13.501 24.940 1.00 88.50 412 GLY A CA 1
ATOM 2843 C C . GLY A 1 412 ? -17.136 13.414 25.328 1.00 88.50 412 GLY A C 1
ATOM 2844 O O . GLY A 1 412 ? -17.540 12.657 26.209 1.00 88.50 412 GLY A O 1
ATOM 2845 N N . SER A 1 413 ? -17.957 14.221 24.654 1.00 89.44 413 SER A N 1
ATOM 2846 C CA . SER A 1 413 ? -19.416 14.179 24.795 1.00 89.44 413 SER A CA 1
ATOM 2847 C C . SER A 1 413 ? -20.051 13.478 23.595 1.00 89.44 413 SER A C 1
ATOM 2849 O O . SER A 1 413 ? -19.804 13.866 22.455 1.00 89.44 413 SER A O 1
ATOM 2851 N N . ILE A 1 414 ? -20.873 12.463 23.853 1.00 87.25 414 ILE A N 1
ATOM 2852 C CA . ILE A 1 414 ? -21.629 11.696 22.859 1.00 87.25 414 ILE A CA 1
ATOM 2853 C C . ILE A 1 414 ? -23.117 11.830 23.198 1.00 87.25 414 ILE A C 1
ATOM 2855 O O . ILE A 1 414 ? -23.517 11.586 24.331 1.00 87.25 414 ILE A O 1
ATOM 2859 N N . SER A 1 415 ? -23.963 12.212 22.239 1.00 89.69 415 SER A N 1
ATOM 2860 C CA . SER A 1 415 ? -25.410 12.322 22.492 1.00 89.69 415 SER A CA 1
ATOM 2861 C C . SER A 1 415 ? -26.058 10.953 22.688 1.00 89.69 415 SER A C 1
ATOM 2863 O O . SER A 1 415 ? -26.813 10.750 23.631 1.00 89.69 415 SER A O 1
ATOM 2865 N N . SER A 1 416 ? -25.746 10.013 21.800 1.00 88.75 416 SER A N 1
ATOM 2866 C CA . SER A 1 416 ? -26.277 8.655 21.812 1.00 88.75 416 SER A CA 1
ATOM 2867 C C . SER A 1 416 ? -25.292 7.698 21.152 1.00 88.75 416 SER A C 1
ATOM 2869 O O . SER A 1 416 ? -24.785 8.007 20.072 1.00 88.75 416 SER A O 1
ATOM 2871 N N . TRP A 1 417 ? -25.070 6.530 21.744 1.00 87.56 417 TRP A N 1
ATOM 2872 C CA . TRP A 1 417 ? -24.319 5.440 21.128 1.00 87.56 417 TRP A CA 1
ATOM 2873 C C . TRP A 1 417 ? -25.070 4.117 21.293 1.00 87.56 417 TRP A C 1
ATOM 2875 O O . TRP A 1 417 ? -25.582 3.804 22.366 1.00 87.56 417 TRP A O 1
ATOM 2885 N N . SER A 1 418 ? -25.156 3.345 20.214 1.00 88.50 418 SER A N 1
ATOM 2886 C CA . SER A 1 418 ? -25.750 2.011 20.209 1.00 88.50 418 SER A CA 1
ATOM 2887 C C . SER A 1 418 ? -24.709 1.049 19.662 1.00 88.50 418 SER A C 1
ATOM 2889 O O . SER A 1 418 ? -24.338 1.129 18.490 1.00 88.50 418 SER A O 1
ATOM 2891 N N . ASN A 1 419 ? -24.196 0.177 20.526 1.00 86.81 419 ASN A N 1
ATOM 2892 C CA . ASN A 1 419 ? -23.292 -0.874 20.097 1.00 86.81 419 ASN A CA 1
ATOM 2893 C C . ASN A 1 419 ? -24.107 -2.033 19.520 1.00 86.81 419 ASN A C 1
ATOM 2895 O O . ASN A 1 419 ? -24.765 -2.756 20.261 1.00 86.81 419 ASN A O 1
ATOM 2899 N N . VAL A 1 420 ? -24.016 -2.233 18.209 1.00 89.12 420 VAL A N 1
ATOM 2900 C CA . VAL A 1 420 ? -24.630 -3.376 17.511 1.00 89.12 420 VAL A CA 1
ATOM 2901 C C . VAL A 1 420 ? -23.604 -4.444 17.104 1.00 89.12 420 VAL A C 1
ATOM 2903 O O . VAL A 1 420 ? -23.962 -5.429 16.459 1.00 89.12 420 VAL A O 1
ATOM 2906 N N . SER A 1 421 ? -22.337 -4.254 17.483 1.00 89.88 421 SER A N 1
ATOM 2907 C CA . SER A 1 421 ? -21.198 -5.121 17.163 1.00 89.88 421 SER A CA 1
ATOM 2908 C C . SER A 1 421 ? -20.784 -6.013 18.339 1.00 89.88 421 SER A C 1
ATOM 2910 O O . SER A 1 421 ? -21.280 -5.861 19.459 1.00 89.88 421 SER A O 1
ATOM 2912 N N . ASN A 1 422 ? -19.860 -6.945 18.089 1.00 92.94 422 ASN A N 1
ATOM 2913 C CA . ASN A 1 422 ? -19.194 -7.725 19.129 1.00 92.94 422 ASN A CA 1
ATOM 2914 C C . ASN A 1 422 ? -17.869 -7.059 19.531 1.00 92.94 422 ASN A C 1
ATOM 2916 O O . ASN A 1 422 ? -16.906 -7.098 18.765 1.00 92.94 422 ASN A O 1
ATOM 2920 N N . ILE A 1 423 ? -17.812 -6.476 20.731 1.00 94.81 423 ILE A N 1
ATOM 2921 C CA . ILE A 1 423 ? -16.579 -5.925 21.304 1.00 94.81 423 ILE A CA 1
ATOM 2922 C C . ILE A 1 423 ? -15.904 -7.010 22.151 1.00 94.81 423 ILE A C 1
ATOM 2924 O O . ILE A 1 423 ? -16.324 -7.302 23.270 1.00 94.81 423 ILE A O 1
ATOM 2928 N N . GLU A 1 424 ? -14.827 -7.592 21.632 1.00 95.75 424 GLU A N 1
ATOM 2929 C CA . GLU A 1 424 ? -13.913 -8.488 22.349 1.00 95.75 424 GLU A CA 1
ATOM 2930 C C . GLU A 1 424 ? -12.867 -7.665 23.116 1.00 95.75 424 GLU A C 1
ATOM 2932 O O . GLU A 1 424 ? -11.675 -7.678 22.815 1.00 95.75 424 GLU A O 1
ATOM 2937 N N . GLY A 1 425 ? -13.348 -6.892 24.084 1.00 95.69 425 GLY A N 1
ATOM 2938 C CA . GLY A 1 425 ? -12.545 -6.055 24.966 1.00 95.69 425 GLY A CA 1
ATOM 2939 C C . GLY A 1 425 ? -13.443 -5.229 25.876 1.00 95.69 425 GLY A C 1
ATOM 2940 O O . GLY A 1 425 ? -14.561 -5.650 26.195 1.00 95.69 425 GLY A O 1
ATOM 2941 N N . SER A 1 426 ? -12.966 -4.060 26.299 1.00 95.69 426 SER A N 1
ATOM 2942 C CA . SER A 1 426 ? -13.670 -3.191 27.243 1.00 95.69 426 SER A CA 1
ATOM 2943 C C . SER A 1 426 ? -14.227 -1.925 26.578 1.00 95.69 426 SER A C 1
ATOM 2945 O O . SER A 1 426 ? -13.661 -1.389 25.627 1.00 95.69 426 SER A O 1
ATOM 2947 N N . PHE A 1 427 ? -15.321 -1.392 27.115 1.00 94.88 427 PHE A N 1
ATOM 2948 C CA . PHE A 1 427 ? -15.780 -0.031 26.850 1.00 94.88 427 PHE A CA 1
ATOM 2949 C C . PHE A 1 427 ? -15.498 0.857 28.063 1.00 94.88 427 PHE A C 1
ATOM 2951 O O . PHE A 1 427 ? -15.843 0.501 29.186 1.00 94.88 427 PHE A O 1
ATOM 2958 N N . ILE A 1 428 ? -14.899 2.026 27.851 1.00 95.50 428 ILE A N 1
ATOM 2959 C CA . ILE A 1 428 ? -14.483 2.945 28.912 1.00 95.50 428 ILE A CA 1
ATOM 2960 C C . ILE A 1 428 ? -15.083 4.323 28.637 1.00 95.50 428 ILE A C 1
ATOM 2962 O O . ILE A 1 428 ? -14.722 4.966 27.658 1.00 95.50 428 ILE A O 1
ATOM 2966 N N . ASN A 1 429 ? -15.951 4.821 29.512 1.00 94.88 429 ASN A N 1
ATOM 2967 C CA . ASN A 1 429 ? -16.341 6.229 29.537 1.00 94.88 429 ASN A CA 1
ATOM 2968 C C . ASN A 1 429 ? -15.430 6.962 30.527 1.00 94.88 429 ASN A C 1
ATOM 2970 O O . ASN A 1 429 ? -15.569 6.776 31.731 1.00 94.88 429 ASN A O 1
ATOM 2974 N N . ASP A 1 430 ? -14.449 7.714 30.033 1.00 96.00 430 ASP A N 1
ATOM 2975 C CA . ASP A 1 430 ? -13.390 8.297 30.860 1.00 96.00 430 ASP A CA 1
ATOM 2976 C C . ASP A 1 430 ? -13.885 9.451 31.744 1.00 96.00 430 ASP A C 1
ATOM 2978 O O . ASP A 1 430 ? -14.970 10.003 31.554 1.00 96.00 430 ASP A O 1
ATOM 2982 N N . ALA A 1 431 ? -13.062 9.845 32.713 1.00 95.50 431 ALA A N 1
ATOM 2983 C CA . ALA A 1 431 ? -13.367 10.974 33.582 1.00 95.50 431 ALA A CA 1
ATOM 2984 C C . ALA A 1 431 ? -13.623 12.261 32.772 1.00 95.50 431 ALA A C 1
ATOM 2986 O O . ALA A 1 431 ? -12.846 12.630 31.892 1.00 95.50 431 ALA A O 1
ATOM 2987 N N . GLY A 1 432 ? -14.721 12.954 33.083 1.00 91.50 432 GLY A N 1
ATOM 2988 C CA . GLY A 1 432 ? -15.147 14.173 32.382 1.00 91.50 432 GLY A CA 1
ATOM 2989 C C . GLY A 1 432 ? -15.850 13.940 31.038 1.00 91.50 432 GLY A C 1
ATOM 2990 O O . GLY A 1 432 ? -16.367 14.898 30.458 1.00 91.50 432 GLY A O 1
ATOM 2991 N N . ALA A 1 433 ? -15.913 12.696 30.560 1.00 93.81 433 ALA A N 1
ATOM 2992 C CA . ALA A 1 433 ? -16.680 12.329 29.381 1.00 93.81 433 ALA A CA 1
ATOM 2993 C C . ALA A 1 433 ? -18.180 12.215 29.712 1.00 93.81 433 ALA A C 1
ATOM 2995 O O . ALA A 1 433 ? -18.562 11.882 30.836 1.00 93.81 433 ALA A O 1
ATOM 2996 N N . ASN A 1 434 ? -19.039 12.503 28.731 1.00 93.12 434 ASN A N 1
ATOM 2997 C CA . ASN A 1 434 ? -20.494 12.475 28.894 1.00 93.12 434 ASN A CA 1
ATOM 2998 C C . ASN A 1 434 ? -21.133 11.651 27.780 1.00 93.12 434 ASN A C 1
ATOM 3000 O O . ASN A 1 434 ? -20.831 11.862 26.606 1.00 93.12 434 ASN A O 1
ATOM 3004 N N . ILE A 1 435 ? -22.053 10.759 28.125 1.00 93.31 435 ILE A N 1
ATOM 3005 C CA . ILE A 1 435 ? -22.879 10.039 27.156 1.00 93.31 435 ILE A CA 1
ATOM 3006 C C . ILE A 1 435 ? -24.342 10.294 27.504 1.00 93.31 435 ILE A C 1
ATOM 3008 O O . ILE A 1 435 ? -24.748 10.033 28.628 1.00 93.31 435 ILE A O 1
ATOM 3012 N N . GLY A 1 436 ? -25.137 10.810 26.566 1.00 94.06 436 GLY A N 1
ATOM 3013 C CA . GLY A 1 436 ? -26.573 11.009 26.785 1.00 94.06 436 GLY A CA 1
ATOM 3014 C C . GLY A 1 436 ? -27.298 9.673 26.937 1.00 94.06 436 GLY A C 1
ATOM 3015 O O . GLY A 1 436 ? -27.816 9.379 28.008 1.00 94.06 436 GLY A O 1
ATOM 3016 N N . SER A 1 437 ? -27.260 8.833 25.901 1.00 94.06 437 SER A N 1
ATOM 3017 C CA . SER A 1 437 ? -27.811 7.471 25.948 1.00 94.06 437 SER A CA 1
ATOM 3018 C C . SER A 1 437 ? -26.832 6.438 25.382 1.00 94.06 437 SER A C 1
ATOM 3020 O O . SER A 1 437 ? -26.205 6.665 24.347 1.00 94.06 437 SER A O 1
ATOM 3022 N N . LEU A 1 438 ? -26.718 5.287 26.035 1.00 93.50 438 LEU A N 1
ATOM 3023 C CA . LEU A 1 438 ? -25.875 4.160 25.664 1.00 93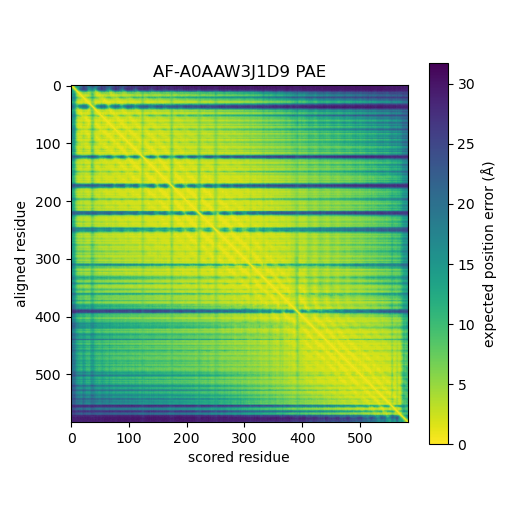.50 438 LEU A CA 1
ATOM 3024 C C . LEU A 1 438 ? -26.698 2.867 25.657 1.00 93.50 438 LEU A C 1
ATOM 3026 O O . LEU A 1 438 ? -27.140 2.422 26.711 1.00 93.50 438 LEU A O 1
ATOM 3030 N N . SER A 1 439 ? -26.849 2.235 24.490 1.00 93.06 439 SER A N 1
ATOM 3031 C CA . SER A 1 439 ? -27.240 0.818 24.400 1.00 93.06 439 SER A CA 1
ATOM 3032 C C . SER A 1 439 ? -25.983 -0.024 24.245 1.00 93.06 439 SER A C 1
ATOM 3034 O O . SER A 1 439 ? -25.317 0.026 23.205 1.00 93.06 439 SER A O 1
ATOM 3036 N N . ALA A 1 440 ? -25.623 -0.753 25.293 1.00 87.81 440 ALA A N 1
ATOM 3037 C CA . ALA A 1 440 ? -24.483 -1.647 25.275 1.00 87.81 440 ALA A CA 1
ATOM 3038 C C . ALA A 1 440 ? -24.917 -3.022 24.754 1.00 87.81 440 ALA A C 1
ATOM 3040 O O . ALA A 1 440 ? -25.488 -3.821 25.499 1.00 87.81 440 ALA A O 1
ATOM 3041 N N . GLY A 1 441 ? -24.589 -3.285 23.485 1.00 82.50 441 GLY A N 1
ATOM 3042 C CA . GLY A 1 441 ? -24.552 -4.630 22.921 1.00 82.50 441 GLY A CA 1
ATOM 3043 C C . GLY A 1 441 ? -23.450 -5.489 23.549 1.00 82.50 441 GLY A C 1
ATOM 3044 O O . GLY A 1 441 ? -23.075 -5.310 24.706 1.00 82.50 441 GLY A O 1
ATOM 3045 N N . GLN A 1 442 ? -22.904 -6.445 22.794 1.00 93.12 442 GLN A N 1
ATOM 3046 C CA . GLN A 1 442 ? -21.932 -7.387 23.350 1.00 93.12 442 GLN A CA 1
ATOM 3047 C C . GLN A 1 442 ? -20.590 -6.704 23.672 1.00 93.12 442 GLN A C 1
ATOM 3049 O O . GLN A 1 442 ? -19.949 -6.140 22.784 1.00 93.12 442 GLN A O 1
ATOM 3054 N N . ILE A 1 443 ? -20.168 -6.791 24.939 1.00 96.19 443 ILE A N 1
ATOM 3055 C CA . ILE A 1 443 ? -18.867 -6.340 25.459 1.00 96.19 443 ILE A CA 1
ATOM 3056 C C . ILE A 1 443 ? -18.291 -7.477 26.306 1.00 96.19 443 ILE A C 1
ATOM 3058 O O . ILE A 1 443 ? -18.788 -7.769 27.392 1.00 96.19 443 ILE A O 1
ATOM 3062 N N . ALA A 1 444 ? -17.256 -8.145 25.806 1.00 95.75 444 ALA A N 1
ATOM 3063 C CA . ALA A 1 444 ? -16.733 -9.361 26.420 1.00 95.75 444 ALA A CA 1
ATOM 3064 C C . ALA A 1 444 ? -16.110 -9.123 27.805 1.00 95.75 444 ALA A C 1
ATOM 3066 O O . ALA A 1 444 ? -16.255 -9.967 28.690 1.00 95.75 444 ALA A O 1
ATOM 3067 N N . GLU A 1 445 ? -15.431 -7.988 27.994 1.00 96.50 445 GLU A N 1
ATOM 3068 C CA . GLU A 1 445 ? -14.744 -7.662 29.242 1.00 96.50 445 GLU A CA 1
ATOM 3069 C C . GLU A 1 445 ? -15.551 -6.668 30.085 1.00 96.50 445 GLU A C 1
ATOM 3071 O O . GLU A 1 445 ? -16.543 -7.045 30.696 1.00 96.50 445 GLU A O 1
ATOM 3076 N N . ASN A 1 446 ? -15.143 -5.401 30.172 1.00 96.00 446 ASN A N 1
ATOM 3077 C CA . ASN A 1 446 ? -15.708 -4.466 31.138 1.00 96.00 446 ASN A CA 1
ATOM 3078 C C . ASN A 1 446 ? -16.401 -3.296 30.443 1.00 96.00 446 ASN A C 1
ATOM 3080 O O . ASN A 1 446 ? -15.872 -2.739 29.486 1.00 96.00 446 ASN A O 1
ATOM 3084 N N . LEU A 1 447 ? -17.541 -2.865 30.975 1.00 97.69 447 LEU A N 1
ATOM 3085 C CA . LEU A 1 447 ? -18.064 -1.521 30.765 1.00 97.69 447 LEU A CA 1
ATOM 3086 C C . LEU A 1 447 ? -17.682 -0.690 31.994 1.00 97.69 447 LEU A C 1
ATOM 3088 O O . LEU A 1 447 ? -18.219 -0.889 33.080 1.00 97.69 447 LEU A O 1
ATOM 3092 N N . LEU A 1 448 ? -16.723 0.216 31.828 1.00 98.00 448 LEU A N 1
ATOM 3093 C CA . LEU A 1 448 ? -16.179 1.062 32.884 1.00 98.00 448 LEU A CA 1
ATOM 3094 C C . LEU A 1 448 ? -16.659 2.504 32.712 1.00 98.00 448 LEU A C 1
ATOM 3096 O O . LEU A 1 448 ? -16.262 3.180 31.765 1.00 98.00 448 LEU A O 1
ATOM 3100 N N . ASN A 1 449 ? -17.471 2.996 33.642 1.00 98.00 449 ASN A N 1
ATOM 3101 C CA . ASN A 1 449 ? -17.933 4.377 33.664 1.00 98.00 449 ASN A CA 1
ATOM 3102 C C . ASN A 1 449 ? -17.207 5.205 34.732 1.00 98.00 449 ASN A C 1
ATOM 3104 O O . ASN A 1 449 ? -17.465 5.051 35.920 1.00 98.00 449 ASN A O 1
ATOM 3108 N N . LYS A 1 450 ? -16.337 6.116 34.297 1.00 97.94 450 LYS A N 1
ATOM 3109 C CA . LYS A 1 450 ? -15.657 7.138 35.115 1.00 97.94 450 LYS A CA 1
ATOM 3110 C C . LYS A 1 450 ? -16.184 8.553 34.862 1.00 97.94 450 LYS A C 1
ATOM 3112 O O . LYS A 1 450 ? -15.792 9.482 35.565 1.00 97.94 450 LYS A O 1
ATOM 3117 N N . GLY A 1 451 ? -17.022 8.719 33.844 1.00 96.56 451 GLY A N 1
ATOM 3118 C CA . GLY A 1 451 ? -17.696 9.965 33.498 1.00 96.56 451 GLY A CA 1
ATOM 3119 C C . GLY A 1 451 ? -19.190 9.907 33.808 1.00 96.56 451 GLY A C 1
ATOM 3120 O O . GLY A 1 451 ? -19.635 9.192 34.700 1.00 96.56 451 GLY A O 1
ATOM 3121 N N . ASN A 1 452 ? -19.982 10.643 33.035 1.00 96.81 452 ASN A N 1
ATOM 3122 C CA . ASN A 1 452 ? -21.434 10.649 33.184 1.00 96.81 452 ASN A CA 1
ATOM 3123 C C . ASN A 1 452 ? -22.090 9.867 32.048 1.00 96.81 452 ASN A C 1
ATOM 3125 O O . ASN A 1 452 ? -21.760 10.074 30.876 1.00 96.81 452 ASN A O 1
ATOM 3129 N N . ILE A 1 453 ? -23.055 9.019 32.385 1.00 97.88 453 ILE A N 1
ATOM 3130 C CA . ILE A 1 453 ? -23.986 8.427 31.425 1.00 97.88 453 ILE A CA 1
ATOM 3131 C C . ILE A 1 453 ? -25.402 8.833 31.843 1.00 97.88 453 ILE A C 1
ATOM 3133 O O . ILE A 1 453 ? -25.762 8.723 33.012 1.00 97.88 453 ILE A O 1
ATOM 3137 N N . GLY A 1 454 ? -26.210 9.333 30.910 1.00 98.12 454 GLY A N 1
ATOM 3138 C CA . GLY A 1 454 ? -27.637 9.543 31.138 1.00 98.12 454 GLY A CA 1
ATOM 3139 C C . GLY A 1 454 ? -28.324 8.187 31.242 1.00 98.12 454 GLY A C 1
ATOM 3140 O O . GLY A 1 454 ? -28.402 7.611 32.323 1.00 98.12 454 GLY A O 1
ATOM 3141 N N . ASP A 1 455 ? -28.747 7.640 30.109 1.00 97.94 455 ASP A N 1
ATOM 3142 C CA . ASP A 1 455 ? -29.411 6.339 30.058 1.00 97.94 455 ASP A CA 1
ATOM 3143 C C . ASP A 1 455 ? -28.447 5.249 29.584 1.00 97.94 455 ASP A C 1
ATOM 3145 O O . ASP A 1 455 ? -27.952 5.302 28.464 1.00 97.94 455 ASP A O 1
ATOM 3149 N N . LEU A 1 456 ? -28.198 4.238 30.411 1.00 97.81 456 LEU A N 1
ATOM 3150 C CA . LEU A 1 456 ? -27.469 3.023 30.069 1.00 97.81 456 LEU A CA 1
ATOM 3151 C C . LEU A 1 456 ? -28.438 1.840 30.013 1.00 97.81 456 LEU A C 1
ATOM 3153 O O . LEU A 1 456 ? 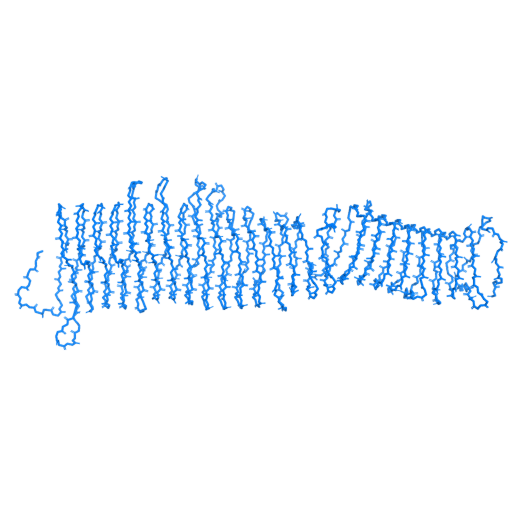-29.028 1.455 31.020 1.00 97.81 456 LEU A O 1
ATOM 3157 N N . THR A 1 457 ? -28.568 1.232 28.839 1.00 97.00 457 THR A N 1
ATOM 3158 C CA . THR A 1 457 ? -29.304 -0.018 28.635 1.00 97.00 457 THR A CA 1
ATOM 3159 C C . THR A 1 457 ? -28.330 -1.148 28.330 1.00 97.00 457 THR A C 1
ATOM 3161 O O . THR A 1 457 ? -27.513 -1.033 27.418 1.00 97.00 457 THR A O 1
ATOM 3164 N N . ILE A 1 458 ? -28.427 -2.243 29.082 1.00 96.38 458 ILE A N 1
ATOM 3165 C CA . ILE A 1 458 ? -27.708 -3.493 28.821 1.00 96.38 458 ILE A CA 1
ATOM 3166 C C . ILE A 1 458 ? -28.689 -4.481 28.182 1.00 96.38 458 ILE A C 1
ATOM 3168 O O . ILE A 1 458 ? -29.450 -5.152 28.886 1.00 96.38 458 ILE A O 1
ATOM 3172 N N . ASP A 1 459 ? -28.692 -4.544 26.852 1.00 92.25 459 ASP A N 1
ATOM 3173 C CA . ASP A 1 459 ? -29.584 -5.406 26.058 1.00 92.25 459 ASP A CA 1
ATOM 3174 C C . ASP A 1 459 ? -28.923 -6.733 25.630 1.00 92.25 459 ASP A C 1
ATOM 3176 O O . ASP A 1 459 ? -29.600 -7.677 25.206 1.00 92.25 459 ASP A O 1
ATOM 3180 N N . ASN A 1 460 ? -27.606 -6.852 25.817 1.00 93.31 460 ASN A N 1
ATOM 3181 C CA . ASN A 1 460 ? -26.824 -8.044 25.510 1.00 93.31 460 ASN A CA 1
ATOM 3182 C C . ASN A 1 460 ? -25.868 -8.407 26.661 1.00 93.31 460 ASN A C 1
ATOM 3184 O O . ASN A 1 460 ? -26.068 -8.002 27.805 1.00 93.31 460 ASN A O 1
ATOM 3188 N N . VAL A 1 461 ? -24.865 -9.240 26.382 1.00 93.12 461 VAL A N 1
ATOM 3189 C CA . VAL A 1 461 ? -23.858 -9.667 27.350 1.00 93.12 461 VAL A CA 1
ATOM 3190 C C . VAL A 1 461 ? -22.783 -8.598 27.503 1.00 93.12 461 VAL A C 1
ATOM 3192 O O . VAL A 1 461 ? -22.025 -8.331 26.573 1.00 93.12 461 VAL A O 1
ATOM 3195 N N . VAL A 1 462 ? -22.652 -8.090 28.719 1.00 95.88 462 VAL A N 1
ATOM 3196 C CA . VAL A 1 462 ? -21.478 -7.364 29.208 1.00 95.88 462 VAL A CA 1
ATOM 3197 C C . VAL A 1 462 ? -20.750 -8.259 30.213 1.00 95.88 462 VAL A C 1
ATOM 3199 O O . VAL A 1 462 ? -21.403 -8.994 30.953 1.00 95.88 462 VAL A O 1
ATOM 3202 N N . GLY A 1 463 ? -19.417 -8.250 30.257 1.00 96.56 463 GLY A N 1
ATOM 3203 C CA . GLY A 1 463 ? -18.675 -8.997 31.277 1.00 96.56 463 GLY A CA 1
ATOM 3204 C C . GLY A 1 463 ? -18.879 -8.395 32.672 1.00 96.56 463 GLY A C 1
ATOM 3205 O O . GLY A 1 463 ? -19.705 -8.889 33.432 1.00 96.56 463 GLY A O 1
ATOM 3206 N N . THR A 1 464 ? -18.177 -7.318 33.021 1.00 97.56 464 THR A N 1
ATOM 3207 C CA . THR A 1 464 ? -18.371 -6.584 34.291 1.00 97.56 464 THR A CA 1
ATOM 3208 C C . THR A 1 464 ? -18.868 -5.171 34.016 1.00 97.56 464 THR A C 1
ATOM 3210 O O . THR A 1 464 ? -18.349 -4.510 33.118 1.00 97.56 464 THR A O 1
ATOM 3213 N N . LEU A 1 465 ? -19.818 -4.668 34.804 1.00 98.19 465 LEU A N 1
ATOM 3214 C CA . LEU A 1 465 ? -20.194 -3.254 34.777 1.00 98.19 465 LEU A CA 1
ATOM 3215 C C . LEU A 1 465 ? -19.618 -2.549 36.006 1.00 98.19 465 LEU A C 1
ATOM 3217 O O . LEU A 1 465 ? -20.061 -2.817 37.118 1.00 98.19 465 LEU A O 1
ATOM 3221 N N . SER A 1 466 ? -18.685 -1.623 35.808 1.00 98.31 466 SER A N 1
ATOM 3222 C CA . SER A 1 466 ? -18.093 -0.823 36.884 1.00 98.31 466 SER A CA 1
ATOM 3223 C C . SER A 1 466 ? -18.504 0.637 36.741 1.00 98.31 466 SER A C 1
ATOM 3225 O O . SER A 1 466 ? -18.130 1.291 35.769 1.00 98.31 466 SER A O 1
ATOM 3227 N N . ASN A 1 467 ? -19.250 1.160 37.711 1.00 98.38 467 ASN A N 1
ATOM 3228 C CA . ASN A 1 467 ? -19.623 2.568 37.778 1.00 98.38 467 ASN A CA 1
ATOM 3229 C C . ASN A 1 467 ? -18.854 3.282 38.894 1.00 98.38 467 ASN A C 1
ATOM 3231 O O . ASN A 1 467 ? -19.116 3.049 40.071 1.00 98.38 467 ASN A O 1
ATOM 3235 N N . GLU A 1 468 ? -17.944 4.175 38.517 1.00 98.38 468 GLU A N 1
ATOM 3236 C CA . GLU A 1 468 ? -17.121 4.994 39.418 1.00 98.38 468 GLU A CA 1
ATOM 3237 C C . GLU A 1 468 ? -17.577 6.464 39.473 1.00 98.38 468 GLU A C 1
ATOM 3239 O O . GLU A 1 468 ? -17.022 7.257 40.232 1.00 98.38 468 GLU A O 1
ATOM 3244 N N . SER A 1 469 ? -18.571 6.854 38.669 1.00 98.00 469 SER A N 1
ATOM 3245 C CA . SER A 1 469 ? -19.098 8.222 38.622 1.00 98.00 469 SER A CA 1
ATOM 3246 C C . SER A 1 469 ? -20.625 8.203 38.484 1.00 98.00 469 SER A C 1
ATOM 3248 O O . SER A 1 469 ? -21.268 7.606 39.336 1.00 98.00 469 SER A O 1
ATOM 3250 N N . GLU A 1 470 ? -21.244 8.847 37.497 1.00 98.25 470 GLU A N 1
ATOM 3251 C CA . GLU A 1 470 ? -22.704 9.019 37.458 1.00 98.25 470 GLU A CA 1
ATOM 3252 C C . GLU A 1 470 ? -23.356 8.193 36.342 1.00 98.25 470 GLU A C 1
ATOM 3254 O O . GLU A 1 470 ? -22.944 8.266 35.179 1.00 98.25 470 GLU A O 1
ATOM 3259 N N . ILE A 1 471 ? -24.429 7.476 36.683 1.00 98.62 471 ILE A N 1
ATOM 3260 C CA . ILE A 1 471 ? -25.414 6.957 35.728 1.00 98.62 471 ILE A CA 1
ATOM 3261 C C . ILE A 1 471 ? -26.805 7.457 36.136 1.00 98.62 471 ILE A C 1
ATOM 3263 O O . ILE A 1 471 ? -27.243 7.226 37.262 1.00 98.62 471 ILE A O 1
ATOM 3267 N N . THR A 1 472 ? -27.539 8.116 35.237 1.00 98.56 472 THR A N 1
ATOM 3268 C CA . THR A 1 472 ? -28.909 8.569 35.550 1.00 98.56 472 THR A CA 1
ATOM 3269 C C . THR A 1 472 ? -29.866 7.378 35.581 1.00 98.56 472 THR A C 1
ATOM 3271 O O . THR A 1 472 ? -30.472 7.079 36.609 1.00 98.56 472 THR A O 1
ATOM 3274 N N . THR A 1 473 ? -29.940 6.625 34.491 1.00 98.50 473 THR A N 1
ATOM 3275 C CA . THR A 1 473 ? -30.775 5.428 34.396 1.00 98.50 473 THR A CA 1
ATOM 3276 C C . THR A 1 473 ? -29.912 4.256 33.973 1.00 98.50 473 THR A C 1
ATOM 3278 O O . THR A 1 473 ? -29.255 4.316 32.942 1.00 98.50 473 THR A O 1
ATOM 3281 N N . LEU A 1 474 ? -29.928 3.170 34.734 1.00 98.44 474 LEU A N 1
ATOM 3282 C CA . LEU A 1 474 ? -29.344 1.891 34.358 1.00 98.44 474 LEU A CA 1
ATOM 3283 C C . LEU A 1 474 ? -30.457 0.847 34.260 1.00 98.44 474 LEU A C 1
ATOM 3285 O O . LEU A 1 474 ? -31.065 0.499 35.269 1.00 98.44 474 LEU A O 1
ATOM 3289 N N . SER A 1 475 ? -30.709 0.334 33.058 1.00 97.75 475 SER A N 1
ATOM 3290 C CA . SER A 1 475 ? -31.633 -0.776 32.806 1.00 97.75 475 SER A CA 1
ATOM 3291 C C . SER A 1 475 ? -30.843 -2.004 32.364 1.00 97.75 475 SER A C 1
ATOM 3293 O O . SER A 1 475 ? -30.172 -1.978 31.330 1.00 97.75 475 SER A O 1
ATOM 3295 N N . VAL A 1 476 ? -30.911 -3.088 33.140 1.00 97.75 476 VAL A N 1
ATOM 3296 C CA . VAL A 1 476 ? -30.311 -4.376 32.767 1.00 97.75 476 VAL A CA 1
ATOM 3297 C C . VAL A 1 476 ? -31.404 -5.313 32.286 1.00 97.75 476 VAL A C 1
ATOM 3299 O O . VAL A 1 476 ? -32.211 -5.786 33.081 1.00 97.75 476 VAL A O 1
ATOM 3302 N N . GLN A 1 477 ? -31.414 -5.578 30.982 1.00 95.62 477 GLN A N 1
ATOM 3303 C CA . GLN A 1 477 ? -32.438 -6.385 30.311 1.00 95.62 477 GLN A CA 1
ATOM 3304 C C . GLN A 1 477 ? -31.937 -7.790 29.961 1.00 95.62 477 GLN A C 1
ATOM 3306 O O . GLN A 1 477 ? -32.740 -8.688 29.707 1.00 95.62 477 GLN A O 1
ATOM 3311 N N . ASN A 1 478 ? -30.614 -7.975 29.944 1.00 94.81 478 ASN A N 1
ATOM 3312 C CA . ASN A 1 478 ? -29.954 -9.225 29.586 1.00 94.81 478 ASN A CA 1
ATOM 3313 C C . ASN A 1 478 ? -28.874 -9.595 30.612 1.00 94.81 478 ASN A C 1
ATOM 3315 O O . ASN A 1 478 ? -29.222 -9.870 31.753 1.00 94.81 478 ASN A O 1
ATOM 3319 N N . ARG A 1 479 ? -27.577 -9.608 30.278 1.00 95.06 479 ARG A N 1
ATOM 3320 C CA . ARG A 1 479 ? -26.563 -10.209 31.157 1.00 95.06 479 ARG A CA 1
ATOM 3321 C C . ARG A 1 479 ? -25.376 -9.295 31.431 1.00 95.06 479 ARG A C 1
ATOM 3323 O O . ARG A 1 479 ? -24.737 -8.816 30.504 1.00 95.06 479 ARG A O 1
ATOM 3330 N N . VAL A 1 480 ? -25.018 -9.162 32.704 1.00 97.00 480 VAL A N 1
ATOM 3331 C CA . VAL A 1 480 ? -23.736 -8.643 33.193 1.00 97.00 480 VAL A CA 1
ATOM 3332 C C . VAL A 1 480 ? -23.014 -9.788 33.910 1.00 97.00 480 VAL A C 1
ATOM 3334 O O . VAL A 1 480 ? -23.252 -10.047 35.084 1.00 97.00 480 VAL A O 1
ATOM 3337 N N . ALA A 1 481 ? -22.168 -10.528 33.198 1.00 96.12 481 ALA A N 1
ATOM 3338 C CA . ALA A 1 481 ? -21.670 -11.842 33.617 1.00 96.12 481 ALA A CA 1
ATOM 3339 C C . ALA A 1 481 ? -20.983 -11.870 34.999 1.00 96.12 481 ALA A C 1
ATOM 3341 O O . ALA A 1 481 ? -21.095 -12.862 35.717 1.00 96.12 481 ALA A O 1
ATOM 3342 N N . ASN A 1 482 ? -20.301 -10.788 35.370 1.00 96.31 482 ASN A N 1
ATOM 3343 C CA . ASN A 1 482 ? -19.562 -10.633 36.624 1.00 96.31 482 ASN A CA 1
ATOM 3344 C C . ASN A 1 482 ? -20.221 -9.624 37.579 1.00 96.31 482 ASN A C 1
ATOM 3346 O O . ASN A 1 482 ? -19.605 -9.216 38.563 1.00 96.31 482 ASN A O 1
ATOM 3350 N N . GLY A 1 483 ? -21.461 -9.223 37.294 1.00 97.12 483 GLY A N 1
ATOM 3351 C CA . GLY A 1 483 ? -22.245 -8.313 38.118 1.00 97.12 483 GLY A CA 1
ATOM 3352 C C . GLY A 1 483 ? -21.902 -6.832 37.965 1.00 97.12 483 GLY A C 1
ATOM 3353 O O . GLY A 1 483 ? -21.084 -6.416 37.138 1.00 97.12 483 GLY A O 1
ATOM 3354 N N . ILE A 1 484 ? -22.598 -6.032 38.770 1.00 98.44 484 ILE A N 1
ATOM 3355 C CA . ILE A 1 484 ? -22.493 -4.573 38.803 1.00 98.44 484 ILE A CA 1
ATOM 3356 C C . ILE A 1 484 ? -21.673 -4.165 40.022 1.00 98.44 484 ILE A C 1
ATOM 3358 O O . ILE A 1 484 ? -22.038 -4.491 41.150 1.00 98.44 484 ILE A O 1
ATOM 3362 N N . LEU A 1 485 ? -20.604 -3.410 39.793 1.00 98.31 485 LEU A N 1
ATOM 3363 C CA . LEU A 1 485 ? -19.756 -2.808 40.813 1.00 98.31 485 LEU A CA 1
ATOM 3364 C C . LEU A 1 485 ? -19.994 -1.296 40.808 1.00 98.31 485 LEU A C 1
ATOM 3366 O O . LEU A 1 485 ? -19.505 -0.587 39.930 1.00 98.31 485 LEU A O 1
ATOM 3370 N N . ASN A 1 486 ? -20.773 -0.794 41.761 1.00 98.19 486 ASN A N 1
ATOM 3371 C CA . ASN A 1 486 ? -21.085 0.627 41.871 1.00 98.19 486 ASN A CA 1
ATOM 3372 C C . ASN A 1 486 ? -20.310 1.268 43.025 1.00 98.19 486 ASN A C 1
ATOM 3374 O O . ASN A 1 486 ? -20.629 1.012 44.179 1.00 98.19 486 ASN A O 1
ATOM 3378 N N . SER A 1 487 ? -19.347 2.134 42.724 1.00 98.00 487 SER A N 1
ATOM 3379 C CA . SER A 1 487 ? -18.699 3.037 43.688 1.00 98.00 487 SER A CA 1
ATOM 3380 C C . SER A 1 487 ? -19.100 4.504 43.490 1.00 98.00 487 SER A C 1
ATOM 3382 O O . SER A 1 487 ? -18.815 5.341 44.345 1.00 98.00 487 SER A O 1
ATOM 3384 N N . GLY A 1 488 ? -19.779 4.813 42.382 1.00 97.31 488 GLY A N 1
ATOM 3385 C CA . GLY A 1 488 ? -20.354 6.119 42.084 1.00 97.31 488 GLY A CA 1
ATOM 3386 C C . GLY A 1 488 ? -21.839 6.235 42.447 1.00 97.31 488 GLY A C 1
ATOM 3387 O O . GLY A 1 488 ? -22.334 5.622 43.393 1.00 97.31 488 GLY A O 1
ATOM 3388 N N . ASN A 1 489 ? -22.570 7.028 41.673 1.00 98.00 489 ASN A N 1
ATOM 3389 C CA . ASN A 1 489 ? -24.001 7.238 41.817 1.00 98.00 489 ASN A CA 1
ATOM 3390 C C . ASN A 1 489 ? -24.768 6.592 40.664 1.00 98.00 489 ASN A C 1
ATOM 3392 O O . ASN A 1 489 ? -24.402 6.736 39.494 1.00 98.00 489 ASN A O 1
ATOM 3396 N N . ILE A 1 490 ? -25.881 5.949 40.999 1.00 98.69 490 ILE A N 1
ATOM 3397 C CA . ILE A 1 490 ? -26.913 5.558 40.043 1.00 98.69 490 ILE A CA 1
ATOM 3398 C C . ILE A 1 490 ? -28.231 6.173 40.514 1.00 98.69 490 ILE A C 1
ATOM 3400 O O . ILE A 1 490 ? -28.676 5.890 41.628 1.00 98.69 490 ILE A O 1
ATOM 3404 N N . GLN A 1 491 ? -28.889 7.013 39.713 1.00 98.44 491 GLN A N 1
ATOM 3405 C CA . GLN A 1 491 ? -30.182 7.564 40.144 1.00 98.44 491 GLN A CA 1
ATOM 3406 C C . GLN A 1 491 ? -31.268 6.487 40.100 1.00 98.44 491 GLN A C 1
ATOM 3408 O O . GLN A 1 491 ? -31.935 6.254 41.104 1.00 98.44 491 GLN A O 1
ATOM 3413 N N . THR A 1 492 ? -31.406 5.770 38.988 1.00 98.56 492 THR A N 1
ATOM 3414 C CA . THR A 1 492 ? -32.351 4.653 38.881 1.00 98.56 492 THR A CA 1
ATOM 3415 C C . THR A 1 492 ? -31.658 3.417 38.333 1.00 98.56 492 THR A C 1
ATOM 3417 O O . THR A 1 492 ? -31.197 3.421 37.198 1.00 98.56 492 THR A O 1
ATOM 3420 N N . LEU A 1 493 ? -31.616 2.344 39.119 1.00 98.56 493 LEU A N 1
ATOM 3421 C CA . LEU A 1 493 ? -31.221 1.008 38.687 1.00 98.56 493 LEU A CA 1
ATOM 3422 C C . LEU A 1 493 ? -32.473 0.145 38.550 1.00 98.56 493 LEU A C 1
ATOM 3424 O O . LEU A 1 493 ? -33.165 -0.095 39.533 1.00 98.56 493 LEU A O 1
ATOM 3428 N N . THR A 1 494 ? -32.741 -0.358 37.351 1.00 98.19 494 THR A N 1
ATOM 3429 C CA . THR A 1 494 ? -33.796 -1.343 37.105 1.00 98.19 494 THR A CA 1
ATOM 3430 C C . THR A 1 494 ? -33.175 -2.646 36.625 1.00 98.19 494 THR A C 1
ATOM 3432 O O . THR A 1 494 ? -32.485 -2.685 35.604 1.00 98.19 494 THR A O 1
ATOM 3435 N N . LEU A 1 495 ? -33.420 -3.717 37.375 1.00 97.62 495 LEU A N 1
ATOM 3436 C CA . LEU A 1 495 ? -33.072 -5.080 36.995 1.00 97.62 495 LEU A CA 1
ATOM 3437 C C . LEU A 1 495 ? -34.336 -5.751 36.469 1.00 97.62 495 LEU A C 1
ATOM 3439 O O . LEU A 1 495 ? -35.262 -6.013 37.239 1.00 97.62 495 LEU A O 1
ATOM 3443 N N . GLU A 1 496 ? -34.390 -6.000 35.163 1.00 96.44 496 GLU A N 1
ATOM 3444 C CA . GLU A 1 496 ? -35.532 -6.675 34.552 1.00 96.44 496 GLU A CA 1
ATOM 3445 C C . GLU A 1 496 ? -35.586 -8.150 34.953 1.00 96.44 496 GLU A C 1
ATOM 3447 O O . GLU A 1 496 ? -34.592 -8.753 35.350 1.00 96.44 496 GLU A O 1
ATOM 3452 N N . SER A 1 497 ? -36.745 -8.781 34.778 1.00 93.88 497 SER A N 1
ATOM 3453 C CA . SER A 1 497 ? -36.935 -10.207 35.098 1.00 93.88 497 SER A CA 1
ATOM 3454 C C . SER A 1 497 ? -35.953 -11.159 34.393 1.00 93.88 497 SER A C 1
ATOM 3456 O O . SER A 1 497 ? -35.645 -12.226 34.929 1.00 93.88 497 SER A O 1
ATOM 3458 N N . ASN A 1 498 ? -35.435 -10.763 33.225 1.00 93.88 498 ASN A N 1
ATOM 3459 C CA . ASN A 1 498 ? -34.448 -11.512 32.442 1.00 93.88 498 ASN A CA 1
ATOM 3460 C C . ASN A 1 498 ? -32.989 -11.170 32.788 1.00 93.88 498 ASN A C 1
ATOM 3462 O O . ASN A 1 498 ? -32.087 -11.786 32.224 1.00 93.88 498 ASN A O 1
ATOM 3466 N N . ALA A 1 499 ? -32.748 -10.215 33.691 1.00 95.19 499 ALA A N 1
ATOM 3467 C CA . ALA A 1 499 ? -31.405 -9.796 34.059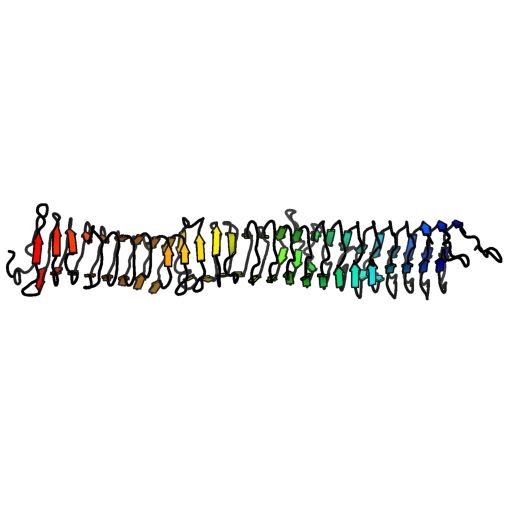 1.00 95.19 499 ALA A CA 1
ATOM 3468 C C . ALA A 1 499 ? -30.594 -10.961 34.663 1.00 95.19 499 ALA A C 1
ATOM 3470 O O . ALA A 1 499 ? -31.072 -11.654 35.557 1.00 95.19 499 ALA A O 1
ATOM 3471 N N . ASP A 1 500 ? -29.351 -11.164 34.237 1.00 94.44 500 ASP A N 1
ATOM 3472 C CA . ASP A 1 500 ? -28.404 -12.113 34.836 1.00 94.44 500 ASP A CA 1
ATOM 3473 C C . ASP A 1 500 ? -27.119 -11.377 35.224 1.00 94.44 500 ASP A C 1
ATOM 3475 O O . ASP A 1 500 ? -26.431 -10.832 34.368 1.00 94.44 500 ASP A O 1
ATOM 3479 N N . LEU A 1 501 ? -26.816 -11.315 36.520 1.00 94.50 501 LEU A N 1
ATOM 3480 C CA . LEU A 1 501 ? -25.688 -10.551 37.066 1.00 94.50 501 LEU A CA 1
ATOM 3481 C C . LEU A 1 501 ? -24.587 -11.463 37.644 1.00 94.50 501 LEU A C 1
ATOM 3483 O O . LEU A 1 501 ? -23.779 -11.036 38.475 1.00 94.50 501 LEU A O 1
ATOM 3487 N N . GLY A 1 502 ? -24.584 -12.744 37.263 1.00 91.62 502 GLY A N 1
ATOM 3488 C CA . GLY A 1 502 ? -23.648 -13.725 37.804 1.00 91.62 502 GLY A CA 1
ATOM 3489 C C . GLY A 1 502 ? -23.744 -13.868 39.328 1.00 91.62 502 GLY A C 1
ATOM 3490 O O . GLY A 1 502 ? -24.762 -13.564 39.950 1.00 91.62 502 GLY A O 1
ATOM 3491 N N . SER A 1 503 ? -22.671 -14.351 39.959 1.00 89.56 503 SER A N 1
ATOM 3492 C CA . SER A 1 503 ? -22.654 -14.596 41.410 1.00 89.56 503 SER A CA 1
ATOM 3493 C C . SER A 1 503 ? -22.510 -13.329 42.255 1.00 89.56 503 SER A C 1
ATOM 3495 O O . SER A 1 503 ? -22.902 -13.336 43.421 1.00 89.56 503 SER A O 1
ATOM 3497 N N . VAL A 1 504 ? -21.927 -12.267 41.689 1.00 93.50 504 VAL A N 1
ATOM 3498 C CA . VAL A 1 504 ? -21.706 -10.987 42.382 1.00 93.50 504 VAL A CA 1
ATOM 3499 C C . VAL A 1 504 ? -23.027 -10.246 42.579 1.00 93.50 504 VAL A C 1
ATOM 3501 O O . VAL A 1 504 ? -23.241 -9.657 43.637 1.00 93.50 504 VAL A O 1
ATOM 3504 N N . GLY A 1 505 ? -23.931 -10.301 41.595 1.00 95.56 505 GLY A N 1
ATOM 3505 C CA . GLY A 1 505 ? -25.168 -9.531 41.639 1.00 95.56 505 GLY A CA 1
ATOM 3506 C C . GLY A 1 505 ? -24.881 -8.030 41.561 1.00 95.56 505 GLY A C 1
ATOM 3507 O O . GLY A 1 505 ? -24.181 -7.575 40.655 1.00 95.56 505 GLY A O 1
ATOM 3508 N N . VAL A 1 506 ? -25.416 -7.263 42.510 1.00 97.56 506 VAL A N 1
ATOM 3509 C CA . VAL A 1 506 ? -25.128 -5.831 42.672 1.00 97.56 506 VAL A CA 1
ATOM 3510 C C . VAL A 1 506 ? -24.245 -5.626 43.899 1.00 97.56 506 VAL A C 1
ATOM 3512 O O . VAL A 1 506 ? -24.678 -5.897 45.015 1.00 97.56 506 VAL A O 1
ATOM 3515 N N . SER A 1 507 ? -23.038 -5.099 43.709 1.00 97.38 507 SER A N 1
ATOM 3516 C CA . SER A 1 507 ? -22.161 -4.618 44.779 1.00 97.38 507 SER A CA 1
ATOM 3517 C C . SER A 1 507 ? -22.190 -3.093 44.798 1.00 97.38 507 SER A C 1
ATOM 3519 O O . SER A 1 507 ? -21.705 -2.453 43.866 1.00 97.38 507 SER A O 1
ATOM 3521 N N . ASN A 1 508 ? -22.782 -2.507 45.836 1.00 97.19 508 ASN A N 1
ATOM 3522 C CA . ASN A 1 508 ? -22.966 -1.068 45.976 1.00 97.19 508 ASN A CA 1
ATOM 3523 C C . ASN A 1 508 ? -22.109 -0.484 47.109 1.00 97.19 508 ASN A C 1
ATOM 3525 O O . ASN A 1 508 ? -22.515 -0.492 48.271 1.00 97.19 508 ASN A O 1
ATOM 3529 N N . ASP A 1 509 ? -20.982 0.107 46.732 1.00 97.12 509 ASP A N 1
ATOM 3530 C CA . ASP A 1 509 ? -20.096 0.923 47.570 1.00 97.12 509 ASP A CA 1
ATOM 3531 C C . ASP A 1 509 ? -20.311 2.433 47.350 1.00 97.12 509 ASP A C 1
ATOM 3533 O O . ASP A 1 509 ? -19.570 3.254 47.891 1.00 97.12 509 ASP A O 1
ATOM 3537 N N . GLY A 1 510 ? -21.309 2.804 46.545 1.00 96.19 510 GLY A N 1
ATOM 3538 C CA . GLY A 1 510 ? -21.702 4.177 46.245 1.00 96.19 510 GLY A CA 1
ATOM 3539 C C . GLY A 1 510 ? -23.153 4.470 46.639 1.00 96.19 510 GLY A C 1
ATOM 3540 O O . GLY A 1 510 ? -23.664 3.961 47.640 1.00 96.19 510 GLY A O 1
ATOM 3541 N N . VAL A 1 511 ? -23.846 5.299 45.860 1.00 96.75 511 VAL A N 1
ATOM 3542 C CA . VAL A 1 511 ? -25.250 5.660 46.120 1.00 96.75 511 VAL A CA 1
ATOM 3543 C C . VAL A 1 511 ? -26.146 5.183 44.987 1.00 96.75 511 VAL A C 1
ATOM 3545 O O . VAL A 1 511 ? -25.893 5.476 43.823 1.00 96.75 511 VAL A O 1
ATOM 3548 N N . ILE A 1 512 ? -27.238 4.501 45.328 1.00 98.44 512 ILE A N 1
ATOM 3549 C CA . ILE A 1 512 ? -28.322 4.209 44.384 1.00 98.44 512 ILE A CA 1
ATOM 3550 C C . ILE A 1 512 ? -29.584 4.922 44.869 1.00 98.44 512 ILE A C 1
ATOM 3552 O O . ILE A 1 512 ? -30.075 4.617 45.951 1.00 98.44 512 ILE A O 1
ATOM 3556 N N . THR A 1 513 ? -30.135 5.875 44.113 1.00 97.44 513 THR A N 1
ATOM 3557 C CA . THR A 1 513 ? -31.323 6.625 44.581 1.00 97.44 513 THR A CA 1
ATOM 3558 C C . THR A 1 513 ? -32.585 5.760 44.546 1.00 97.44 513 THR A C 1
ATOM 3560 O O . THR A 1 513 ? -33.360 5.762 45.502 1.00 97.44 513 THR A O 1
ATOM 3563 N N . SER A 1 514 ? -32.776 4.980 43.485 1.00 97.12 514 SER A N 1
ATOM 3564 C CA . SER A 1 514 ? -33.853 4.001 43.342 1.00 97.12 514 SER A CA 1
ATOM 3565 C C . SER A 1 514 ? -33.305 2.717 42.726 1.00 97.12 514 SER A C 1
ATOM 3567 O O . SER A 1 514 ? -32.653 2.759 41.686 1.00 97.12 514 SER A O 1
ATOM 3569 N N . LEU A 1 515 ? -33.554 1.582 43.376 1.00 97.81 515 LEU A N 1
ATOM 3570 C CA . LEU A 1 515 ? -33.263 0.249 42.861 1.00 97.81 515 LEU A CA 1
ATOM 3571 C C . LEU A 1 515 ? -34.577 -0.521 42.754 1.00 97.81 515 LEU A C 1
ATOM 3573 O O . LEU A 1 515 ? -35.211 -0.772 43.773 1.00 97.81 515 LEU A O 1
ATOM 3577 N N . ASN A 1 516 ? -34.954 -0.907 41.539 1.00 95.88 516 ASN A N 1
ATOM 3578 C CA . ASN A 1 516 ? -36.129 -1.726 41.251 1.00 95.88 516 ASN A CA 1
ATOM 3579 C C . ASN A 1 516 ? -35.663 -3.110 40.796 1.00 95.88 516 ASN A C 1
ATOM 3581 O O . ASN A 1 516 ? -35.037 -3.237 39.737 1.00 95.88 516 ASN A O 1
ATOM 3585 N N . ASN A 1 517 ? -35.924 -4.142 41.598 1.00 95.38 517 ASN A N 1
ATOM 3586 C CA . ASN A 1 517 ? -35.518 -5.504 41.277 1.00 95.38 517 ASN A CA 1
ATOM 3587 C C . ASN A 1 517 ? -36.703 -6.398 40.895 1.00 95.38 517 ASN A C 1
ATOM 3589 O O . ASN A 1 517 ? -37.427 -6.880 41.765 1.00 95.38 517 ASN A O 1
ATOM 3593 N N . HIS A 1 518 ? -36.782 -6.745 39.610 1.00 94.38 518 HIS A N 1
ATOM 3594 C CA . HIS A 1 518 ? -37.739 -7.714 39.072 1.00 94.38 518 HIS A CA 1
ATOM 3595 C C . HIS A 1 518 ? -37.127 -9.110 38.858 1.00 94.38 518 HIS A C 1
ATOM 3597 O O . HIS A 1 518 ? -37.825 -10.038 38.440 1.00 94.38 518 HIS A O 1
ATOM 3603 N N . LYS A 1 519 ? -35.826 -9.298 39.124 1.00 93.31 519 LYS A N 1
ATOM 3604 C CA . LYS A 1 519 ? -35.133 -10.579 38.947 1.00 93.31 519 LYS A CA 1
ATOM 3605 C C . LYS A 1 519 ? -35.134 -11.397 40.236 1.00 93.31 519 LYS A C 1
ATOM 3607 O O . LYS A 1 519 ? -34.636 -10.979 41.280 1.00 93.31 519 LYS A O 1
ATOM 3612 N N . ALA A 1 520 ? -35.632 -12.629 40.146 1.00 91.38 520 ALA A N 1
ATOM 3613 C CA . ALA A 1 520 ? -35.602 -13.574 41.260 1.00 91.38 520 ALA A CA 1
ATOM 3614 C C . ALA A 1 520 ? -34.188 -14.118 41.525 1.00 91.38 520 ALA A C 1
ATOM 3616 O O . ALA A 1 520 ? -33.448 -14.428 40.591 1.00 91.38 520 ALA A O 1
ATOM 3617 N N . GLY A 1 521 ? -33.841 -14.318 42.795 1.00 89.06 521 GLY A N 1
ATOM 3618 C CA . GLY A 1 521 ? -32.549 -14.862 43.221 1.00 89.06 521 GLY A CA 1
ATOM 3619 C C . GLY A 1 521 ? -31.396 -13.863 43.118 1.00 89.06 521 GLY A C 1
ATOM 3620 O O . GLY A 1 521 ? -30.246 -14.282 43.022 1.00 89.06 521 GLY A O 1
ATOM 3621 N N . MET A 1 522 ? -31.693 -12.562 43.095 1.00 93.56 522 MET A N 1
ATOM 3622 C CA . MET A 1 522 ? -30.668 -11.524 43.042 1.00 93.56 522 MET A CA 1
ATOM 3623 C C . MET A 1 522 ? -29.960 -11.357 44.378 1.00 93.56 522 MET A C 1
ATOM 3625 O O . MET A 1 522 ? -30.606 -11.312 45.423 1.00 93.56 522 MET A O 1
ATOM 3629 N N . GLN A 1 523 ? -28.638 -11.200 44.326 1.00 93.81 523 GLN A N 1
ATOM 3630 C CA . GLN A 1 523 ? -27.840 -10.761 45.466 1.00 93.81 523 GLN A CA 1
ATOM 3631 C C . GLN A 1 523 ? -27.554 -9.263 45.351 1.00 93.81 523 GLN A C 1
ATOM 3633 O O . GLN A 1 523 ? -27.110 -8.791 44.304 1.00 93.81 523 GLN A O 1
ATOM 3638 N N . ILE A 1 524 ? -27.806 -8.526 46.429 1.00 95.50 524 ILE A N 1
ATOM 3639 C CA . ILE A 1 524 ? -27.480 -7.108 46.564 1.00 95.50 524 ILE A CA 1
ATOM 3640 C C . ILE A 1 524 ? -26.602 -6.962 47.802 1.00 95.50 524 ILE A C 1
ATOM 3642 O O . ILE A 1 524 ? -27.075 -7.128 48.921 1.00 95.50 524 ILE A O 1
ATOM 3646 N N . THR A 1 525 ? -25.329 -6.640 47.609 1.00 95.44 525 THR A N 1
ATOM 3647 C CA . THR A 1 525 ? -24.402 -6.288 48.687 1.00 95.44 525 THR A CA 1
ATOM 3648 C C . THR A 1 525 ? -24.296 -4.773 48.751 1.00 95.44 525 THR A C 1
ATOM 3650 O O . THR A 1 525 ? -23.672 -4.160 47.894 1.00 95.44 525 THR A O 1
ATOM 3653 N N . ASN A 1 526 ? -24.923 -4.155 49.746 1.00 94.50 526 ASN A N 1
ATOM 3654 C CA . ASN A 1 526 ? -24.919 -2.709 49.928 1.00 94.50 526 ASN A CA 1
ATOM 3655 C C . ASN A 1 526 ? -24.000 -2.323 51.091 1.00 94.50 526 ASN A C 1
ATOM 3657 O O . ASN A 1 526 ? -24.263 -2.680 52.239 1.00 94.50 526 ASN A O 1
ATOM 3661 N N . ALA A 1 527 ? -22.939 -1.573 50.813 1.00 93.19 527 ALA A N 1
ATOM 3662 C CA . ALA A 1 527 ? -22.012 -1.058 51.817 1.00 93.19 527 ALA A CA 1
ATOM 3663 C C . ALA A 1 527 ? -22.287 0.404 52.201 1.00 93.19 527 ALA A C 1
ATOM 3665 O O . ALA A 1 527 ? -21.836 0.836 53.259 1.00 93.19 527 ALA A O 1
ATOM 3666 N N . GLN A 1 528 ? -23.037 1.151 51.383 1.00 90.31 528 GLN A N 1
ATOM 3667 C CA . GLN A 1 528 ? -23.300 2.576 51.596 1.00 90.31 528 GLN A CA 1
ATOM 3668 C C . GLN A 1 528 ? -24.796 2.896 51.666 1.00 90.31 528 GLN A C 1
ATOM 3670 O O . GLN A 1 528 ? -25.402 2.759 52.729 1.00 90.31 528 GLN A O 1
ATOM 3675 N N . GLY A 1 529 ? -25.406 3.367 50.575 1.00 90.69 529 GLY A N 1
ATOM 3676 C CA . GLY A 1 529 ? -26.749 3.935 50.610 1.00 90.69 529 GLY A CA 1
ATOM 3677 C C . GLY A 1 529 ? -27.586 3.553 49.402 1.00 90.69 529 GLY A C 1
ATOM 3678 O O . GLY A 1 529 ? -27.201 3.802 48.261 1.00 90.69 529 GLY A O 1
ATOM 3679 N N . ILE A 1 530 ? -28.772 3.019 49.678 1.00 94.88 530 ILE A N 1
ATOM 3680 C CA . ILE A 1 530 ? -29.874 2.946 48.724 1.00 94.88 530 ILE A CA 1
ATOM 3681 C C . ILE A 1 530 ? -30.960 3.914 49.209 1.00 94.88 530 ILE A C 1
ATOM 3683 O O . ILE A 1 530 ? -31.276 3.966 50.396 1.00 94.88 530 ILE A O 1
ATOM 3687 N N . GLY A 1 531 ? -31.521 4.732 48.325 1.00 92.38 531 GLY A N 1
ATOM 3688 C CA . GLY A 1 531 ? -32.658 5.591 48.649 1.00 92.38 531 GLY A CA 1
ATOM 3689 C C . GLY A 1 531 ? -33.917 4.749 48.808 1.00 92.38 531 GLY A C 1
ATOM 3690 O O . GLY A 1 531 ? -34.348 4.441 49.920 1.00 92.38 531 GLY A O 1
ATOM 3691 N N . THR A 1 532 ? -34.486 4.364 47.672 1.00 92.50 532 THR A N 1
ATOM 3692 C CA . THR A 1 532 ? -35.643 3.475 47.581 1.00 92.50 532 THR A CA 1
ATOM 3693 C C . THR A 1 532 ? -35.215 2.123 47.028 1.00 92.50 532 THR A C 1
ATOM 3695 O O . THR A 1 532 ? -34.597 2.074 45.968 1.00 92.50 532 THR A O 1
ATOM 3698 N N . LEU A 1 533 ? -35.553 1.038 47.718 1.00 93.56 533 LEU A N 1
ATOM 3699 C CA . LEU A 1 533 ? -35.406 -0.330 47.229 1.00 93.56 533 LEU A CA 1
ATOM 3700 C C . LEU A 1 533 ? -36.800 -0.923 47.008 1.00 93.56 533 LEU A C 1
ATOM 3702 O O . LEU A 1 533 ? -37.504 -1.173 47.982 1.00 93.56 533 LEU A O 1
ATOM 3706 N N . ALA A 1 534 ? -37.181 -1.134 45.751 1.00 92.12 534 ALA A N 1
ATOM 3707 C CA . ALA A 1 534 ? -38.383 -1.862 45.361 1.00 92.12 534 ALA A CA 1
ATOM 3708 C C . ALA A 1 534 ? -38.012 -3.303 44.982 1.00 92.12 534 ALA A C 1
ATOM 3710 O O . ALA A 1 534 ? -37.106 -3.542 44.176 1.00 92.12 534 ALA A O 1
ATOM 3711 N N . VAL A 1 535 ? -38.681 -4.263 45.613 1.00 91.94 535 VAL A N 1
ATOM 3712 C CA . VAL A 1 535 ? -38.412 -5.695 45.504 1.00 91.94 535 VAL A CA 1
ATOM 3713 C C . VAL A 1 535 ? -39.654 -6.390 44.962 1.00 91.94 535 VAL A C 1
ATOM 3715 O O . VAL A 1 535 ? -40.576 -6.700 45.713 1.00 91.94 535 VAL A O 1
ATOM 3718 N N . ASP A 1 536 ? -39.640 -6.682 43.666 1.00 91.06 536 ASP A N 1
ATOM 3719 C CA . ASP A 1 536 ? -40.735 -7.358 42.957 1.00 91.06 536 ASP A CA 1
ATOM 3720 C C . ASP A 1 536 ? -40.466 -8.865 42.784 1.00 91.06 536 ASP A C 1
ATOM 3722 O O . ASP A 1 536 ? -41.323 -9.632 42.341 1.00 91.06 536 ASP A O 1
ATOM 3726 N N . ALA A 1 537 ? -39.254 -9.314 43.131 1.00 90.38 537 ALA A N 1
ATOM 3727 C CA . ALA A 1 537 ? -38.834 -10.708 43.074 1.00 90.38 537 ALA A CA 1
ATOM 3728 C C . ALA A 1 537 ? -37.822 -11.060 44.178 1.00 90.38 537 ALA A C 1
ATOM 3730 O O . ALA A 1 537 ? -37.169 -10.189 44.755 1.00 90.38 537 ALA A O 1
ATOM 3731 N N . ASN A 1 538 ? -37.683 -12.362 44.472 1.00 90.75 538 ASN A N 1
ATOM 3732 C CA . ASN A 1 538 ? -36.848 -12.853 45.576 1.00 90.75 538 ASN A CA 1
ATOM 3733 C C . ASN A 1 538 ? -35.443 -12.239 45.556 1.00 90.75 538 ASN A C 1
ATOM 3735 O O . ASN A 1 538 ? -34.717 -12.395 44.573 1.00 90.75 538 ASN A O 1
ATOM 3739 N N . THR A 1 539 ? -35.056 -11.596 46.653 1.00 91.94 539 THR A N 1
ATOM 3740 C CA . THR A 1 539 ? -33.808 -10.836 46.768 1.00 91.94 539 THR A CA 1
ATOM 3741 C C . THR A 1 539 ? -33.101 -11.183 48.065 1.00 91.94 539 THR A C 1
ATOM 3743 O O . THR A 1 539 ? -33.722 -11.199 49.126 1.00 91.94 539 THR A O 1
ATOM 3746 N N . THR A 1 540 ? -31.796 -11.411 47.981 1.00 93.12 540 THR A N 1
ATOM 3747 C CA . THR A 1 540 ? -30.914 -11.516 49.141 1.00 93.12 540 THR A CA 1
ATOM 3748 C C . THR A 1 540 ? -30.141 -10.213 49.294 1.00 93.12 540 THR A C 1
ATOM 3750 O O . THR A 1 540 ? -29.398 -9.817 48.398 1.00 93.12 540 THR A O 1
ATOM 3753 N N . TYR A 1 541 ? -30.308 -9.554 50.433 1.00 92.62 541 TYR A N 1
ATOM 3754 C CA . TYR A 1 541 ? -29.609 -8.338 50.819 1.00 92.62 541 TYR A CA 1
ATOM 3755 C C . TYR A 1 541 ? -28.465 -8.65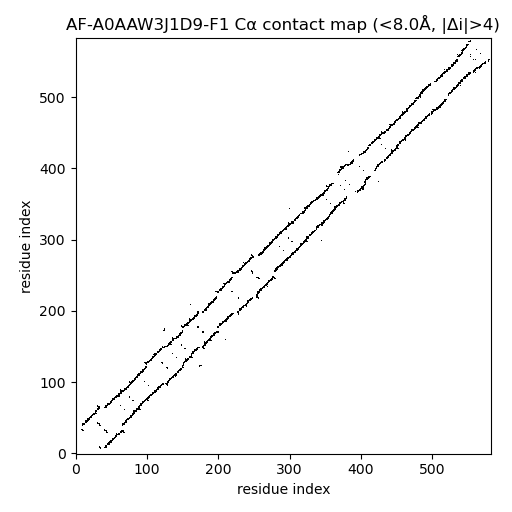5 51.785 1.00 92.62 541 TYR A C 1
ATOM 3757 O O . TYR A 1 541 ? -28.651 -9.349 52.783 1.00 92.62 541 TYR A O 1
ATOM 3765 N N . ALA A 1 542 ? -27.289 -8.106 51.519 1.00 92.00 542 ALA A N 1
ATOM 3766 C CA . ALA A 1 542 ? -26.095 -8.225 52.341 1.00 92.00 542 ALA A CA 1
ATOM 3767 C C . ALA A 1 542 ? -25.415 -6.856 52.514 1.00 92.00 542 ALA A C 1
ATOM 3769 O O . ALA A 1 542 ? -25.749 -5.885 51.835 1.00 92.00 542 ALA A O 1
ATOM 3770 N N . GLY A 1 543 ? -24.424 -6.794 53.404 1.00 88.62 543 GLY A N 1
ATOM 3771 C CA . GLY A 1 543 ? -23.662 -5.577 53.695 1.00 88.62 543 GLY A CA 1
ATOM 3772 C C . GLY A 1 543 ? -24.260 -4.718 54.814 1.00 88.62 543 GLY A C 1
ATOM 3773 O O . GLY A 1 543 ? -25.295 -5.051 55.390 1.00 88.62 543 GLY A O 1
ATOM 3774 N N . ALA A 1 544 ? -23.545 -3.648 55.172 1.00 88.06 544 ALA A N 1
ATOM 3775 C CA . ALA A 1 544 ? -23.854 -2.768 56.307 1.00 88.06 544 ALA A CA 1
ATOM 3776 C C . ALA A 1 544 ? -24.491 -1.426 55.895 1.00 88.06 544 ALA A C 1
ATOM 3778 O O . ALA A 1 544 ? -24.729 -0.567 56.745 1.00 88.06 544 ALA A O 1
ATOM 3779 N N . GLY A 1 545 ? -24.738 -1.234 54.599 1.00 87.38 545 GLY A N 1
ATOM 3780 C CA . GLY A 1 545 ? -25.330 -0.025 54.050 1.00 87.38 545 GLY A CA 1
ATOM 3781 C C . GLY A 1 545 ? -26.784 0.178 54.481 1.00 87.38 545 GLY A C 1
ATOM 3782 O O . GLY A 1 545 ? -27.471 -0.743 54.934 1.00 87.38 545 GLY A O 1
ATOM 3783 N N . SER A 1 546 ? -27.259 1.411 54.325 1.00 89.38 546 SER A N 1
ATOM 3784 C CA . SER A 1 546 ? -28.601 1.840 54.717 1.00 89.38 546 SER A CA 1
ATOM 3785 C C . SER A 1 546 ? -29.574 1.932 53.541 1.00 89.38 546 SER A C 1
ATOM 3787 O O . SER A 1 546 ? -29.170 2.178 52.402 1.00 89.38 546 SER A O 1
ATOM 3789 N N . ILE A 1 547 ? -30.864 1.767 53.844 1.00 90.12 547 ILE A N 1
ATOM 3790 C CA . ILE A 1 547 ? -31.986 2.157 52.986 1.00 90.12 547 ILE A CA 1
ATOM 3791 C C . ILE A 1 547 ? -32.617 3.408 53.599 1.00 90.12 547 ILE A C 1
ATOM 3793 O O . ILE A 1 547 ? -33.033 3.396 54.761 1.00 90.12 547 ILE A O 1
ATOM 3797 N N . THR A 1 548 ? -32.643 4.504 52.842 1.00 86.94 548 THR A N 1
ATOM 3798 C CA . THR A 1 548 ? -32.829 5.843 53.425 1.00 86.94 548 THR A CA 1
ATOM 3799 C C . THR A 1 548 ? -34.182 6.498 53.161 1.00 86.94 548 THR A C 1
ATOM 3801 O O . THR A 1 548 ? -34.561 7.382 53.929 1.00 86.94 548 THR A O 1
ATOM 3804 N N . ASN A 1 549 ? -34.933 6.055 52.144 1.00 84.62 549 ASN A N 1
ATOM 3805 C CA . ASN A 1 549 ? -36.234 6.623 51.762 1.00 84.62 549 ASN A CA 1
ATOM 3806 C C . ASN A 1 549 ? -37.395 5.613 51.742 1.00 84.62 549 ASN A C 1
ATOM 3808 O O . ASN A 1 549 ? -38.481 5.927 52.215 1.00 84.62 549 ASN A O 1
ATOM 3812 N N . ALA A 1 550 ? -37.225 4.411 51.197 1.00 85.88 550 ALA A N 1
ATOM 3813 C CA . ALA A 1 550 ? -38.279 3.394 51.260 1.00 85.88 550 ALA A CA 1
ATOM 3814 C C . ALA A 1 550 ? -37.735 1.996 50.966 1.00 85.88 550 ALA A C 1
ATOM 3816 O O . ALA A 1 550 ? -36.878 1.823 50.105 1.00 85.88 550 ALA A O 1
ATOM 3817 N N . LEU A 1 551 ? -38.274 0.998 51.663 1.00 88.62 551 LEU A N 1
ATOM 3818 C CA . LEU A 1 551 ? -38.188 -0.405 51.277 1.00 88.62 551 LEU A CA 1
ATOM 3819 C C . LEU A 1 551 ? -39.604 -0.845 50.907 1.00 88.62 551 LEU A C 1
ATOM 3821 O O . LEU A 1 551 ? -40.485 -0.843 51.769 1.00 88.62 551 LEU A O 1
ATOM 3825 N N . ASP A 1 552 ? -39.815 -1.175 49.640 1.00 86.62 552 ASP A N 1
ATOM 3826 C CA . ASP A 1 552 ? -41.082 -1.674 49.115 1.00 86.62 552 ASP A CA 1
ATOM 3827 C C . ASP A 1 552 ? -40.904 -3.118 48.648 1.00 86.62 552 ASP A C 1
ATOM 3829 O O . ASP A 1 552 ? -39.936 -3.440 47.962 1.00 86.62 552 ASP A O 1
ATOM 3833 N N . ILE A 1 553 ? -41.802 -4.003 49.067 1.00 86.38 553 ILE A N 1
ATOM 3834 C CA . ILE A 1 553 ? -41.754 -5.433 48.752 1.00 86.38 553 ILE A CA 1
ATOM 3835 C C . ILE A 1 553 ? -43.133 -5.796 48.212 1.00 86.38 553 ILE A C 1
ATOM 3837 O O . ILE A 1 553 ? -44.095 -5.891 48.983 1.00 86.38 553 ILE A O 1
ATOM 3841 N N . ASP A 1 554 ? -43.234 -5.977 46.894 1.00 74.94 554 ASP A N 1
ATOM 3842 C CA . ASP A 1 554 ? -44.504 -6.268 46.232 1.00 74.94 554 ASP A CA 1
ATOM 3843 C C . ASP A 1 554 ? -44.704 -7.780 46.033 1.00 74.94 554 ASP A C 1
ATOM 3845 O O . ASP A 1 554 ? -43.793 -8.522 45.666 1.00 74.94 554 ASP A O 1
ATOM 3849 N N . GLY A 1 555 ? -45.932 -8.249 46.274 1.00 65.56 555 GLY A N 1
ATOM 3850 C CA . GLY A 1 555 ? -46.360 -9.637 46.067 1.00 65.56 555 GLY A CA 1
ATOM 3851 C C . GLY A 1 555 ? -46.432 -10.529 47.319 1.00 65.56 555 GLY A C 1
ATOM 3852 O O . GLY A 1 555 ? -45.674 -10.417 48.275 1.00 65.56 555 GLY A O 1
ATOM 3853 N N . THR A 1 556 ? -47.363 -11.493 47.313 1.00 60.22 556 THR A N 1
ATOM 3854 C CA . THR A 1 556 ? -47.591 -12.440 48.429 1.00 60.22 556 THR A CA 1
ATOM 3855 C C . THR A 1 556 ? -46.569 -13.585 48.513 1.00 60.22 556 THR A C 1
ATOM 3857 O O . THR A 1 556 ? -46.663 -14.402 49.425 1.00 60.22 556 THR A O 1
ATOM 3860 N N . GLN A 1 557 ? -45.651 -13.702 47.545 1.00 72.31 557 GLN A N 1
ATOM 3861 C CA . GLN A 1 557 ? -44.648 -14.781 47.441 1.00 72.31 557 GLN A CA 1
ATOM 3862 C C . GLN A 1 557 ? -43.200 -14.267 47.335 1.00 72.31 557 GLN A C 1
ATOM 3864 O O . GLN A 1 557 ? -42.276 -15.075 47.238 1.00 72.31 557 GLN A O 1
ATOM 3869 N N . THR A 1 558 ? -43.003 -12.948 47.352 1.00 79.38 558 THR A N 1
ATOM 3870 C CA . THR A 1 558 ? -41.689 -12.315 47.231 1.00 79.38 558 THR A CA 1
ATOM 3871 C C . THR A 1 558 ? -40.955 -12.393 48.562 1.00 79.38 558 THR A C 1
ATOM 3873 O O . THR A 1 558 ? -41.454 -11.934 49.586 1.00 79.38 558 THR A O 1
ATOM 3876 N N . GLN A 1 559 ? -39.774 -13.006 48.558 1.00 83.06 559 GLN A N 1
ATOM 3877 C CA . GLN A 1 559 ? -38.921 -13.133 49.738 1.00 83.06 559 GLN A CA 1
ATOM 3878 C C . GLN A 1 559 ? -37.807 -12.089 49.702 1.00 83.06 559 GLN A C 1
ATOM 3880 O O . GLN A 1 559 ? -37.044 -12.017 48.738 1.00 83.06 559 GLN A O 1
ATOM 3885 N N . PHE A 1 560 ? -37.694 -11.318 50.779 1.00 87.88 560 PHE A N 1
ATOM 3886 C CA . PHE A 1 560 ? -36.562 -10.436 51.028 1.00 87.88 560 PHE A CA 1
ATOM 3887 C C . PHE A 1 560 ? -35.734 -11.014 52.173 1.00 87.88 560 PHE A C 1
ATOM 3889 O O . PHE A 1 560 ? -36.129 -10.951 53.336 1.00 87.88 560 PHE A O 1
ATOM 3896 N N . THR A 1 561 ? -34.601 -11.613 51.829 1.00 87.94 561 THR A N 1
ATOM 3897 C CA . THR A 1 561 ? -33.728 -12.303 52.778 1.00 87.94 561 THR A CA 1
ATOM 3898 C C . THR A 1 561 ? -32.559 -11.404 53.137 1.00 87.94 561 THR A C 1
ATOM 3900 O O . THR A 1 561 ? -31.915 -10.857 52.249 1.00 87.94 561 THR A O 1
ATOM 3903 N N . ILE A 1 562 ? -32.231 -11.289 54.420 1.00 87.62 562 ILE A N 1
ATOM 3904 C CA . ILE A 1 562 ? -30.992 -10.645 54.866 1.00 87.62 562 ILE A CA 1
ATOM 3905 C C . ILE A 1 562 ? -29.959 -11.754 55.080 1.00 87.62 562 ILE A C 1
ATOM 3907 O O . ILE A 1 562 ? -30.224 -12.700 55.821 1.00 87.62 562 ILE A O 1
ATOM 3911 N N . ASP A 1 563 ? -28.811 -11.672 54.408 1.00 85.56 563 ASP A N 1
ATOM 3912 C CA . ASP A 1 563 ? -27.724 -12.639 54.580 1.00 85.56 563 ASP A CA 1
ATOM 3913 C C . ASP A 1 563 ? -27.206 -12.643 56.030 1.00 85.56 563 ASP A C 1
ATOM 3915 O O . ASP A 1 563 ? -27.265 -11.636 56.735 1.00 85.56 563 ASP A O 1
ATOM 3919 N N . ASN A 1 564 ? -26.633 -13.766 56.465 1.00 75.94 564 ASN A N 1
ATOM 3920 C CA . ASN A 1 564 ? -26.133 -13.968 57.827 1.00 75.94 564 ASN A CA 1
ATOM 3921 C C . ASN A 1 564 ? -25.020 -12.976 58.223 1.00 75.94 564 ASN A C 1
ATOM 3923 O O . ASN A 1 564 ? -24.750 -12.808 59.412 1.00 75.94 564 ASN A O 1
ATOM 3927 N N . ASN A 1 565 ? -24.384 -12.327 57.241 1.00 68.88 565 ASN A N 1
ATOM 3928 C CA . ASN A 1 565 ? -23.372 -11.288 57.435 1.00 68.88 565 ASN A CA 1
ATOM 3929 C C . ASN A 1 565 ? -23.888 -9.864 57.128 1.00 68.88 565 ASN A C 1
ATOM 3931 O O . ASN A 1 565 ? -23.118 -8.905 57.200 1.00 68.88 565 ASN A O 1
ATOM 3935 N N . GLY A 1 566 ? -25.161 -9.707 56.750 1.00 67.62 566 GLY A N 1
ATOM 3936 C CA . GLY A 1 566 ? -25.789 -8.424 56.438 1.00 67.62 566 GLY A CA 1
ATOM 3937 C C . GLY A 1 566 ? -26.388 -7.736 57.666 1.00 67.62 566 GLY A C 1
ATOM 3938 O O . GLY A 1 566 ? -26.865 -8.378 58.597 1.00 67.62 566 GLY A O 1
ATOM 3939 N N . THR A 1 567 ? -26.390 -6.403 57.676 1.00 78.12 567 THR A N 1
ATOM 3940 C CA . THR A 1 567 ? -27.152 -5.589 58.635 1.00 78.12 567 THR A CA 1
ATOM 3941 C C . THR A 1 567 ? -28.046 -4.636 57.856 1.00 78.12 567 THR A C 1
ATOM 3943 O O . THR A 1 567 ? -27.560 -3.727 57.187 1.00 78.12 567 THR A O 1
ATOM 3946 N N . LEU A 1 568 ? -29.363 -4.827 57.947 1.00 82.75 568 LEU A N 1
ATOM 3947 C CA . LEU A 1 568 ? -30.315 -3.892 57.358 1.00 82.75 568 LEU A CA 1
ATOM 3948 C C . LEU A 1 568 ? -30.454 -2.662 58.259 1.00 82.75 568 LEU A C 1
ATOM 3950 O O . LEU A 1 568 ? -31.007 -2.749 59.355 1.00 82.75 568 LEU A O 1
ATOM 3954 N N . THR A 1 569 ? -29.990 -1.512 57.775 1.00 80.88 569 THR A N 1
ATOM 3955 C CA . THR A 1 569 ? -30.180 -0.225 58.454 1.00 80.88 569 THR A CA 1
ATOM 3956 C C . THR A 1 569 ? -31.246 0.589 57.725 1.00 80.88 569 THR A C 1
ATOM 3958 O O . THR A 1 569 ? -31.075 0.911 56.552 1.00 80.88 569 THR A O 1
ATOM 3961 N N . LEU A 1 570 ? -32.328 0.954 58.414 1.00 79.12 570 LEU A N 1
ATOM 3962 C CA . LEU A 1 570 ? -33.366 1.858 57.904 1.00 79.12 570 LEU A CA 1
ATOM 3963 C C . LEU A 1 570 ? -33.236 3.210 58.623 1.00 79.12 570 LEU A C 1
ATOM 3965 O O . LEU A 1 570 ? -33.219 3.235 59.853 1.00 79.12 570 LEU A O 1
ATOM 3969 N N . THR A 1 571 ? -33.118 4.326 57.896 1.00 67.12 571 THR A N 1
ATOM 3970 C CA . THR A 1 571 ? -33.040 5.670 58.513 1.00 67.12 571 THR A CA 1
ATOM 3971 C C . THR A 1 571 ? -34.398 6.371 58.532 1.00 67.12 571 THR A C 1
ATOM 3973 O O . THR A 1 571 ? -35.187 6.181 57.618 1.00 67.12 571 THR A O 1
ATOM 3976 N N . ASP A 1 572 ? -34.640 7.225 59.532 1.00 53.38 572 ASP A N 1
ATOM 3977 C CA . ASP A 1 572 ? -35.941 7.827 59.914 1.00 53.38 572 ASP A CA 1
ATOM 3978 C C . ASP A 1 572 ? -36.629 8.714 58.842 1.00 53.38 572 ASP A C 1
ATOM 3980 O O . ASP A 1 572 ? -37.777 9.124 58.995 1.00 53.38 572 ASP A O 1
ATOM 3984 N N . THR A 1 573 ? -35.960 9.002 57.722 1.00 51.25 573 THR A N 1
ATOM 3985 C CA . THR A 1 573 ? -36.581 9.618 56.532 1.00 51.25 573 THR A CA 1
ATOM 3986 C C . THR A 1 573 ? -37.322 8.604 55.660 1.00 51.25 573 THR A C 1
ATOM 3988 O O . THR A 1 573 ? -38.112 9.002 54.803 1.00 51.25 573 THR A O 1
ATOM 3991 N N . ALA A 1 574 ? -37.095 7.305 55.881 1.00 51.09 574 ALA A N 1
ATOM 3992 C CA . ALA A 1 574 ? -37.768 6.242 55.172 1.00 51.09 574 ALA A CA 1
ATOM 3993 C C . ALA A 1 574 ? -39.156 6.023 55.766 1.00 51.09 574 ALA A C 1
ATOM 3995 O O . ALA A 1 574 ? -39.312 5.229 56.692 1.00 51.09 574 ALA A O 1
ATOM 3996 N N . GLY A 1 575 ? -40.148 6.786 55.297 1.00 47.72 575 GLY A N 1
ATOM 3997 C CA . GLY A 1 575 ? -41.513 6.767 55.820 1.00 47.72 575 GLY A CA 1
ATOM 3998 C C . GLY A 1 575 ? -41.999 5.337 56.062 1.00 47.72 575 GLY A C 1
ATOM 3999 O O . GLY A 1 575 ? -42.268 4.596 55.121 1.00 47.72 575 GLY A O 1
ATOM 4000 N N . ALA A 1 576 ? -42.085 4.951 57.335 1.00 42.19 576 ALA A N 1
ATOM 4001 C CA . ALA A 1 576 ? -42.375 3.601 57.801 1.00 42.19 576 ALA A CA 1
ATOM 4002 C C . ALA A 1 576 ? -43.841 3.198 57.549 1.00 42.19 576 ALA A C 1
ATOM 4004 O O . ALA A 1 576 ? -44.595 2.964 58.489 1.00 42.19 576 ALA A O 1
ATOM 4005 N N . ASN A 1 577 ? -44.266 3.139 56.285 1.00 45.06 577 ASN A N 1
ATOM 4006 C CA . ASN A 1 577 ? -45.646 2.837 55.900 1.00 45.06 577 ASN A CA 1
ATOM 4007 C C . ASN A 1 577 ? -45.820 1.590 55.019 1.00 45.06 577 ASN A C 1
ATOM 4009 O O . ASN A 1 577 ? -46.947 1.313 54.611 1.00 45.06 577 ASN A O 1
ATOM 4013 N N . SER A 1 578 ? -44.782 0.784 54.772 1.00 43.22 578 SER A N 1
ATOM 4014 C CA . SER A 1 578 ? -44.955 -0.442 53.970 1.00 43.22 578 SER A CA 1
ATOM 4015 C C . SER A 1 578 ? -43.991 -1.597 54.266 1.00 43.22 578 SER A C 1
ATOM 4017 O O . SER A 1 578 ? -43.795 -2.448 53.406 1.00 43.22 578 SER A O 1
ATOM 4019 N N . VAL A 1 579 ? -43.458 -1.738 55.488 1.00 44.62 579 VAL A N 1
ATOM 4020 C CA . VAL A 1 579 ? -42.820 -3.016 55.872 1.00 44.62 579 VAL A CA 1
ATOM 4021 C C . VAL A 1 579 ? -43.919 -4.065 56.106 1.00 44.62 579 VAL A C 1
ATOM 4023 O O . VAL A 1 579 ? -44.351 -4.306 57.234 1.00 44.62 579 VAL A O 1
ATOM 4026 N N . LYS A 1 580 ? -44.426 -4.673 55.027 1.00 43.94 580 LYS A N 1
ATOM 4027 C CA . LYS A 1 580 ? -45.225 -5.902 55.103 1.00 43.94 580 LYS A CA 1
ATOM 4028 C C . LYS A 1 580 ? -44.272 -7.058 55.405 1.00 43.94 580 LYS A C 1
ATOM 4030 O O . LYS A 1 580 ? -43.563 -7.521 54.530 1.00 43.94 580 LYS A O 1
ATOM 4035 N N . THR A 1 581 ? -44.272 -7.465 56.671 1.00 37.97 581 THR A N 1
ATOM 4036 C CA . THR A 1 581 ? -43.728 -8.717 57.223 1.00 37.97 581 THR A CA 1
ATOM 4037 C C . THR A 1 581 ? -42.354 -9.150 56.689 1.00 37.97 581 THR A C 1
ATOM 4039 O O . THR A 1 581 ? -42.252 -9.890 55.719 1.00 37.97 581 THR A O 1
ATOM 4042 N N . ILE A 1 582 ? -41.298 -8.777 57.414 1.00 43.69 582 ILE A N 1
ATOM 4043 C CA . ILE A 1 582 ? -40.001 -9.466 57.373 1.00 43.69 582 ILE A CA 1
ATOM 4044 C C . ILE A 1 582 ? -40.193 -10.798 58.122 1.00 43.69 582 ILE A C 1
ATOM 4046 O O . ILE A 1 582 ? -40.487 -10.767 59.320 1.00 43.69 582 ILE A O 1
ATOM 4050 N N . THR A 1 583 ? -40.111 -11.941 57.438 1.00 39.03 583 THR A N 1
ATOM 4051 C CA . THR A 1 583 ? -40.048 -13.277 58.072 1.00 39.03 583 THR A CA 1
ATOM 4052 C C . THR A 1 583 ? -38.631 -13.787 58.148 1.00 39.03 583 THR A C 1
ATOM 4054 O O . THR A 1 583 ? -37.956 -13.702 57.098 1.00 39.03 583 THR A O 1
#

pLDDT: mean 89.23, std 13.05, range [29.66, 98.81]

Organism: NCBI:txid35818

Mean predicted aligned error: 8.65 Å

Foldseek 3Di:
DDDPDPDPDLAAEAEEEAEDDDQEEAAEAEQFQDDPVPDGGQYEYQYEYEYEENYEHQNAYEAYRNYEYNYEYEFEHQYEGQEAEYACYEYAEEHEYEFAYEHHPAYEYHLYEYAYEYEYDYQDQRGEYEGQEAAQADNYEYAYEYEFEWQYENNHEYEAQYEYQYEHEWEYNDPPTTREYAEYEFLEEHQAEHEWEFQYEHAYYEYAVGEYQNAYEYDYDQPDLGETEHAYYEYDDAYEGAEYYFDDPDPRRNYAYEYADAEYEAAYEYAEYEFEANYEYAEDYYYHAYEHANAYEQADNGEYAEYHYDEAYAYHVAYEFLYEYAEYAAHYAPDEGEYEAECNGEYQYYAHQHEEYEYEYDHYHNHAYAFHAHYEYAYPNLAAEDEDAQNCQVRYHYYANYEYRHEYEYPYEAAEDEDNYAYNAEYYDAAQYEYAEYEDAHHPEEDHYNYEYEYYEDPYEAAEYEACEEYAEYEAPAEHQQAYHYLYEYAEAEYAQRYYGHPVFAEANYEYAEYAYPHAPGEHEHAAEYAEYAFAYAYEYAYEYEHEAEYHYDDPPHAYHYDPHHDYHYHPNHPPDHPPDHD